Protein AF-0000000065941372 (afdb_homodimer)

Nearest PDB structures (foldseek):
  8bj2-assembly1_B  TM=9.273E-01  e=2.291E-32  Medicago truncatula
  3cq4-assembly1_A  TM=8.856E-01  e=1.308E-29  unclassified
  3cq4-assembly1_B  TM=8.922E-01  e=2.066E-29  unclassified
  3ffh-assembly1_B  TM=9.110E-01  e=3.166E-27  Listeria innocua
  3ffh-assembly1_A  TM=8.822E-01  e=2.781E-26  Listeria innocua

Foldseek 3Di:
DDDDPCVVDQVLVVVADDDDDPDDPDFPAEFAPQFFQDDDDPVLVVVLCVVCVPDDPPDFDAQFPLLLLVLVCVLVVHDSLQKGKFQALLLLLLLQCVLQDAAPAEEEEEFPADVSNVNSNSSRNHHYHYDYADLLLHRDLVSSLVSLVVVVHAEYEAEAVGPPSQHGDALVSVVCSLVRHNYQYEYECAFVLLAPHHDNLVCQQVRQSYKYKYGCRHLVRVVVQRMIMIGHDSVVSVSSCVSRDTSRHDPSSSSSSNSSSVPVVVSNVSSVVLNVQLVVLQVLVVPQPQKAKRDHSGQKTKIAGPALVVLQVQCVVVRHHWDDPCPTPSQNRMIMTGRHPPVSSVVSSVSVNVD/DDDDPCVVDQVLVVVADPDDDPDDPDFPAEFAPQFFQDDPDPVLVVVLCVVCVPDDPPDFDAQFPLLLLVLVCVLVVHDSLQKGKFQALLLLLLLQCVLQDAAPAEEEEEFPADVSNVNSNSSRNHHYDYDYADLLLHRDLVSSLVSLVVVVHAEYEAEAVGPPSQHGDALVSVVCSLVRHNYQYEYECQFVLLAPHHDNLVCQQVRQSYKYKYGCRHLVRVVVQRMIMIGHDSVVSVSSCVSRDTSRHDPSSSSSSNSSSVPVVVSNVSSVVLNVQLVVLQVLVVPQPQKAWRDHSGQKTKIAGPALVVLQVQCVVVRHHWDDPCPTPSQNRMIMTGRHPPVSSVVSSVSVNVD

pLDDT: mean 96.2, std 6.08, range [52.28, 98.94]

Structure (mmCIF, N/CA/C/O backbone):
data_AF-0000000065941372-model_v1
#
loop_
_entity.id
_entity.type
_entity.pdbx_description
1 polymer 'Histidinol-phosphate aminotransferase'
#
loop_
_atom_site.group_PDB
_atom_site.id
_atom_site.type_symbol
_atom_site.label_atom_id
_atom_site.label_alt_id
_atom_site.label_comp_id
_atom_site.label_asym_id
_atom_site.label_entity_id
_atom_site.label_seq_id
_atom_site.pdbx_PDB_ins_code
_atom_site.Cartn_x
_atom_site.Cartn_y
_atom_site.Cartn_z
_atom_site.occupancy
_atom_site.B_iso_or_equiv
_atom_site.auth_seq_id
_atom_site.auth_comp_id
_atom_site.auth_asym_id
_atom_site.auth_atom_id
_atom_site.pdbx_PDB_model_num
ATOM 1 N N . MET A 1 1 ? 32.5 -17.938 8.445 1 52.53 1 MET A N 1
ATOM 2 C CA . MET A 1 1 ? 31.562 -17.406 9.445 1 52.53 1 MET A CA 1
ATOM 3 C C . MET A 1 1 ? 30.344 -16.781 8.789 1 52.53 1 MET A C 1
ATOM 5 O O . MET A 1 1 ? 30.469 -16.062 7.797 1 52.53 1 MET A O 1
ATOM 9 N N . LYS A 1 2 ? 29.109 -17.203 9.242 1 77.5 2 LYS A N 1
ATOM 10 C CA . LYS A 1 2 ? 27.891 -16.656 8.641 1 77.5 2 LYS A CA 1
ATOM 11 C C . LYS A 1 2 ? 27.766 -15.164 8.891 1 77.5 2 LYS A C 1
ATOM 13 O O . LYS A 1 2 ? 28.094 -14.68 9.984 1 77.5 2 LYS A O 1
ATOM 18 N N . ARG A 1 3 ? 27.562 -14.453 7.953 1 84.5 3 ARG A N 1
ATOM 19 C CA . ARG A 1 3 ? 27.344 -13.016 8.031 1 84.5 3 ARG A CA 1
ATOM 20 C C . ARG A 1 3 ? 26.234 -12.695 9.023 1 84.5 3 ARG A C 1
ATOM 22 O O . ARG A 1 3 ? 25.297 -13.484 9.203 1 84.5 3 ARG A O 1
ATOM 29 N N . ASP A 1 4 ? 26.406 -11.57 9.781 1 89.69 4 ASP A N 1
ATOM 30 C CA . ASP A 1 4 ? 25.328 -11.047 10.617 1 89.69 4 ASP A CA 1
ATOM 31 C C . ASP A 1 4 ? 24.125 -10.641 9.773 1 89.69 4 ASP A C 1
ATOM 33 O O . ASP A 1 4 ? 24.281 -10.055 8.703 1 89.69 4 ASP A O 1
ATOM 37 N N . ILE A 1 5 ? 23.016 -10.961 10.203 1 90.88 5 ILE A N 1
ATOM 38 C CA . ILE A 1 5 ? 21.781 -10.68 9.484 1 90.88 5 ILE A CA 1
ATOM 39 C C . ILE A 1 5 ? 21.688 -9.188 9.172 1 90.88 5 ILE A C 1
ATOM 41 O O . ILE A 1 5 ? 21.219 -8.805 8.102 1 90.88 5 ILE A O 1
ATOM 45 N N . LYS A 1 6 ? 22.094 -8.352 10.055 1 91 6 LYS A N 1
ATOM 46 C CA . LYS A 1 6 ? 22.016 -6.906 9.875 1 91 6 LYS A CA 1
ATOM 47 C C . LYS A 1 6 ? 22.859 -6.449 8.695 1 91 6 LYS A C 1
ATOM 49 O O . LYS A 1 6 ? 22.547 -5.457 8.039 1 91 6 LYS A O 1
ATOM 54 N N . ASP A 1 7 ? 23.906 -7.227 8.406 1 93.25 7 ASP A N 1
ATOM 55 C CA . ASP A 1 7 ? 24.812 -6.887 7.309 1 93.25 7 ASP A CA 1
ATOM 56 C C . ASP A 1 7 ? 24.203 -7.254 5.961 1 93.25 7 ASP A C 1
ATOM 58 O O . ASP A 1 7 ? 24.641 -6.777 4.918 1 93.25 7 ASP A O 1
ATOM 62 N N . LEU A 1 8 ? 23.188 -8.117 6.02 1 95.62 8 LEU A N 1
ATOM 63 C CA . LEU A 1 8 ? 22.531 -8.57 4.797 1 95.62 8 LEU A CA 1
ATOM 64 C C . LEU A 1 8 ? 21.438 -7.605 4.379 1 95.62 8 LEU A C 1
ATOM 66 O O . LEU A 1 8 ? 20.969 -7.656 3.24 1 95.62 8 LEU A O 1
ATOM 70 N N . LEU A 1 9 ? 21.062 -6.66 5.297 1 97.44 9 LEU A N 1
ATOM 71 C CA . LEU A 1 9 ? 19.922 -5.781 5.07 1 97.44 9 LEU A CA 1
ATOM 72 C C . LEU A 1 9 ? 20.375 -4.453 4.461 1 97.44 9 LEU A C 1
ATOM 74 O O . LEU A 1 9 ? 21.562 -4.164 4.406 1 97.44 9 LEU A O 1
ATOM 78 N N . ASN A 1 10 ? 19.406 -3.713 3.902 1 96.69 10 ASN A N 1
ATOM 79 C CA . ASN A 1 10 ? 19.641 -2.334 3.486 1 96.69 10 ASN A CA 1
ATOM 80 C C . ASN A 1 10 ? 20.266 -1.506 4.605 1 96.69 10 ASN A C 1
ATOM 82 O O . ASN A 1 10 ? 19.672 -1.351 5.676 1 96.69 10 ASN A O 1
ATOM 86 N N . PRO A 1 11 ? 21.469 -1 4.387 1 95.62 11 PRO A N 1
ATOM 87 C CA . PRO A 1 11 ? 22.172 -0.281 5.453 1 95.62 11 PRO A CA 1
ATOM 88 C C . PRO A 1 11 ? 21.391 0.927 5.965 1 95.62 11 PRO A C 1
ATOM 90 O O . PRO A 1 11 ? 21.594 1.371 7.094 1 95.62 11 PRO A O 1
ATOM 93 N N . ALA A 1 12 ? 20.469 1.438 5.141 1 95.44 12 ALA A N 1
ATOM 94 C CA . ALA A 1 12 ? 19.672 2.59 5.535 1 95.44 12 ALA A CA 1
ATOM 95 C C . ALA A 1 12 ? 18.828 2.275 6.773 1 95.44 12 ALA A C 1
ATOM 97 O O . ALA A 1 12 ? 18.438 3.184 7.512 1 95.44 12 ALA A O 1
ATOM 98 N N . LEU A 1 13 ? 18.531 1.01 7.035 1 95.38 13 LEU A N 1
ATOM 99 C CA . LEU A 1 13 ? 17.656 0.608 8.133 1 95.38 13 LEU A CA 1
ATOM 100 C C . LEU A 1 13 ? 18.266 1.008 9.477 1 95.38 13 LEU A C 1
ATOM 102 O O . LEU A 1 13 ? 17.531 1.188 10.461 1 95.38 13 LEU A O 1
ATOM 106 N N . ARG A 1 14 ? 19.562 1.129 9.539 1 92.75 14 ARG A N 1
ATOM 107 C CA . ARG A 1 14 ? 20.25 1.487 10.773 1 92.75 14 ARG A CA 1
ATOM 108 C C . ARG A 1 14 ? 19.859 2.896 11.219 1 92.75 14 ARG A C 1
ATOM 110 O O . ARG A 1 14 ? 19.984 3.23 12.398 1 92.75 14 ARG A O 1
ATOM 117 N N . ASN A 1 15 ? 19.359 3.682 10.273 1 89.25 15 ASN A N 1
ATOM 118 C CA . ASN A 1 15 ? 19.062 5.082 10.547 1 89.25 15 ASN A CA 1
ATOM 119 C C . ASN A 1 15 ? 17.562 5.336 10.602 1 89.25 15 ASN A C 1
ATOM 121 O O . ASN A 1 15 ? 17.125 6.488 10.586 1 89.25 15 ASN A O 1
ATOM 125 N N . ILE A 1 16 ? 16.844 4.242 10.578 1 90.38 16 ILE A N 1
ATOM 126 C CA . ILE A 1 16 ? 15.391 4.391 10.516 1 90.38 16 ILE A CA 1
ATOM 127 C C . ILE A 1 16 ? 14.742 3.605 11.648 1 90.38 16 ILE A C 1
ATOM 129 O O . ILE A 1 16 ? 15.195 2.51 11.992 1 90.38 16 ILE A O 1
ATOM 133 N N . ALA A 1 17 ? 13.797 4.176 12.281 1 81.31 17 ALA A N 1
ATOM 134 C CA . ALA A 1 17 ? 12.961 3.488 13.266 1 81.31 17 ALA A CA 1
ATOM 135 C C . ALA A 1 17 ? 11.57 3.207 12.695 1 81.31 17 ALA A C 1
ATOM 137 O O . ALA A 1 17 ? 11.188 3.768 11.672 1 81.31 17 ALA A O 1
ATOM 138 N N . VAL A 1 18 ? 10.945 2.262 13.359 1 79.12 18 VAL A N 1
ATOM 139 C CA . VAL A 1 18 ? 9.555 2.016 12.977 1 79.12 18 VAL A CA 1
ATOM 140 C C . VAL A 1 18 ? 8.719 3.266 13.242 1 79.12 18 VAL A C 1
ATOM 142 O O . VAL A 1 18 ? 8.945 3.98 14.219 1 79.12 18 VAL A O 1
ATOM 145 N N . TYR A 1 19 ? 7.891 3.5 12.32 1 75.12 19 TYR A N 1
ATOM 146 C CA . TYR A 1 19 ? 6.992 4.633 12.508 1 75.12 19 TYR A CA 1
ATOM 147 C C . TYR A 1 19 ? 6.109 4.434 13.734 1 75.12 19 TYR A C 1
ATOM 149 O O . TYR A 1 19 ? 5.539 3.355 13.93 1 75.12 19 TYR A O 1
ATOM 157 N N . LYS A 1 20 ? 6.105 5.34 14.688 1 67.94 20 LYS A N 1
ATOM 158 C CA . LYS A 1 20 ? 5.348 5.258 15.93 1 67.94 20 LYS A CA 1
ATOM 159 C C . LYS A 1 20 ? 4.438 6.473 16.109 1 67.94 20 LYS A C 1
ATOM 161 O O . LYS A 1 20 ? 4.75 7.562 15.617 1 67.94 20 LYS A O 1
ATOM 166 N N . VAL A 1 21 ? 3.24 6.141 16.484 1 59.97 21 VAL A N 1
ATOM 167 C CA . VAL A 1 21 ? 2.365 7.215 16.953 1 59.97 21 VAL A CA 1
ATOM 168 C C . VAL A 1 21 ? 2.332 7.227 18.484 1 59.97 21 VAL A C 1
ATOM 170 O O . VAL A 1 21 ? 1.979 6.227 19.109 1 59.97 21 VAL A O 1
ATOM 173 N N . ASP A 1 22 ? 2.98 8.273 19.031 1 55.75 22 ASP A N 1
ATOM 174 C CA . ASP A 1 22 ? 3.014 8.383 20.484 1 55.75 22 ASP A CA 1
ATOM 175 C C . ASP A 1 22 ? 1.605 8.539 21.062 1 55.75 22 ASP A C 1
ATOM 177 O O . ASP A 1 22 ? 0.748 9.18 20.438 1 55.75 22 ASP A O 1
ATOM 181 N N . GLY A 1 23 ? 1.385 7.938 22.031 1 55.62 23 GLY A N 1
ATOM 182 C CA . GLY A 1 23 ? 0.155 8.055 22.797 1 55.62 23 GLY A CA 1
ATOM 183 C C . GLY A 1 23 ? -0.856 6.973 22.484 1 55.62 23 GLY A C 1
ATOM 184 O O . GLY A 1 23 ? -0.627 6.145 21.594 1 55.62 23 GLY A O 1
ATOM 185 N N . GLY A 1 24 ? -1.713 6.703 23.125 1 58.88 24 GLY A N 1
ATOM 186 C CA . GLY A 1 24 ? -2.801 5.75 22.984 1 58.88 24 GLY A CA 1
ATOM 187 C C . GLY A 1 24 ? -3.781 6.117 21.891 1 58.88 24 GLY A C 1
ATOM 188 O O . GLY A 1 24 ? -3.717 7.219 21.328 1 58.88 24 GLY A O 1
ATOM 189 N N . GLN A 1 25 ? -4.43 5.184 21.234 1 65.88 25 GLN A N 1
ATOM 190 C CA . GLN A 1 25 ? -5.402 5.402 20.172 1 65.88 25 GLN A CA 1
ATOM 191 C C . GLN A 1 25 ? -6.812 5.562 20.734 1 65.88 25 GLN A C 1
ATOM 193 O O . GLN A 1 25 ? -7.715 6.035 20.047 1 65.88 25 GLN A O 1
ATOM 198 N N . GLU A 1 26 ? -6.816 5.461 22.062 1 77.19 26 GLU A N 1
ATOM 199 C CA . GLU A 1 26 ? -8.164 5.566 22.609 1 77.19 26 GLU A CA 1
ATOM 200 C C . GLU A 1 26 ? -8.242 6.641 23.688 1 77.19 26 GLU A C 1
ATOM 202 O O . GLU A 1 26 ? -7.332 6.754 24.531 1 77.19 26 GLU A O 1
ATOM 207 N N . ALA A 1 27 ? -9.109 7.602 23.547 1 89.44 27 ALA A N 1
ATOM 208 C CA . ALA A 1 27 ? -9.438 8.664 24.5 1 89.44 27 ALA A CA 1
ATOM 209 C C . ALA A 1 27 ? -10.883 9.133 24.312 1 89.44 27 ALA A C 1
ATOM 211 O O . ALA A 1 27 ? -11.469 8.938 23.25 1 89.44 27 ALA A O 1
ATOM 212 N N . ALA A 1 28 ? -11.422 9.617 25.359 1 92.69 28 ALA A N 1
ATOM 213 C CA . ALA A 1 28 ? -12.781 10.148 25.266 1 92.69 28 ALA A CA 1
ATOM 214 C C . ALA A 1 28 ? -12.852 11.289 24.25 1 92.69 28 ALA A C 1
ATOM 216 O O . ALA A 1 28 ? -13.812 11.383 23.484 1 92.69 28 ALA A O 1
ATOM 217 N N . VAL A 1 29 ? -11.812 12.156 24.297 1 96.94 29 VAL A N 1
ATOM 218 C CA . VAL A 1 29 ? -11.648 13.242 23.328 1 96.94 29 VAL A CA 1
ATOM 219 C C . VAL A 1 29 ? -10.344 13.07 22.578 1 96.94 29 VAL A C 1
ATOM 221 O O . VAL A 1 29 ? -9.258 13.305 23.125 1 96.94 29 VAL A O 1
ATOM 224 N N . LYS A 1 30 ? -10.477 12.656 21.328 1 96.19 30 LYS A N 1
ATOM 225 C CA . LYS A 1 30 ? -9.305 12.391 20.5 1 96.19 30 LYS A CA 1
ATOM 226 C C . LYS A 1 30 ? -9.062 13.531 19.516 1 96.19 30 LYS A C 1
ATOM 228 O O . LYS A 1 30 ? -9.805 13.695 18.547 1 96.19 30 LYS A O 1
ATOM 233 N N . LEU A 1 31 ? -7.992 14.258 19.688 1 98 31 LEU A N 1
ATOM 234 C CA . LEU A 1 31 ? -7.684 15.422 18.875 1 98 31 LEU A CA 1
ATOM 235 C C . LEU A 1 31 ? -6.23 15.383 18.406 1 98 31 LEU A C 1
ATOM 237 O O . LEU A 1 31 ? -5.613 16.438 18.203 1 98 31 LEU A O 1
ATOM 241 N N . ASN A 1 32 ? -5.676 14.164 18.266 1 96.25 32 ASN A N 1
ATOM 242 C CA . ASN A 1 32 ? -4.227 14.07 18.125 1 96.25 32 ASN A CA 1
ATOM 243 C C . ASN A 1 32 ? -3.82 13.703 16.703 1 96.25 32 ASN A C 1
ATOM 245 O O . ASN A 1 32 ? -2.639 13.766 16.359 1 96.25 32 ASN A O 1
ATOM 249 N N . GLN A 1 33 ? -4.711 13.352 15.742 1 95.62 33 GLN A N 1
ATOM 250 C CA . GLN A 1 33 ? -4.301 12.789 14.461 1 95.62 33 GLN A CA 1
ATOM 251 C C . GLN A 1 33 ? -4.926 13.562 13.305 1 95.62 33 GLN A C 1
ATOM 253 O O . GLN A 1 33 ? -5.023 13.039 12.188 1 95.62 33 GLN A O 1
ATOM 258 N N . ASN A 1 34 ? -5.391 14.773 13.555 1 97.88 34 ASN A N 1
ATOM 259 C CA . ASN A 1 34 ? -5.871 15.695 12.539 1 97.88 34 ASN A CA 1
ATOM 260 C C . ASN A 1 34 ? -7.035 15.109 11.742 1 97.88 34 ASN A C 1
ATOM 262 O O . ASN A 1 34 ? -7.129 15.305 10.531 1 97.88 34 ASN A O 1
ATOM 266 N N . GLU A 1 35 ? -7.883 14.32 12.398 1 97.69 35 GLU A N 1
ATOM 267 C CA . GLU A 1 35 ? -9.031 13.664 11.781 1 97.69 35 GLU A CA 1
ATOM 268 C C . GLU A 1 35 ? -10.258 14.57 11.805 1 97.69 35 GLU A C 1
ATOM 270 O O . GLU A 1 35 ? -10.336 15.5 12.609 1 97.69 35 GLU A O 1
ATOM 275 N N . SER A 1 36 ? -11.156 14.367 10.859 1 98.31 36 SER A N 1
ATOM 276 C CA . SER A 1 36 ? -12.445 15.055 10.906 1 98.31 36 SER A CA 1
ATOM 277 C C . SER A 1 36 ? -13.266 14.602 12.102 1 98.31 36 SER A C 1
ATOM 279 O O . SER A 1 36 ? -13.289 13.414 12.438 1 98.31 36 SER A O 1
ATOM 281 N N . PRO A 1 37 ? -13.891 15.539 12.773 1 98 37 PRO A N 1
ATOM 282 C CA . PRO A 1 37 ? -14.758 15.125 13.875 1 98 37 PRO A CA 1
ATOM 283 C C . PRO A 1 37 ? -16.047 14.469 13.391 1 98 37 PRO A C 1
ATOM 285 O O . PRO A 1 37 ? -16.797 13.898 14.195 1 98 37 PRO A O 1
ATOM 288 N N . PHE A 1 38 ? -16.328 14.555 12.109 1 98.12 38 PHE A N 1
ATOM 289 C CA . PHE A 1 38 ? -17.562 14.008 11.555 1 98.12 38 PHE A CA 1
ATOM 290 C C . PHE A 1 38 ? -17.281 12.688 10.836 1 98.12 38 PHE A C 1
ATOM 292 O O . PHE A 1 38 ? -16.328 12.5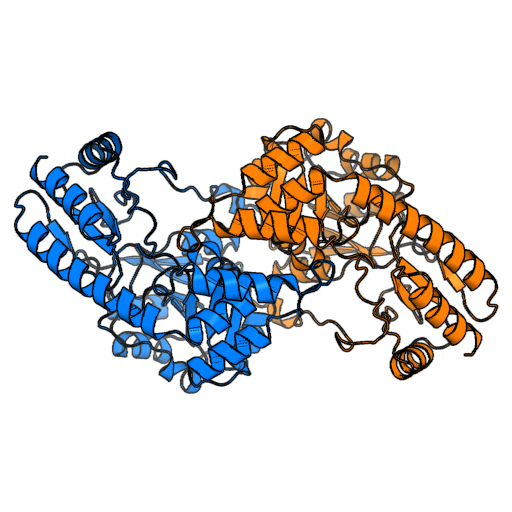86 10.055 1 98.12 38 PHE A O 1
ATOM 299 N N . ASP A 1 39 ? -18.125 11.742 11.125 1 97.94 39 ASP A N 1
ATOM 300 C CA . ASP A 1 39 ? -18.141 10.516 10.336 1 97.94 39 ASP A CA 1
ATOM 301 C C . ASP A 1 39 ? -19.125 10.617 9.18 1 97.94 39 ASP A C 1
ATOM 303 O O . ASP A 1 39 ? -19.922 11.562 9.117 1 97.94 39 ASP A O 1
ATOM 307 N N . LEU A 1 40 ? -18.969 9.688 8.203 1 98 40 LEU A N 1
ATOM 308 C CA . LEU A 1 40 ? -20 9.617 7.18 1 98 40 LEU A CA 1
ATOM 309 C C . LEU A 1 40 ? -21.359 9.297 7.801 1 98 40 LEU A C 1
ATOM 311 O O . LEU A 1 40 ? -21.453 8.5 8.734 1 98 40 LEU A O 1
ATOM 315 N N . PRO A 1 41 ? -22.422 9.945 7.309 1 98.19 41 PRO A N 1
ATOM 316 C CA . PRO A 1 41 ? -23.734 9.562 7.809 1 98.19 41 PRO A CA 1
ATOM 317 C C . PRO A 1 41 ? -24.078 8.102 7.535 1 98.19 41 PRO A C 1
ATOM 319 O O . PRO A 1 41 ? -23.656 7.551 6.512 1 98.19 41 PRO A O 1
ATOM 322 N N . PHE A 1 42 ? -24.859 7.527 8.375 1 97.94 42 PHE A N 1
ATOM 323 C CA . PHE A 1 42 ? -25.172 6.102 8.305 1 97.94 42 PHE A CA 1
ATOM 324 C C . PHE A 1 42 ? -25.859 5.762 6.988 1 97.94 42 PHE A C 1
ATOM 326 O O . PHE A 1 42 ? -25.609 4.695 6.414 1 97.94 42 PHE A O 1
ATOM 333 N N . TRP A 1 43 ? -26.734 6.676 6.504 1 98.31 43 TRP A N 1
ATOM 334 C CA . TRP A 1 43 ? -27.438 6.391 5.254 1 98.31 43 TRP A CA 1
ATOM 335 C C . TRP A 1 43 ? -26.438 6.242 4.102 1 98.31 43 TRP A C 1
ATOM 337 O O . TRP A 1 43 ? -26.641 5.418 3.209 1 98.31 43 TRP A O 1
ATOM 347 N N . MET A 1 44 ? -25.391 7.012 4.023 1 98.56 44 MET A N 1
ATOM 348 C CA . MET A 1 44 ? -24.375 6.906 2.977 1 98.56 44 MET A CA 1
ATOM 349 C C . MET A 1 44 ? -23.562 5.633 3.141 1 98.56 44 MET A C 1
ATOM 351 O O . MET A 1 44 ? -23.266 4.945 2.16 1 98.56 44 MET A O 1
ATOM 355 N N . LYS A 1 45 ? -23.156 5.281 4.414 1 98.69 45 LYS A N 1
ATOM 356 C CA . LYS A 1 45 ? -22.453 4.023 4.66 1 98.69 45 LYS A CA 1
ATOM 357 C C . LYS A 1 45 ? -23.25 2.836 4.137 1 98.69 45 LYS A C 1
ATOM 359 O O . LYS A 1 45 ? -22.703 1.942 3.494 1 98.69 45 LYS A O 1
ATOM 364 N N . GLU A 1 46 ? -24.516 2.881 4.414 1 98.44 46 GLU A N 1
ATOM 365 C CA . GLU A 1 46 ? -25.391 1.789 4.008 1 98.44 46 GLU A CA 1
ATOM 366 C C . GLU A 1 46 ? -25.438 1.653 2.488 1 98.44 46 GLU A C 1
ATOM 368 O O . GLU A 1 46 ? -25.375 0.543 1.957 1 98.44 46 GLU A O 1
ATOM 373 N N . GLN A 1 47 ? -25.562 2.773 1.799 1 98.69 47 GLN A N 1
ATOM 374 C CA . GLN A 1 47 ? -25.578 2.748 0.34 1 98.69 47 GLN A CA 1
ATOM 375 C C . GLN A 1 47 ? -24.281 2.176 -0.212 1 98.69 47 GLN A C 1
ATOM 377 O O . GLN A 1 47 ? -24.297 1.359 -1.137 1 98.69 47 GLN A O 1
ATOM 382 N N . ILE A 1 48 ? -23.203 2.607 0.325 1 98.81 48 ILE A N 1
ATOM 383 C CA . ILE A 1 48 ? -21.875 2.172 -0.106 1 98.81 48 ILE A CA 1
ATOM 384 C C . ILE A 1 48 ? -21.734 0.671 0.128 1 98.81 48 ILE A C 1
ATOM 386 O O . ILE A 1 48 ? -21.297 -0.062 -0.762 1 98.81 48 ILE A O 1
ATOM 390 N N . LEU A 1 49 ? -22.094 0.209 1.339 1 98.69 49 LEU A N 1
ATOM 391 C CA . LEU A 1 49 ? -21.938 -1.19 1.72 1 98.69 49 LEU A CA 1
ATOM 392 C C . LEU A 1 49 ? -22.844 -2.086 0.881 1 98.69 49 LEU A C 1
ATOM 394 O O . LEU A 1 49 ? -22.453 -3.193 0.505 1 98.69 49 LEU A O 1
ATOM 398 N N . GLU A 1 50 ? -24 -1.629 0.558 1 98.25 50 GLU A N 1
ATOM 399 C CA . GLU A 1 50 ? -24.922 -2.383 -0.289 1 98.25 50 GLU A CA 1
ATOM 400 C C . GLU A 1 50 ? -24.359 -2.549 -1.699 1 98.25 50 GLU A C 1
ATOM 402 O O . GLU A 1 50 ? -24.469 -3.627 -2.289 1 98.25 50 GLU A O 1
ATOM 407 N N . GLU A 1 51 ? -23.875 -1.474 -2.191 1 98.38 51 GLU A N 1
ATOM 408 C CA . GLU A 1 51 ? -23.25 -1.536 -3.514 1 98.38 51 GLU A CA 1
ATOM 409 C C . GLU A 1 51 ? -22.047 -2.471 -3.518 1 98.38 51 GLU A C 1
ATOM 411 O O . GLU A 1 51 ? -21.891 -3.281 -4.434 1 98.38 51 GLU A O 1
ATOM 416 N N . PHE A 1 52 ? -21.234 -2.412 -2.518 1 98.31 52 PHE A N 1
ATOM 417 C CA . PHE A 1 52 ? -20 -3.207 -2.469 1 98.31 52 PHE A CA 1
ATOM 418 C C . PHE A 1 52 ? -20.328 -4.684 -2.271 1 98.31 52 PHE A C 1
ATOM 420 O O . PHE A 1 52 ? -19.609 -5.551 -2.764 1 98.31 52 PHE A O 1
ATOM 427 N N . ARG A 1 53 ? -21.359 -4.922 -1.512 1 98 53 ARG A N 1
ATOM 428 C CA . ARG A 1 53 ? -21.781 -6.293 -1.243 1 98 53 ARG A CA 1
ATOM 429 C C . ARG A 1 53 ? -21.922 -7.086 -2.539 1 98 53 ARG A C 1
ATOM 431 O O . ARG A 1 53 ? -21.672 -8.289 -2.566 1 98 53 ARG A O 1
ATOM 438 N N . LEU A 1 54 ? -22.219 -6.391 -3.611 1 97.5 54 LEU A N 1
ATOM 439 C CA . LEU A 1 54 ? -22.516 -7.043 -4.883 1 97.5 54 LEU A CA 1
ATOM 440 C C . LEU A 1 54 ? -21.25 -7.293 -5.676 1 97.5 54 LEU A C 1
ATOM 442 O O . LEU A 1 54 ? -21.25 -8.055 -6.648 1 97.5 54 LEU A O 1
ATOM 446 N N . GLU A 1 55 ? -20.156 -6.691 -5.301 1 97.12 55 GLU A N 1
ATOM 447 C CA . GLU A 1 55 ? -18.875 -6.91 -5.984 1 97.12 55 GLU A CA 1
ATOM 448 C C . GLU A 1 55 ? -18.328 -8.305 -5.691 1 97.12 55 GLU A C 1
ATOM 450 O O . GLU A 1 55 ? -18.594 -8.867 -4.629 1 97.12 55 GLU A O 1
ATOM 455 N N . PRO A 1 56 ? -17.609 -8.938 -6.664 1 96.56 56 PRO A N 1
ATOM 456 C CA . PRO A 1 56 ? -16.922 -10.188 -6.363 1 96.56 56 PRO A CA 1
ATOM 457 C C . PRO A 1 56 ? -15.672 -9.984 -5.508 1 96.56 56 PRO A C 1
ATOM 459 O O . PRO A 1 56 ? -14.672 -9.43 -5.984 1 96.56 56 PRO A O 1
ATOM 462 N N . TRP A 1 57 ? -15.703 -10.508 -4.277 1 98.06 57 TRP A N 1
ATOM 463 C CA . TRP A 1 57 ? -14.586 -10.297 -3.357 1 98.06 57 TRP A CA 1
ATOM 464 C C . TRP A 1 57 ? -13.422 -11.219 -3.689 1 98.06 57 TRP A C 1
ATOM 466 O O . TRP A 1 57 ? -12.289 -10.969 -3.273 1 98.06 57 TRP A O 1
ATOM 476 N N . ASN A 1 58 ? -13.68 -12.289 -4.496 1 97.5 58 ASN A N 1
ATOM 477 C CA . ASN A 1 58 ? -12.664 -13.266 -4.867 1 97.5 58 ASN A CA 1
ATOM 478 C C . ASN A 1 58 ? -11.867 -12.82 -6.09 1 97.5 58 ASN A C 1
ATOM 480 O O . ASN A 1 58 ? -10.914 -13.484 -6.496 1 97.5 58 ASN A O 1
ATOM 484 N N . ARG A 1 59 ? -12.234 -11.711 -6.695 1 95.75 59 ARG A N 1
ATOM 485 C CA . ARG A 1 59 ? -11.586 -11.227 -7.91 1 95.75 59 ARG A CA 1
ATOM 486 C C . ARG A 1 59 ? -10.75 -9.984 -7.621 1 95.75 59 ARG A C 1
ATOM 488 O O . ARG A 1 59 ? -11.133 -9.141 -6.812 1 95.75 59 ARG A O 1
ATOM 495 N N . TYR A 1 60 ? -9.656 -9.93 -8.305 1 93.31 60 TYR A N 1
ATOM 496 C CA . TYR A 1 60 ? -8.828 -8.734 -8.203 1 93.31 60 TYR A CA 1
ATOM 497 C C . TYR A 1 60 ? -9.578 -7.512 -8.727 1 93.31 60 TYR A C 1
ATOM 499 O O . TYR A 1 60 ? -10.32 -7.598 -9.703 1 93.31 60 TYR A O 1
ATOM 507 N N . PRO A 1 61 ? -9.328 -6.383 -8.016 1 89.31 61 PRO A N 1
ATOM 508 C CA . PRO A 1 61 ? -9.75 -5.137 -8.656 1 89.31 61 PRO A CA 1
ATOM 509 C C . PRO A 1 61 ? -8.961 -4.844 -9.938 1 89.31 61 PRO A C 1
ATOM 511 O O . PRO A 1 61 ? -8.109 -5.641 -10.336 1 89.31 61 PRO A O 1
ATOM 514 N N . ASP A 1 62 ? -9.375 -3.807 -10.602 1 88.12 62 ASP A N 1
ATOM 515 C CA . ASP A 1 62 ? -8.523 -3.357 -11.703 1 88.12 62 ASP A CA 1
ATOM 516 C C . ASP A 1 62 ? -7.109 -3.047 -11.219 1 88.12 62 ASP A C 1
ATOM 518 O O . ASP A 1 62 ? -6.914 -2.697 -10.047 1 88.12 62 ASP A O 1
ATOM 522 N N . ILE A 1 63 ? -6.16 -3.248 -12.016 1 88.5 63 ILE A N 1
ATOM 523 C CA . ILE A 1 63 ? -4.762 -3.023 -11.664 1 88.5 63 ILE A CA 1
ATOM 524 C C . ILE A 1 63 ? -4.586 -1.615 -11.102 1 88.5 63 ILE A C 1
ATOM 526 O O . ILE A 1 63 ? -3.82 -1.408 -10.156 1 88.5 63 ILE A O 1
ATOM 530 N N . LEU A 1 64 ? -5.262 -0.699 -11.711 1 89.69 64 LEU A N 1
ATOM 531 C CA . LEU A 1 64 ? -5.465 0.642 -11.172 1 89.69 64 LEU A CA 1
ATOM 532 C C . LEU A 1 64 ? -6.949 0.926 -10.961 1 89.69 64 LEU A C 1
ATOM 534 O O . LEU A 1 64 ? -7.793 0.382 -11.68 1 89.69 64 LEU A O 1
ATOM 538 N N . PRO A 1 65 ? -7.184 1.706 -9.992 1 93.25 65 PRO A N 1
ATOM 539 C CA . PRO A 1 65 ? -8.586 2.027 -9.734 1 93.25 65 PRO A CA 1
ATOM 540 C C . PRO A 1 65 ? -9.148 3.049 -10.727 1 93.25 65 PRO A C 1
ATOM 542 O O . PRO A 1 65 ? -9.445 4.184 -10.344 1 93.25 65 PRO A O 1
ATOM 545 N N . PHE A 1 66 ? -9.445 2.625 -11.883 1 94.62 66 PHE A N 1
ATOM 546 C CA . PHE A 1 66 ? -9.766 3.492 -13.016 1 94.62 66 PHE A CA 1
ATOM 547 C C . PHE A 1 66 ? -11.062 4.254 -12.766 1 94.62 66 PHE A C 1
ATOM 549 O O . PHE A 1 66 ? -11.164 5.434 -13.109 1 94.62 66 PHE A O 1
ATOM 556 N N . ARG A 1 67 ? -12.047 3.613 -12.172 1 96 67 ARG A N 1
ATOM 557 C CA . ARG A 1 67 ? -13.32 4.273 -11.914 1 96 67 ARG A CA 1
ATOM 558 C C . ARG A 1 67 ? -13.156 5.41 -10.914 1 96 67 ARG A C 1
ATOM 560 O O . ARG A 1 67 ? -13.773 6.469 -11.062 1 96 67 ARG A O 1
ATOM 567 N N . GLY A 1 68 ? -12.367 5.168 -9.883 1 97.5 68 GLY A N 1
ATOM 568 C CA . GLY A 1 68 ? -12.062 6.227 -8.93 1 97.5 68 GLY A CA 1
ATOM 569 C C . GLY A 1 68 ? -11.25 7.355 -9.539 1 97.5 68 GLY A C 1
ATOM 570 O O . GLY A 1 68 ? -11.516 8.531 -9.266 1 97.5 68 GLY A O 1
ATOM 571 N N . MET A 1 69 ? -10.289 6.992 -10.359 1 98.06 69 MET A N 1
ATOM 572 C CA . MET A 1 69 ? -9.461 7.984 -11.031 1 98.06 69 MET A CA 1
ATOM 573 C C . MET A 1 69 ? -10.305 8.867 -11.953 1 98.06 69 MET A C 1
ATOM 575 O O . MET A 1 69 ? -10.148 10.086 -11.961 1 98.06 69 MET A O 1
ATOM 579 N N . ASP A 1 70 ? -11.219 8.234 -12.68 1 98.19 70 ASP A N 1
ATOM 580 C CA . ASP A 1 70 ? -12.109 8.969 -13.57 1 98.19 70 ASP A CA 1
ATOM 581 C C . ASP A 1 70 ? -13 9.93 -12.781 1 98.19 70 ASP A C 1
ATOM 583 O O . ASP A 1 70 ? -13.141 11.094 -13.148 1 98.19 70 ASP A O 1
ATOM 587 N N . ALA A 1 71 ? -13.57 9.43 -11.742 1 98.31 71 ALA A N 1
ATOM 588 C CA . ALA A 1 71 ? -14.477 10.234 -10.914 1 98.31 71 ALA A CA 1
ATOM 589 C C . ALA A 1 71 ? -13.75 11.453 -10.344 1 98.31 71 ALA A C 1
ATOM 591 O O . ALA A 1 71 ? -14.297 12.562 -10.352 1 98.31 71 ALA A O 1
ATOM 592 N N . TYR A 1 72 ? -12.562 11.266 -9.859 1 98.56 72 TYR A N 1
ATOM 593 C CA . TYR A 1 72 ? -11.836 12.359 -9.234 1 98.56 72 TYR A CA 1
ATOM 594 C C . TYR A 1 72 ? -11.328 13.344 -10.281 1 98.56 72 TYR A C 1
ATOM 596 O O . TYR A 1 72 ? -11.312 14.555 -10.047 1 98.56 72 TYR A O 1
ATOM 604 N N . ALA A 1 73 ? -10.828 12.828 -11.414 1 98.44 73 ALA A N 1
ATOM 605 C CA . ALA A 1 73 ? -10.422 13.703 -12.516 1 98.44 73 ALA A CA 1
ATOM 606 C C . ALA A 1 73 ? -11.562 14.617 -12.938 1 98.44 73 ALA A C 1
ATOM 608 O O . ALA A 1 73 ? -11.375 15.828 -13.109 1 98.44 73 ALA A O 1
ATOM 609 N N . ASP A 1 74 ? -12.742 14.047 -13.094 1 98.44 74 ASP A N 1
ATOM 610 C CA . ASP A 1 74 ? -13.93 14.812 -13.453 1 98.44 74 ASP A CA 1
ATOM 611 C C . ASP A 1 74 ? -14.25 15.859 -12.383 1 98.44 74 ASP A C 1
ATOM 613 O O . ASP A 1 74 ? -14.586 17 -12.703 1 98.44 74 ASP A O 1
ATOM 617 N N . PHE A 1 75 ? -14.172 15.453 -11.219 1 98.12 75 PHE A N 1
ATOM 618 C CA . PHE A 1 75 ? -14.453 16.328 -10.094 1 98.12 75 PHE A CA 1
ATOM 619 C C . PHE A 1 75 ? -13.531 17.547 -10.109 1 98.12 75 PHE A C 1
ATOM 621 O O . PHE A 1 75 ? -13.961 18.656 -9.82 1 98.12 75 PHE A O 1
ATOM 628 N N . LEU A 1 76 ? -12.211 17.297 -10.414 1 97.5 76 LEU A N 1
ATOM 629 C CA . LEU A 1 76 ? -11.203 18.359 -10.391 1 97.5 76 LEU A CA 1
ATOM 630 C C . LEU A 1 76 ? -11.219 19.141 -11.695 1 97.5 76 LEU A C 1
ATOM 632 O O . LEU A 1 76 ? -10.648 20.234 -11.773 1 97.5 76 LEU A O 1
ATOM 636 N N . GLY A 1 77 ? -11.812 18.625 -12.688 1 97 77 GLY A N 1
ATOM 637 C CA . GLY A 1 77 ? -11.789 19.25 -14 1 97 77 GLY A CA 1
ATOM 638 C C . GLY A 1 77 ? -10.445 19.125 -14.695 1 97 77 GLY A C 1
ATOM 639 O O . GLY A 1 77 ? -9.984 20.078 -15.328 1 97 77 GLY A O 1
ATOM 640 N N . VAL A 1 78 ? -9.727 18 -14.492 1 96.88 78 VAL A N 1
ATOM 641 C CA . VAL A 1 78 ? -8.438 17.766 -15.133 1 96.88 78 VAL A CA 1
ATOM 642 C C . VAL A 1 78 ? -8.508 16.5 -15.984 1 96.88 78 VAL A C 1
ATOM 644 O O . VAL A 1 78 ? -9.5 15.758 -15.93 1 96.88 78 VAL A O 1
ATOM 647 N N . SER A 1 79 ? -7.48 16.297 -16.781 1 95.75 79 SER A N 1
ATOM 648 C CA . SER A 1 79 ? -7.418 15.109 -17.625 1 95.75 79 SER A CA 1
ATOM 649 C C . SER A 1 79 ? -7.25 13.844 -16.781 1 95.75 79 SER A C 1
ATOM 651 O O . SER A 1 79 ? -6.527 13.852 -15.781 1 95.75 79 SER A O 1
ATOM 653 N N . ARG A 1 80 ? -7.898 12.797 -17.234 1 96.81 80 ARG A N 1
ATOM 654 C CA . ARG A 1 80 ? -7.781 11.5 -16.562 1 96.81 80 ARG A CA 1
ATOM 655 C C . ARG A 1 80 ? -6.328 11.047 -16.5 1 96.81 80 ARG A C 1
ATOM 657 O O . ARG A 1 80 ? -5.914 10.398 -15.539 1 96.81 80 ARG A O 1
ATOM 664 N N . ASP A 1 81 ? -5.531 11.312 -17.484 1 96.5 81 ASP A N 1
ATOM 665 C CA . ASP A 1 81 ? -4.141 10.875 -17.578 1 96.5 81 ASP A CA 1
ATOM 666 C C . ASP A 1 81 ? -3.258 11.633 -16.594 1 96.5 81 ASP A C 1
ATOM 668 O O . ASP A 1 81 ? -2.104 11.258 -16.375 1 96.5 81 ASP A O 1
ATOM 672 N N . SER A 1 82 ? -3.875 12.602 -15.867 1 97.88 82 SER A N 1
ATOM 673 C CA . SER A 1 82 ? -3.125 13.406 -14.906 1 97.88 82 SER A CA 1
ATOM 674 C C . SER A 1 82 ? -3.322 12.898 -13.484 1 97.88 82 SER A C 1
ATOM 676 O O . SER A 1 82 ? -2.703 13.398 -12.547 1 97.88 82 SER A O 1
ATOM 678 N N . VAL A 1 83 ? -4.191 11.875 -13.391 1 98.38 83 VAL A N 1
ATOM 679 C CA . VAL A 1 83 ? -4.633 11.5 -12.047 1 98.38 83 VAL A CA 1
ATOM 680 C C . VAL A 1 83 ? -4.277 10.039 -11.773 1 98.38 83 VAL A C 1
ATOM 682 O O . VAL A 1 83 ? -4.465 9.18 -12.641 1 98.38 83 VAL A O 1
ATOM 685 N N . ILE A 1 84 ? -3.699 9.773 -10.633 1 98.12 84 ILE A N 1
ATOM 686 C CA . ILE A 1 84 ? -3.525 8.406 -10.156 1 98.12 84 ILE A CA 1
ATOM 687 C C . ILE A 1 84 ? -4.016 8.289 -8.719 1 98.12 84 ILE A C 1
ATOM 689 O O . ILE A 1 84 ? -3.83 9.211 -7.918 1 98.12 84 ILE A O 1
ATOM 693 N N . MET A 1 85 ? -4.766 7.258 -8.453 1 98.06 85 MET A N 1
ATOM 694 C CA . MET A 1 85 ? -5.316 6.996 -7.125 1 98.06 85 MET A CA 1
ATOM 695 C C . MET A 1 85 ? -4.465 5.98 -6.371 1 98.06 85 MET A C 1
ATOM 697 O O . MET A 1 85 ? -3.85 5.105 -6.98 1 98.06 85 MET A O 1
ATOM 701 N N . SER A 1 86 ? -4.383 6.133 -5.066 1 97.62 86 SER A N 1
ATOM 702 C CA . SER A 1 86 ? -3.559 5.266 -4.234 1 97.62 86 SER A CA 1
ATOM 703 C C . SER A 1 86 ? -4.281 4.895 -2.941 1 97.62 86 SER A C 1
ATOM 705 O O . SER A 1 86 ? -5.328 5.461 -2.623 1 97.62 86 SER A O 1
ATOM 707 N N . ASN A 1 87 ? -3.736 3.875 -2.232 1 97.25 87 ASN A N 1
ATOM 708 C CA . ASN A 1 87 ? -4.199 3.482 -0.905 1 97.25 87 ASN A CA 1
ATOM 709 C C . ASN A 1 87 ? -3.725 4.461 0.165 1 97.25 87 ASN A C 1
ATOM 711 O O . ASN A 1 87 ? -2.848 4.137 0.967 1 97.25 87 ASN A O 1
ATOM 715 N N . GLY A 1 88 ? -4.383 5.629 0.202 1 96.94 88 GLY A N 1
ATOM 716 C CA . GLY A 1 88 ? -3.926 6.727 1.037 1 96.94 88 GLY A CA 1
ATOM 717 C C . GLY A 1 88 ? -2.762 7.492 0.433 1 96.94 88 GLY A C 1
ATOM 718 O O . GLY A 1 88 ? -2.098 7 -0.483 1 96.94 88 GLY A O 1
ATOM 719 N N . SER A 1 89 ? -2.525 8.664 0.962 1 97.62 89 SER A N 1
ATOM 720 C CA . SER A 1 89 ? -1.438 9.469 0.414 1 97.62 89 SER A CA 1
ATOM 721 C C . SER A 1 89 ? -0.08 8.945 0.866 1 97.62 89 SER A C 1
ATOM 723 O O . SER A 1 89 ? 0.941 9.227 0.237 1 97.62 89 SER A O 1
ATOM 725 N N . ASN A 1 90 ? -0.03 8.125 1.966 1 97.31 90 ASN A N 1
ATOM 726 C CA . ASN A 1 90 ? 1.238 7.535 2.383 1 97.31 90 ASN A CA 1
ATOM 727 C C . ASN A 1 90 ? 1.8 6.602 1.313 1 97.31 90 ASN A C 1
ATOM 729 O O . ASN A 1 90 ? 2.982 6.676 0.977 1 97.31 90 ASN A O 1
ATOM 733 N N . GLU A 1 91 ? 0.922 5.734 0.787 1 97.81 91 GLU A N 1
ATOM 734 C CA . GLU A 1 91 ? 1.379 4.867 -0.293 1 97.81 91 GLU A CA 1
ATOM 735 C C . GLU A 1 91 ? 1.854 5.68 -1.494 1 97.81 91 GLU A C 1
ATOM 737 O O . GLU A 1 91 ? 2.838 5.32 -2.145 1 97.81 91 GLU A O 1
ATOM 742 N N . MET A 1 92 ? 1.179 6.723 -1.786 1 98.38 92 MET A N 1
ATOM 743 C CA . MET A 1 92 ? 1.542 7.562 -2.924 1 98.38 92 MET A CA 1
ATOM 744 C C . MET A 1 92 ? 2.889 8.242 -2.693 1 98.38 92 MET A C 1
ATOM 746 O O . MET A 1 92 ? 3.672 8.406 -3.629 1 98.38 92 MET A O 1
ATOM 750 N N . LEU A 1 93 ? 3.127 8.656 -1.455 1 98.69 93 LEU A N 1
ATOM 751 C CA . LEU A 1 93 ? 4.43 9.227 -1.123 1 98.69 93 LEU A CA 1
ATOM 752 C C . LEU A 1 93 ? 5.547 8.227 -1.412 1 98.69 93 LEU A C 1
ATOM 754 O O . LEU A 1 93 ? 6.559 8.578 -2.023 1 98.69 93 LEU A O 1
ATOM 758 N N . TYR A 1 94 ? 5.344 6.988 -0.994 1 98.56 94 TYR A N 1
ATOM 759 C CA . TYR A 1 94 ? 6.328 5.957 -1.312 1 98.56 94 TYR A CA 1
ATOM 760 C C . TYR A 1 94 ? 6.535 5.848 -2.818 1 98.56 94 TYR A C 1
ATOM 762 O O . TYR A 1 94 ? 7.668 5.789 -3.293 1 98.56 94 TYR A O 1
ATOM 770 N N . THR A 1 95 ? 5.449 5.84 -3.57 1 98.5 95 THR A N 1
ATOM 771 C CA . THR A 1 95 ? 5.484 5.707 -5.023 1 98.5 95 THR A CA 1
ATOM 772 C C . THR A 1 95 ? 6.27 6.859 -5.648 1 98.5 95 THR A C 1
ATOM 774 O O . THR A 1 95 ? 7.172 6.633 -6.457 1 98.5 95 THR A O 1
ATOM 777 N N . ILE A 1 96 ? 5.926 8.07 -5.234 1 98.81 96 ILE A N 1
ATOM 778 C CA . ILE A 1 96 ? 6.543 9.266 -5.797 1 98.81 96 ILE A CA 1
ATOM 779 C C . ILE A 1 96 ? 8.023 9.305 -5.426 1 98.81 96 ILE A C 1
ATOM 781 O O . ILE A 1 96 ? 8.875 9.586 -6.27 1 98.81 96 ILE A O 1
ATOM 785 N N . PHE A 1 97 ? 8.383 9.055 -4.168 1 98.88 97 PHE A N 1
ATOM 786 C CA . PHE A 1 97 ? 9.766 9.109 -3.723 1 98.88 97 PHE A CA 1
ATOM 787 C C . PHE A 1 97 ? 10.602 8.039 -4.422 1 98.88 97 PHE A C 1
ATOM 789 O O . PHE A 1 97 ? 11.742 8.289 -4.809 1 98.88 97 PHE A O 1
ATOM 796 N N . LEU A 1 98 ? 10.047 6.824 -4.641 1 98.56 98 LEU A N 1
ATOM 797 C CA . LEU A 1 98 ? 10.742 5.77 -5.371 1 98.56 98 LEU A CA 1
ATOM 798 C C . LEU A 1 98 ? 11.016 6.195 -6.809 1 98.56 98 LEU A C 1
ATOM 800 O O . LEU A 1 98 ? 12.023 5.793 -7.395 1 98.56 98 LEU A O 1
ATOM 804 N N . ALA A 1 99 ? 10.164 6.965 -7.355 1 98.44 99 ALA A N 1
ATOM 805 C CA . ALA A 1 99 ? 10.328 7.449 -8.727 1 98.44 99 ALA A CA 1
ATOM 806 C C . ALA A 1 99 ? 11.359 8.562 -8.789 1 98.44 99 ALA A C 1
ATOM 808 O O . ALA A 1 99 ? 12.023 8.75 -9.82 1 98.44 99 ALA A O 1
ATOM 809 N N . CYS A 1 100 ? 11.555 9.305 -7.68 1 98.62 100 CYS A N 1
ATOM 810 C CA . CYS A 1 100 ? 12.312 10.547 -7.746 1 98.62 100 CYS A CA 1
ATOM 811 C C . CYS A 1 100 ? 13.672 10.391 -7.082 1 98.62 100 CYS A C 1
ATOM 813 O O . CYS A 1 100 ? 14.586 11.18 -7.336 1 98.62 100 CYS A O 1
ATOM 815 N N . LEU A 1 101 ? 13.773 9.383 -6.203 1 98.25 101 LEU A N 1
ATOM 816 C CA . LEU A 1 101 ? 14.969 9.359 -5.367 1 98.25 101 LEU A CA 1
ATOM 817 C C . LEU A 1 101 ? 15.742 8.062 -5.555 1 98.25 101 LEU A C 1
ATOM 819 O O . LEU A 1 101 ? 15.156 7.027 -5.879 1 98.25 101 LEU A O 1
ATOM 823 N N . SER A 1 102 ? 16.969 8.055 -5.355 1 96.44 102 SER A N 1
ATOM 824 C CA . SER A 1 102 ? 17.984 7 -5.301 1 96.44 102 SER A CA 1
ATOM 825 C C . SER A 1 102 ? 19.297 7.523 -4.723 1 96.44 102 SER A C 1
ATOM 827 O O . SER A 1 102 ? 19.438 8.727 -4.48 1 96.44 102 SER A O 1
ATOM 829 N N . PRO A 1 103 ? 20.25 6.594 -4.379 1 95.81 103 PRO A N 1
ATOM 830 C CA . PRO A 1 103 ? 21.562 7.121 -3.965 1 95.81 103 PRO A CA 1
ATOM 831 C C . PRO A 1 103 ? 22.141 8.102 -4.977 1 95.81 103 PRO A C 1
ATOM 833 O O . PRO A 1 103 ? 22.141 7.832 -6.18 1 95.81 103 PRO A O 1
ATOM 836 N N . GLY A 1 104 ? 22.516 9.25 -4.492 1 95.38 104 GLY A N 1
ATOM 837 C CA . GLY A 1 104 ? 23.062 10.281 -5.359 1 95.38 104 GLY A CA 1
ATOM 838 C C . GLY A 1 104 ? 22.078 11.398 -5.645 1 95.38 104 GLY A C 1
ATOM 839 O O . GLY A 1 104 ? 22.484 12.492 -6.047 1 95.38 104 GLY A O 1
ATOM 840 N N . LYS A 1 105 ? 20.812 11.156 -5.492 1 97.94 105 LYS A N 1
ATOM 841 C CA . LYS A 1 105 ? 19.797 12.195 -5.66 1 97.94 105 LYS A CA 1
ATOM 842 C C . LYS A 1 105 ? 19.672 13.047 -4.398 1 97.94 105 LYS A C 1
ATOM 844 O O . LYS A 1 105 ? 19.938 12.57 -3.291 1 97.94 105 LYS A O 1
ATOM 849 N N . LYS A 1 106 ? 19.312 14.32 -4.586 1 98.75 106 LYS A N 1
ATOM 850 C CA . LYS A 1 106 ? 19.172 15.266 -3.48 1 98.75 106 LYS A CA 1
ATOM 851 C C . LYS A 1 106 ? 17.719 15.742 -3.348 1 98.75 106 LYS A C 1
ATOM 853 O O . LYS A 1 106 ? 17.094 16.125 -4.336 1 98.75 106 LYS A O 1
ATOM 858 N N . ILE A 1 107 ? 17.203 15.672 -2.15 1 98.88 107 ILE A N 1
ATOM 859 C CA . ILE A 1 107 ? 15.859 16.156 -1.857 1 98.88 107 ILE A CA 1
ATOM 860 C C . ILE A 1 107 ? 15.93 17.328 -0.889 1 98.88 107 ILE A C 1
ATOM 862 O O . ILE A 1 107 ? 16.688 17.297 0.081 1 98.88 107 ILE A O 1
ATOM 866 N N . LEU A 1 108 ? 15.203 18.375 -1.206 1 98.94 108 LEU A N 1
ATOM 867 C CA . LEU A 1 108 ? 15.055 19.516 -0.292 1 98.94 108 LEU A CA 1
ATOM 868 C C . LEU A 1 108 ? 13.758 19.391 0.51 1 98.94 108 LEU A C 1
ATOM 870 O O . LEU A 1 108 ? 12.688 19.203 -0.062 1 98.94 108 LEU A O 1
ATOM 874 N N . ILE A 1 109 ? 13.844 19.453 1.83 1 98.81 109 ILE A N 1
ATOM 875 C CA . ILE A 1 109 ? 12.719 19.375 2.754 1 98.81 109 ILE A CA 1
ATOM 876 C C . ILE A 1 109 ? 12.758 20.562 3.721 1 98.81 109 ILE A C 1
ATOM 878 O O . ILE A 1 109 ? 13.75 20.766 4.426 1 98.81 109 ILE A O 1
ATOM 882 N N . PRO A 1 110 ? 11.688 21.391 3.707 1 98.62 110 PRO A N 1
ATOM 883 C CA . PRO A 1 110 ? 11.594 22.359 4.805 1 98.62 110 PRO A CA 1
ATOM 884 C C . PRO A 1 110 ? 11.562 21.688 6.18 1 98.62 110 PRO A C 1
ATOM 886 O O . PRO A 1 110 ? 11.016 20.594 6.324 1 98.62 110 PRO A O 1
ATOM 889 N N . GLU A 1 111 ? 12.117 22.344 7.16 1 98.06 111 GLU A N 1
ATOM 890 C CA . GLU A 1 111 ? 12.148 21.797 8.508 1 98.06 111 GLU A CA 1
ATOM 891 C C . GLU A 1 111 ? 11.539 22.766 9.516 1 98.06 111 GLU A C 1
ATOM 893 O O . GLU A 1 111 ? 11.984 23.906 9.633 1 98.06 111 GLU A O 1
ATOM 898 N N . PRO A 1 112 ? 10.523 22.375 10.32 1 98 112 PRO A N 1
ATOM 899 C CA . PRO A 1 112 ? 9.992 21.016 10.383 1 98 112 PRO A CA 1
ATOM 900 C C . PRO A 1 112 ? 8.953 20.734 9.289 1 98 112 PRO A C 1
ATOM 902 O O . PRO A 1 112 ? 8.359 21.672 8.75 1 98 112 PRO A O 1
ATOM 905 N N . SER A 1 113 ? 8.836 19.5 8.852 1 97.62 113 SER A N 1
ATOM 906 C CA . SER A 1 113 ? 7.816 18.984 7.945 1 97.62 113 SER A CA 1
ATOM 907 C C . SER A 1 113 ? 7.371 17.578 8.352 1 97.62 113 SER A C 1
ATOM 909 O O . SER A 1 113 ? 7.805 17.062 9.383 1 97.62 113 SER A O 1
ATOM 911 N N . PHE A 1 114 ? 6.496 17.094 7.637 1 97.12 114 PHE A N 1
ATOM 912 C CA . PHE A 1 114 ? 5.977 15.75 7.883 1 97.12 114 PHE A CA 1
ATOM 913 C C . PHE A 1 114 ? 7.113 14.734 7.941 1 97.12 114 PHE A C 1
ATOM 915 O O . PHE A 1 114 ? 7.91 14.633 7.008 1 97.12 114 PHE A O 1
ATOM 922 N N . SER A 1 115 ? 7.188 13.898 8.977 1 95.44 115 SER A N 1
ATOM 923 C CA . SER A 1 115 ? 8.336 13.055 9.305 1 95.44 115 SER A CA 1
ATOM 924 C C . SER A 1 115 ? 8.531 11.953 8.266 1 95.44 115 SER A C 1
ATOM 926 O O . SER A 1 115 ? 9.641 11.461 8.078 1 95.44 115 SER A O 1
ATOM 928 N N . LEU A 1 116 ? 7.445 11.586 7.586 1 96.56 116 LEU A N 1
ATOM 929 C CA . LEU A 1 116 ? 7.516 10.492 6.621 1 96.56 116 LEU A CA 1
ATOM 930 C C . LEU A 1 116 ? 8.414 10.867 5.445 1 96.56 116 LEU A C 1
ATOM 932 O O . LEU A 1 116 ? 9.047 10 4.844 1 96.56 116 LEU A O 1
ATOM 936 N N . TYR A 1 117 ? 8.508 12.188 5.109 1 98.25 117 TYR A N 1
ATOM 937 C CA . TYR A 1 117 ? 9.375 12.617 4.02 1 98.25 117 TYR A CA 1
ATOM 938 C C . TYR A 1 117 ? 10.82 12.219 4.273 1 98.25 117 TYR A C 1
ATOM 940 O O . TYR A 1 117 ? 11.453 11.57 3.432 1 98.25 117 TYR A O 1
ATOM 948 N N . GLU A 1 118 ? 11.289 12.594 5.461 1 97.5 118 GLU A N 1
ATOM 949 C CA . GLU A 1 118 ? 12.672 12.281 5.828 1 97.5 118 GLU A CA 1
ATOM 950 C C . GLU A 1 118 ? 12.883 10.773 5.918 1 97.5 118 GLU A C 1
ATOM 952 O O . GLU A 1 118 ? 13.906 10.258 5.461 1 97.5 118 GLU A O 1
ATOM 957 N N . LYS A 1 119 ? 11.969 10.094 6.461 1 96.69 119 LYS A N 1
ATOM 958 C CA . LYS A 1 119 ? 12.086 8.648 6.629 1 96.69 119 LYS A CA 1
ATOM 959 C C . LYS A 1 119 ? 12.273 7.953 5.285 1 96.69 119 LYS A C 1
ATOM 961 O O . LYS A 1 119 ? 13.172 7.121 5.133 1 96.69 119 LYS A O 1
ATOM 966 N N . ILE A 1 120 ? 11.438 8.266 4.277 1 98 120 ILE A N 1
ATOM 967 C CA . ILE A 1 120 ? 11.516 7.617 2.975 1 98 120 ILE A CA 1
ATOM 968 C C . ILE A 1 120 ? 12.812 8.023 2.271 1 98 120 ILE A C 1
ATOM 970 O O . ILE A 1 120 ? 13.461 7.195 1.625 1 98 120 ILE A O 1
ATOM 974 N N . ALA A 1 121 ? 13.188 9.305 2.426 1 98.38 121 ALA A N 1
ATOM 975 C CA . ALA A 1 121 ? 14.438 9.766 1.824 1 98.38 121 ALA A CA 1
ATOM 976 C C . ALA A 1 121 ? 15.625 8.977 2.359 1 98.38 121 ALA A C 1
ATOM 978 O O . ALA A 1 121 ? 16.5 8.57 1.595 1 98.38 121 ALA A O 1
ATOM 979 N N . LEU A 1 122 ? 15.641 8.742 3.699 1 97.69 122 LEU A N 1
ATOM 980 C CA . LEU A 1 122 ? 16.703 7.965 4.324 1 97.69 122 LEU A CA 1
ATOM 981 C C . LEU A 1 122 ? 16.672 6.52 3.842 1 97.69 122 LEU A C 1
ATOM 983 O O . LEU A 1 122 ? 17.719 5.945 3.539 1 97.69 122 LEU A O 1
ATOM 987 N N . LEU A 1 123 ? 15.508 5.969 3.746 1 97.25 123 LEU A N 1
ATOM 988 C CA . LEU A 1 123 ? 15.32 4.594 3.299 1 97.25 123 LEU A CA 1
ATOM 989 C C . LEU A 1 123 ? 15.906 4.391 1.906 1 97.25 123 LEU A C 1
ATOM 991 O O . LEU A 1 123 ? 16.469 3.332 1.613 1 97.25 123 LEU A O 1
ATOM 995 N N . LEU A 1 124 ? 15.773 5.422 1.067 1 98.06 124 LEU A N 1
ATOM 996 C CA . LEU A 1 124 ? 16.203 5.34 -0.325 1 98.06 124 LEU A CA 1
ATOM 997 C C . LEU A 1 124 ? 17.609 5.891 -0.493 1 98.06 124 LEU A C 1
ATOM 999 O O . LEU A 1 124 ? 18.094 6.035 -1.617 1 98.06 124 LEU A O 1
ATOM 1003 N N . GLN A 1 125 ? 18.25 6.293 0.656 1 97.44 125 GLN A N 1
ATOM 1004 C CA . GLN A 1 125 ? 19.641 6.715 0.726 1 97.44 125 GLN A CA 1
ATOM 1005 C C . GLN A 1 125 ? 19.891 7.957 -0.128 1 97.44 125 GLN A C 1
ATOM 1007 O O . GLN A 1 125 ? 20.906 8.062 -0.799 1 97.44 125 GLN A O 1
ATOM 1012 N N . ALA A 1 126 ? 18.859 8.836 -0.229 1 97.88 126 ALA A N 1
ATOM 1013 C CA . ALA A 1 126 ? 19 10.141 -0.875 1 97.88 126 ALA A CA 1
ATOM 1014 C C . ALA A 1 126 ? 19.656 11.141 0.068 1 97.88 126 ALA A C 1
ATOM 1016 O O . ALA A 1 126 ? 19.672 10.938 1.284 1 97.88 126 ALA A O 1
ATOM 1017 N N . ASP A 1 127 ? 20.266 12.188 -0.519 1 98.31 127 ASP A N 1
ATOM 1018 C CA . ASP A 1 127 ? 20.828 13.273 0.278 1 98.31 127 ASP A CA 1
ATOM 1019 C C . ASP A 1 127 ? 19.766 14.297 0.646 1 98.31 127 ASP A C 1
ATOM 1021 O O . ASP A 1 127 ? 19.078 14.836 -0.232 1 98.31 127 ASP A O 1
ATOM 1025 N N . ILE A 1 128 ? 19.672 14.602 1.92 1 98.5 128 ILE A N 1
ATOM 1026 C CA . ILE A 1 128 ? 18.641 15.523 2.398 1 98.5 128 ILE A CA 1
ATOM 1027 C C . ILE A 1 128 ? 19.234 16.906 2.584 1 98.5 128 ILE A C 1
ATOM 1029 O O . ILE A 1 128 ? 20.234 17.078 3.275 1 98.5 128 ILE A O 1
ATOM 1033 N N . VAL A 1 129 ? 18.688 17.828 1.898 1 98.75 129 VAL A N 1
ATOM 1034 C CA . VAL A 1 129 ? 18.969 19.25 2.07 1 98.75 129 VAL A CA 1
ATOM 1035 C C . VAL A 1 129 ? 17.859 19.906 2.865 1 98.75 129 VAL A C 1
ATOM 1037 O O . VAL A 1 129 ? 16.734 20.031 2.379 1 98.75 129 VAL A O 1
ATOM 1040 N N . SER A 1 130 ? 18.141 20.406 4.035 1 98.25 130 SER A N 1
ATOM 1041 C CA . SER A 1 130 ? 17.125 20.984 4.914 1 98.25 130 SER A CA 1
ATOM 1042 C C . SER A 1 130 ? 17.156 22.5 4.852 1 98.25 130 SER A C 1
ATOM 1044 O O . SER A 1 130 ? 18.219 23.125 4.762 1 98.25 130 SER A O 1
ATOM 1046 N N . VAL A 1 131 ? 16.016 23.109 4.855 1 98.44 131 VAL A N 1
ATOM 1047 C CA . VAL A 1 131 ? 15.844 24.547 4.977 1 98.44 131 VAL A CA 1
ATOM 1048 C C . VAL A 1 131 ? 14.93 24.859 6.164 1 98.44 131 VAL A C 1
ATOM 1050 O O . VAL A 1 131 ? 13.734 24.578 6.125 1 98.44 131 VAL A O 1
ATOM 1053 N N . PRO A 1 132 ? 15.414 25.484 7.184 1 97.69 132 PRO A N 1
ATOM 1054 C CA . PRO A 1 132 ? 14.586 25.766 8.352 1 97.69 132 PRO A CA 1
ATOM 1055 C C . PRO A 1 132 ? 13.461 26.75 8.047 1 97.69 132 PRO A C 1
ATOM 1057 O O . PRO A 1 132 ? 13.664 27.703 7.289 1 97.69 132 PRO A O 1
ATOM 1060 N N . MET A 1 133 ? 12.352 26.453 8.586 1 97.25 133 MET A N 1
ATOM 1061 C CA . MET A 1 133 ? 11.273 27.438 8.586 1 97.25 133 MET A CA 1
ATOM 1062 C C . MET A 1 133 ? 11.641 28.641 9.453 1 97.25 133 MET A C 1
ATOM 1064 O O . MET A 1 133 ? 12.641 28.609 10.172 1 97.25 133 MET A O 1
ATOM 1068 N N . GLN A 1 134 ? 10.859 29.719 9.344 1 97.12 134 GLN A N 1
ATOM 1069 C CA . GLN A 1 134 ? 11.047 30.891 10.188 1 97.12 134 GLN A CA 1
ATOM 1070 C C . GLN A 1 134 ? 10.562 30.625 11.609 1 97.12 134 GLN A C 1
ATOM 1072 O O . GLN A 1 134 ? 9.773 29.703 11.844 1 97.12 134 GLN A O 1
ATOM 1077 N N . PRO A 1 135 ? 10.992 31.391 12.57 1 95.69 135 PRO A N 1
ATOM 1078 C CA . PRO A 1 135 ? 10.547 31.203 13.953 1 95.69 135 PRO A CA 1
ATOM 1079 C C . PRO A 1 135 ? 9.031 31.297 14.102 1 95.69 135 PRO A C 1
ATOM 1081 O O . PRO A 1 135 ? 8.453 30.688 15.008 1 95.69 135 PRO A O 1
ATOM 1084 N N . SER A 1 136 ? 8.422 32.031 13.219 1 96.5 136 SER A N 1
ATOM 1085 C CA . SER A 1 136 ? 6.965 32.156 13.219 1 96.5 136 SER A CA 1
ATOM 1086 C C . SER A 1 136 ? 6.301 30.906 12.641 1 96.5 136 SER A C 1
ATOM 1088 O O . SER A 1 136 ? 5.074 30.859 12.523 1 96.5 136 SER A O 1
ATOM 1090 N N . LEU A 1 137 ? 7.102 29.938 12.227 1 97.12 137 LEU A N 1
ATOM 1091 C CA . LEU A 1 137 ? 6.68 28.672 11.656 1 97.12 137 LEU A CA 1
ATOM 1092 C C . LEU A 1 137 ? 6.23 28.844 10.211 1 97.12 137 LEU A C 1
ATOM 1094 O O . LEU A 1 137 ? 5.605 27.953 9.633 1 97.12 137 LEU A O 1
ATOM 1098 N N . ASP A 1 138 ? 6.59 30.031 9.633 1 97.69 138 ASP A N 1
ATOM 1099 C CA . ASP A 1 138 ? 6.301 30.297 8.227 1 97.69 138 ASP A CA 1
ATOM 1100 C C . ASP A 1 138 ? 7.422 29.781 7.332 1 97.69 138 ASP A C 1
ATOM 1102 O O . ASP A 1 138 ? 8.562 29.625 7.777 1 97.69 138 ASP A O 1
ATOM 1106 N N . PHE A 1 139 ? 7.062 29.531 6.07 1 97.75 139 PHE A N 1
ATOM 1107 C CA . PHE A 1 139 ? 8.062 29.188 5.062 1 97.75 139 PHE A CA 1
ATOM 1108 C C . PHE A 1 139 ? 8.93 30.406 4.738 1 97.75 139 PHE A C 1
ATOM 1110 O O . PHE A 1 139 ? 8.516 31.547 4.953 1 97.75 139 PHE A O 1
ATOM 1117 N N . ASP A 1 140 ? 10.094 30.141 4.332 1 97.25 140 ASP A N 1
ATOM 1118 C CA . ASP A 1 140 ? 10.977 31.125 3.725 1 97.25 140 ASP A CA 1
ATOM 1119 C C . ASP A 1 140 ? 11.258 30.797 2.262 1 97.25 140 ASP A C 1
ATOM 1121 O O . ASP A 1 140 ? 12.242 30.125 1.948 1 97.25 140 ASP A O 1
ATOM 1125 N N . ALA A 1 141 ? 10.422 31.344 1.372 1 98 141 ALA A N 1
ATOM 1126 C CA . ALA A 1 141 ? 10.461 30.969 -0.042 1 98 141 ALA A CA 1
ATOM 1127 C C . ALA A 1 141 ? 11.812 31.312 -0.659 1 98 141 ALA A C 1
ATOM 1129 O O . ALA A 1 141 ? 12.352 30.547 -1.464 1 98 141 ALA A O 1
ATOM 1130 N N . ASP A 1 142 ? 12.344 32.469 -0.327 1 98.19 142 ASP A N 1
ATOM 1131 C CA . ASP A 1 142 ? 13.633 32.906 -0.878 1 98.19 142 ASP A CA 1
ATOM 1132 C C . ASP A 1 142 ? 14.742 31.922 -0.477 1 98.19 142 ASP A C 1
ATOM 1134 O O . ASP A 1 142 ? 15.562 31.547 -1.311 1 98.19 142 ASP A O 1
ATOM 1138 N N . SER A 1 143 ? 14.75 31.547 0.761 1 98.44 143 SER A N 1
ATOM 1139 C CA . SER A 1 143 ? 15.758 30.594 1.241 1 98.44 143 SER A CA 1
ATOM 1140 C C . SER A 1 143 ? 15.602 29.234 0.565 1 98.44 143 SER A C 1
ATOM 1142 O O . SER A 1 143 ? 16.594 28.562 0.28 1 98.44 143 SER A O 1
ATOM 1144 N N . LEU A 1 144 ? 14.398 28.844 0.354 1 98.69 144 LEU A N 1
ATOM 1145 C CA . LEU A 1 144 ? 14.133 27.578 -0.335 1 98.69 144 LEU A CA 1
ATOM 1146 C C . LEU A 1 144 ? 14.727 27.594 -1.741 1 98.69 144 LEU A C 1
ATOM 1148 O O . LEU A 1 144 ? 15.422 26.656 -2.139 1 98.69 144 LEU A O 1
ATOM 1152 N N . ILE A 1 145 ? 14.445 28.672 -2.461 1 98.69 145 ILE A N 1
ATOM 1153 C CA . ILE A 1 145 ? 14.906 28.797 -3.838 1 98.69 145 ILE A CA 1
ATOM 1154 C C . ILE A 1 145 ? 16.438 28.875 -3.867 1 98.69 145 ILE A C 1
ATOM 1156 O O . ILE A 1 145 ? 17.078 28.172 -4.648 1 98.69 145 ILE A O 1
ATOM 1160 N N . GLU A 1 146 ? 16.984 29.688 -2.996 1 98.62 146 GLU A N 1
ATOM 1161 C CA . GLU A 1 146 ? 18.438 29.859 -2.943 1 98.62 146 GLU A CA 1
ATOM 1162 C C . GLU A 1 146 ? 19.141 28.547 -2.635 1 98.62 146 GLU A C 1
ATOM 1164 O O . GLU A 1 146 ? 20.109 28.172 -3.314 1 98.62 146 GLU A O 1
ATOM 1169 N N . ARG A 1 147 ? 18.688 27.859 -1.644 1 98.69 147 ARG A N 1
ATOM 1170 C CA . ARG A 1 147 ? 19.312 26.594 -1.235 1 98.69 147 ARG A CA 1
ATOM 1171 C C . ARG A 1 147 ? 19.156 25.531 -2.318 1 98.69 147 ARG A C 1
ATOM 1173 O O . ARG A 1 147 ? 20.062 24.734 -2.541 1 98.69 147 ARG A O 1
ATOM 1180 N N . ALA A 1 148 ? 17.969 25.484 -2.953 1 98.56 148 ALA A N 1
ATOM 1181 C CA . ALA A 1 148 ? 17.734 24.531 -4.035 1 98.56 148 ALA A CA 1
ATOM 1182 C C . ALA A 1 148 ? 18.734 24.734 -5.168 1 98.56 148 ALA A C 1
ATOM 1184 O O . ALA A 1 148 ? 19.281 23.75 -5.691 1 98.56 148 ALA A O 1
ATOM 1185 N N . LYS A 1 149 ? 18.922 25.984 -5.512 1 98.06 149 LYS A N 1
ATOM 1186 C CA . LYS A 1 149 ? 19.859 26.297 -6.59 1 98.06 149 LYS A CA 1
ATOM 1187 C C . LYS A 1 149 ? 21.297 26.016 -6.184 1 98.06 149 LYS A C 1
ATOM 1189 O O . LYS A 1 149 ? 22.062 25.422 -6.949 1 98.06 149 LYS A O 1
ATOM 1194 N N . GLN A 1 150 ? 21.641 26.391 -4.961 1 98.44 150 GLN A N 1
ATOM 1195 C CA . GLN A 1 150 ? 23 26.203 -4.461 1 98.44 150 GLN A CA 1
ATOM 1196 C C . GLN A 1 150 ? 23.375 24.734 -4.406 1 98.44 150 GLN A C 1
ATOM 1198 O O . GLN A 1 150 ? 24.5 24.359 -4.777 1 98.44 150 GLN A O 1
ATOM 1203 N N . GLU A 1 151 ? 22.484 23.922 -3.951 1 98.44 151 GLU A N 1
ATOM 1204 C CA . GLU A 1 151 ? 22.75 22.5 -3.738 1 98.44 151 GLU A CA 1
ATOM 1205 C C . GLU A 1 151 ? 22.406 21.688 -4.977 1 98.44 151 GLU A C 1
ATOM 1207 O O . GLU A 1 151 ? 22.703 20.484 -5.035 1 98.44 151 GLU A O 1
ATOM 1212 N N . LYS A 1 152 ? 21.766 22.328 -5.988 1 97.69 152 LYS A N 1
ATOM 1213 C CA . LYS A 1 152 ? 21.328 21.641 -7.199 1 97.69 152 LYS A CA 1
ATOM 1214 C C . LYS A 1 152 ? 20.484 20.422 -6.867 1 97.69 152 LYS A C 1
ATOM 1216 O O . LYS A 1 152 ? 20.766 19.312 -7.312 1 97.69 152 LYS A O 1
ATOM 1221 N N . VAL A 1 153 ? 19.422 20.625 -6.066 1 98.5 153 VAL A N 1
ATOM 1222 C CA . VAL A 1 153 ? 18.594 19.5 -5.621 1 98.5 153 VAL A CA 1
ATOM 1223 C C . VAL A 1 153 ? 17.781 18.953 -6.797 1 98.5 153 VAL A C 1
ATOM 1225 O O . VAL A 1 153 ? 17.516 19.688 -7.758 1 98.5 153 VAL A O 1
ATOM 1228 N N . ASP A 1 154 ? 17.406 17.672 -6.746 1 98.62 154 ASP A N 1
ATOM 1229 C CA . ASP A 1 154 ? 16.641 17 -7.789 1 98.62 154 ASP A CA 1
ATOM 1230 C C . ASP A 1 154 ? 15.141 17.016 -7.477 1 98.62 154 ASP A C 1
ATOM 1232 O O . ASP A 1 154 ? 14.312 16.922 -8.383 1 98.62 154 ASP A O 1
ATOM 1236 N N . PHE A 1 155 ? 14.797 17.094 -6.254 1 98.81 155 PHE A N 1
ATOM 1237 C CA . PHE A 1 155 ? 13.438 16.891 -5.762 1 98.81 155 PHE A CA 1
ATOM 1238 C C . PHE A 1 155 ? 13.156 17.812 -4.582 1 98.81 155 PHE A C 1
ATOM 1240 O O . PHE A 1 155 ? 13.992 17.953 -3.684 1 98.81 155 PHE A O 1
ATOM 1247 N N . ILE A 1 156 ? 12.07 18.578 -4.609 1 98.94 156 ILE A N 1
ATOM 1248 C CA . ILE A 1 156 ? 11.617 19.453 -3.533 1 98.94 156 ILE A CA 1
ATOM 1249 C C . ILE A 1 156 ? 10.242 19.016 -3.043 1 98.94 156 ILE A C 1
ATOM 1251 O O . ILE A 1 156 ? 9.336 18.766 -3.846 1 98.94 156 ILE A O 1
ATOM 1255 N N . VAL A 1 157 ? 10.07 18.844 -1.735 1 98.88 157 VAL A N 1
ATOM 1256 C CA . VAL A 1 157 ? 8.766 18.5 -1.181 1 98.88 157 VAL A CA 1
ATOM 1257 C C . VAL A 1 157 ? 8.258 19.641 -0.3 1 98.88 157 VAL A C 1
ATOM 1259 O O . VAL A 1 157 ? 8.977 20.109 0.589 1 98.88 157 VAL A O 1
ATOM 1262 N N . LEU A 1 158 ? 7.086 20.094 -0.598 1 98.75 158 LEU A N 1
ATOM 1263 C CA . LEU A 1 158 ? 6.426 21.156 0.135 1 98.75 158 LEU A CA 1
ATOM 1264 C C . LEU A 1 158 ? 5.059 20.703 0.647 1 98.75 158 LEU A C 1
ATOM 1266 O O . LEU A 1 158 ? 4.145 20.469 -0.142 1 98.75 158 LEU A O 1
ATOM 1270 N N . SER A 1 159 ? 4.957 20.531 1.914 1 98.56 159 SER A N 1
ATOM 1271 C CA . SER A 1 159 ? 3.641 20.359 2.521 1 98.56 159 SER A CA 1
ATOM 1272 C C . SER A 1 159 ? 2.984 21.719 2.791 1 98.56 159 SER A C 1
ATOM 1274 O O . SER A 1 159 ? 3.492 22.516 3.584 1 98.56 159 SER A O 1
ATOM 1276 N N . THR A 1 160 ? 1.875 22.047 2.15 1 98.44 160 THR A N 1
ATOM 1277 C CA . THR A 1 160 ? 1.24 23.359 2.275 1 98.44 160 THR A CA 1
ATOM 1278 C C . THR A 1 160 ? -0.275 23.234 2.146 1 98.44 160 THR A C 1
ATOM 1280 O O . THR A 1 160 ? -0.799 23.094 1.04 1 98.44 160 THR A O 1
ATOM 1283 N N . PRO A 1 161 ? -1.013 23.406 3.232 1 98.5 161 PRO A N 1
ATOM 1284 C CA . PRO A 1 161 ? -0.509 23.797 4.555 1 98.5 161 PRO A CA 1
ATOM 1285 C C . PRO A 1 161 ? 0.385 22.719 5.176 1 98.5 161 PRO A C 1
ATOM 1287 O O . PRO A 1 161 ? 0.188 21.531 4.93 1 98.5 161 PRO A O 1
ATOM 1290 N N . ASN A 1 162 ? 1.309 23.188 5.965 1 98.62 162 ASN A N 1
ATOM 1291 C CA . ASN A 1 162 ? 2.387 22.312 6.434 1 98.62 162 ASN A CA 1
ATOM 1292 C C . ASN A 1 162 ? 1.991 21.562 7.703 1 98.62 162 ASN A C 1
ATOM 1294 O O . ASN A 1 162 ? 1.426 22.156 8.625 1 98.62 162 ASN A O 1
ATOM 1298 N N . ASN A 1 163 ? 2.102 20.297 7.762 1 97.56 163 ASN A N 1
ATOM 1299 C CA . ASN A 1 163 ? 2.186 19.516 8.992 1 97.56 163 ASN A CA 1
ATOM 1300 C C . ASN A 1 163 ? 3.633 19.344 9.445 1 97.56 163 ASN A C 1
ATOM 1302 O O . ASN A 1 163 ? 4.449 18.766 8.734 1 97.56 163 ASN A O 1
ATOM 1306 N N . PRO A 1 164 ? 4.047 19.922 10.461 1 97.25 164 PRO A N 1
ATOM 1307 C CA . PRO A 1 164 ? 3.203 20.141 11.641 1 97.25 164 PRO A CA 1
ATOM 1308 C C . PRO A 1 164 ? 2.959 21.625 11.922 1 97.25 164 PRO A C 1
ATOM 1310 O O . PRO A 1 164 ? 2.346 21.969 12.938 1 97.25 164 PRO A O 1
ATOM 1313 N N . THR A 1 165 ? 3.324 22.516 11.031 1 97.88 165 THR A N 1
ATOM 1314 C CA . THR A 1 165 ? 3.404 23.906 11.469 1 97.88 165 THR A CA 1
ATOM 1315 C C . THR A 1 165 ? 2.1 24.641 11.172 1 97.88 165 THR A C 1
ATOM 1317 O O . THR A 1 165 ? 1.881 25.75 11.664 1 97.88 165 THR A O 1
ATOM 1320 N N . GLY A 1 166 ? 1.301 24.031 10.289 1 98.44 166 GLY A N 1
ATOM 1321 C CA . GLY A 1 166 ? -0.049 24.531 10.07 1 98.44 166 GLY A CA 1
ATOM 1322 C C . GLY A 1 166 ? -0.106 25.703 9.094 1 98.44 166 GLY A C 1
ATOM 1323 O O . GLY A 1 166 ? -1.184 26.234 8.82 1 98.44 166 GLY A O 1
ATOM 1324 N N . LYS A 1 167 ? 1.06 26.109 8.523 1 97.94 167 LYS A N 1
ATOM 1325 C CA . LYS A 1 167 ? 1.14 27.312 7.695 1 97.94 167 LYS A CA 1
ATOM 1326 C C . LYS A 1 167 ? 1.171 26.953 6.215 1 97.94 167 LYS A C 1
ATOM 1328 O O . LYS A 1 167 ? 1.749 25.922 5.828 1 97.94 167 LYS A O 1
ATOM 1333 N N . SER A 1 168 ? 0.58 27.828 5.406 1 98.25 168 SER A N 1
ATOM 1334 C CA . SER A 1 168 ? 0.629 27.672 3.957 1 98.25 168 SER A CA 1
ATOM 1335 C C . SER A 1 168 ? 1.771 28.484 3.355 1 98.25 168 SER A C 1
ATOM 1337 O O . SER A 1 168 ? 2.174 29.516 3.914 1 98.25 168 SER A O 1
ATOM 1339 N N . LEU A 1 169 ? 2.311 27.953 2.357 1 97.62 169 LEU A N 1
ATOM 1340 C CA . LEU A 1 169 ? 3.107 28.734 1.423 1 97.62 169 LEU A CA 1
ATOM 1341 C C . LEU A 1 169 ? 2.219 29.406 0.375 1 97.62 169 LEU A C 1
ATOM 1343 O O . LEU A 1 169 ? 1.33 28.75 -0.189 1 97.62 169 LEU A O 1
ATOM 1347 N N . ALA A 1 170 ? 2.455 30.703 0.133 1 96.12 170 ALA A N 1
ATOM 1348 C CA . ALA A 1 170 ? 1.615 31.406 -0.828 1 96.12 170 ALA A CA 1
ATOM 1349 C C . ALA A 1 170 ? 1.747 30.812 -2.225 1 96.12 170 ALA A C 1
ATOM 1351 O O . ALA A 1 170 ? 2.84 30.406 -2.633 1 96.12 170 ALA A O 1
ATOM 1352 N N . SER A 1 171 ? 0.622 30.766 -2.98 1 95.31 171 SER A N 1
ATOM 1353 C CA . SER A 1 171 ? 0.574 30.141 -4.301 1 95.31 171 SER A CA 1
ATOM 1354 C C . SER A 1 171 ? 1.603 30.75 -5.242 1 95.31 171 SER A C 1
ATOM 1356 O O . SER A 1 171 ? 2.281 30.047 -5.98 1 95.31 171 SER A O 1
ATOM 1358 N N . PRO A 1 172 ? 1.777 32.094 -5.219 1 96.25 172 PRO A N 1
ATOM 1359 C CA . PRO A 1 172 ? 2.797 32.688 -6.094 1 96.25 172 PRO A CA 1
ATOM 1360 C C . PRO A 1 172 ? 4.211 32.219 -5.742 1 96.25 172 PRO A C 1
ATOM 1362 O O . PRO A 1 172 ? 5.059 32.094 -6.629 1 96.25 172 PRO A O 1
ATOM 1365 N N . ASP A 1 173 ? 4.438 32.031 -4.453 1 98 173 ASP A N 1
ATOM 1366 C CA . ASP A 1 173 ? 5.75 31.562 -4.027 1 98 173 ASP A CA 1
ATOM 1367 C C . ASP A 1 173 ? 5.996 30.125 -4.5 1 98 173 ASP A C 1
ATOM 1369 O O . ASP A 1 173 ? 7.109 29.781 -4.895 1 98 173 ASP A O 1
ATOM 1373 N N . ILE A 1 174 ? 4.988 29.312 -4.492 1 98.06 174 ILE A N 1
ATOM 1374 C CA . ILE A 1 174 ? 5.105 27.953 -5.008 1 98.06 174 ILE A CA 1
ATOM 1375 C C . ILE A 1 174 ? 5.418 27.984 -6.5 1 98.06 174 ILE A C 1
ATOM 1377 O O . ILE A 1 174 ? 6.285 27.25 -6.977 1 98.06 174 ILE A O 1
ATOM 1381 N N . ALA A 1 175 ? 4.684 28.844 -7.207 1 97.56 175 ALA A N 1
ATOM 1382 C CA . ALA A 1 175 ? 4.93 28.984 -8.633 1 97.56 175 ALA A CA 1
ATOM 1383 C C . ALA A 1 175 ? 6.375 29.391 -8.906 1 97.56 175 ALA A C 1
ATOM 1385 O O . ALA A 1 175 ? 7.012 28.891 -9.828 1 97.56 175 ALA A O 1
ATOM 1386 N N . ARG A 1 176 ? 6.871 30.312 -8.078 1 98.12 176 ARG A N 1
ATOM 1387 C CA . ARG A 1 176 ? 8.266 30.734 -8.211 1 98.12 176 ARG A CA 1
ATOM 1388 C C . ARG A 1 176 ? 9.219 29.562 -8 1 98.12 176 ARG A C 1
ATOM 1390 O O . ARG A 1 176 ? 10.164 29.391 -8.773 1 98.12 176 ARG A O 1
ATOM 1397 N N . ILE A 1 177 ? 8.992 28.781 -7.02 1 98.56 177 ILE A N 1
ATOM 1398 C CA . ILE A 1 177 ? 9.844 27.641 -6.707 1 98.56 177 ILE A CA 1
ATOM 1399 C C . ILE A 1 177 ? 9.836 26.656 -7.871 1 98.56 177 ILE A C 1
ATOM 1401 O O . ILE A 1 177 ? 10.891 26.203 -8.32 1 98.56 177 ILE A O 1
ATOM 1405 N N . VAL A 1 178 ? 8.648 26.359 -8.406 1 98 178 VAL A N 1
ATOM 1406 C CA . VAL A 1 178 ? 8.477 25.391 -9.492 1 98 178 VAL A CA 1
ATOM 1407 C C . VAL A 1 178 ? 9.195 25.891 -10.742 1 98 178 VAL A C 1
ATOM 1409 O O . VAL A 1 178 ? 9.828 25.094 -11.453 1 98 178 VAL A O 1
ATOM 1412 N N . ARG A 1 179 ? 9.141 27.188 -11.016 1 96.81 179 ARG A N 1
ATOM 1413 C CA . ARG A 1 179 ? 9.656 27.75 -12.258 1 96.81 179 ARG A CA 1
ATOM 1414 C C . ARG A 1 179 ? 11.148 28.016 -12.164 1 96.81 179 ARG A C 1
ATOM 1416 O O . ARG A 1 179 ? 11.883 27.859 -13.141 1 96.81 179 ARG A O 1
ATOM 1423 N N . GLU A 1 180 ? 11.562 28.391 -10.961 1 96.94 180 GLU A N 1
ATOM 1424 C CA . GLU A 1 180 ? 12.938 28.859 -10.836 1 96.94 180 GLU A CA 1
ATOM 1425 C C . GLU A 1 180 ? 13.883 27.719 -10.484 1 96.94 180 GLU A C 1
ATOM 1427 O O . GLU A 1 180 ? 15.078 27.781 -10.758 1 96.94 180 GLU A O 1
ATOM 1432 N N . CYS A 1 181 ? 13.383 26.703 -9.828 1 97.31 181 CYS A N 1
ATOM 1433 C CA . CYS A 1 181 ? 14.242 25.609 -9.406 1 97.31 181 CYS A CA 1
ATOM 1434 C C . CYS A 1 181 ? 14.242 24.484 -10.445 1 97.31 181 CYS A C 1
ATOM 1436 O O . CYS A 1 181 ? 13.203 24.156 -11 1 97.31 181 CYS A O 1
ATOM 1438 N N . ASP A 1 182 ? 15.367 24.016 -10.805 1 96.81 182 ASP A N 1
ATOM 1439 C CA . ASP A 1 182 ? 15.516 22.875 -11.711 1 96.81 182 ASP A CA 1
ATOM 1440 C C . ASP A 1 182 ? 15.367 21.547 -10.969 1 96.81 182 ASP A C 1
ATOM 1442 O O . ASP A 1 182 ? 16.328 20.781 -10.867 1 96.81 182 ASP A O 1
ATOM 1446 N N . ALA A 1 183 ? 14.195 21.281 -10.469 1 98.5 183 ALA A N 1
ATOM 1447 C CA . ALA A 1 183 ? 13.852 20.125 -9.656 1 98.5 183 ALA A CA 1
ATOM 1448 C C . ALA A 1 183 ? 12.398 19.719 -9.867 1 98.5 183 ALA A C 1
ATOM 1450 O O . ALA A 1 183 ? 11.586 20.516 -10.336 1 98.5 183 ALA A O 1
ATOM 1451 N N . ILE A 1 184 ? 12.078 18.484 -9.68 1 98.69 184 ILE A N 1
ATOM 1452 C CA . ILE A 1 184 ? 10.68 18.094 -9.516 1 98.69 184 ILE A CA 1
ATOM 1453 C C . ILE A 1 184 ? 10.156 18.641 -8.188 1 98.69 184 ILE A C 1
ATOM 1455 O O . ILE A 1 184 ? 10.844 18.578 -7.164 1 98.69 184 ILE A O 1
ATOM 1459 N N . VAL A 1 185 ? 8.992 19.219 -8.188 1 98.81 185 VAL A N 1
ATOM 1460 C CA . VAL A 1 185 ? 8.414 19.812 -6.984 1 98.81 185 VAL A CA 1
ATOM 1461 C C . VAL A 1 185 ? 7.117 19.078 -6.625 1 98.81 185 VAL A C 1
ATOM 1463 O O . VAL A 1 185 ? 6.176 19.047 -7.422 1 98.81 185 VAL A O 1
ATOM 1466 N N . LEU A 1 186 ? 7.086 18.453 -5.469 1 98.94 186 LEU A N 1
ATOM 1467 C CA . LEU A 1 186 ? 5.871 17.875 -4.906 1 98.94 186 LEU A CA 1
ATOM 1468 C C . LEU A 1 186 ? 5.207 18.844 -3.934 1 98.94 186 LEU A C 1
ATOM 1470 O O . LEU A 1 186 ? 5.836 19.281 -2.971 1 98.94 186 LEU A O 1
ATOM 1474 N N . VAL A 1 187 ? 4.023 19.156 -4.211 1 98.88 187 VAL A N 1
ATOM 1475 C CA . VAL A 1 187 ? 3.213 19.953 -3.301 1 98.88 187 VAL A CA 1
ATOM 1476 C C . VAL A 1 187 ? 2.146 19.078 -2.648 1 98.88 187 VAL A C 1
ATOM 1478 O O . VAL A 1 187 ? 1.193 18.656 -3.309 1 98.88 187 VAL A O 1
ATOM 1481 N N . ASP A 1 188 ? 2.316 18.797 -1.383 1 98.88 188 ASP A N 1
ATOM 1482 C CA . ASP A 1 188 ? 1.379 18.016 -0.581 1 98.88 188 ASP A CA 1
ATOM 1483 C C . ASP A 1 188 ? 0.264 18.891 -0.024 1 98.88 188 ASP A C 1
ATOM 1485 O O . ASP A 1 188 ? 0.491 19.688 0.893 1 98.88 188 ASP A O 1
ATOM 1489 N N . GLU A 1 189 ? -0.919 18.672 -0.527 1 98.75 189 GLU A N 1
ATOM 1490 C CA . GLU A 1 189 ? -2.07 19.5 -0.199 1 98.75 189 GLU A CA 1
ATOM 1491 C C . GLU A 1 189 ? -3.064 18.75 0.683 1 98.75 189 GLU A C 1
ATOM 1493 O O . GLU A 1 189 ? -4.277 18.859 0.486 1 98.75 189 GLU A O 1
ATOM 1498 N N . ALA A 1 190 ? -2.557 18.031 1.666 1 98.62 190 ALA A N 1
ATOM 1499 C CA . ALA A 1 190 ? -3.391 17.234 2.553 1 98.62 190 ALA A CA 1
ATOM 1500 C C . ALA A 1 190 ? -4.445 18.078 3.244 1 98.62 190 ALA A C 1
ATOM 1502 O O . ALA A 1 190 ? -5.527 17.594 3.58 1 98.62 190 ALA A O 1
ATOM 1503 N N . TYR A 1 191 ? -4.188 19.406 3.416 1 98.75 191 TYR A N 1
ATOM 1504 C CA . TYR A 1 191 ? -5.066 20.25 4.219 1 98.75 191 TYR A CA 1
ATOM 1505 C C . TYR A 1 191 ? -5.617 21.406 3.391 1 98.75 191 TYR A C 1
ATOM 1507 O O . TYR A 1 191 ? -6.074 22.422 3.941 1 98.75 191 TYR A O 1
ATOM 1515 N N . ILE A 1 192 ? -5.668 21.25 2.107 1 98.44 192 ILE A N 1
ATOM 1516 C CA . ILE A 1 192 ? -5.895 22.375 1.201 1 98.44 192 ILE A CA 1
ATOM 1517 C C . ILE A 1 192 ? -7.309 22.922 1.39 1 98.44 192 ILE A C 1
ATOM 1519 O O . ILE A 1 192 ? -7.547 24.109 1.227 1 98.44 192 ILE A O 1
ATOM 1523 N N . GLU A 1 193 ? -8.258 22.109 1.752 1 98.44 193 GLU A N 1
ATOM 1524 C CA . GLU A 1 193 ? -9.648 22.516 1.909 1 98.44 193 GLU A CA 1
ATOM 1525 C C . GLU A 1 193 ? -9.797 23.516 3.053 1 98.44 193 GLU A C 1
ATOM 1527 O O . GLU A 1 193 ? -10.789 24.25 3.113 1 98.44 193 GLU A O 1
ATOM 1532 N N . PHE A 1 194 ? -8.82 23.516 3.92 1 98.75 194 PHE A N 1
ATOM 1533 C CA . PHE A 1 194 ? -8.898 24.375 5.098 1 98.75 194 PHE A CA 1
ATOM 1534 C C . PHE A 1 194 ? -8.102 25.656 4.895 1 98.75 194 PHE A C 1
ATOM 1536 O O . PHE A 1 194 ? -8.172 26.578 5.711 1 98.75 194 PHE A O 1
ATOM 1543 N N . SER A 1 195 ? -7.34 25.719 3.879 1 98.56 195 SER A N 1
ATOM 1544 C CA . SER A 1 195 ? -6.328 26.75 3.68 1 98.56 195 SER A CA 1
ATOM 1545 C C . SER A 1 195 ? -6.953 28.047 3.184 1 98.56 195 SER A C 1
ATOM 1547 O O . SER A 1 195 ? -7.938 28.031 2.443 1 98.56 195 SER A O 1
ATOM 1549 N N . ARG A 1 196 ? -6.363 29.172 3.592 1 96.5 196 ARG A N 1
ATOM 1550 C CA . ARG A 1 196 ? -6.723 30.469 3.02 1 96.5 196 ARG A CA 1
ATOM 1551 C C . ARG A 1 196 ? -6.074 30.656 1.651 1 96.5 196 ARG A C 1
ATOM 1553 O O . ARG A 1 196 ? -6.473 31.547 0.891 1 96.5 196 ARG A O 1
ATOM 1560 N N . GLU A 1 197 ? -5.082 29.812 1.352 1 96.5 197 GLU A N 1
ATOM 1561 C CA . GLU A 1 197 ? -4.422 29.844 0.049 1 96.5 197 GLU A CA 1
ATOM 1562 C C . GLU A 1 197 ? -5.105 28.891 -0.935 1 96.5 197 GLU A C 1
ATOM 1564 O O . GLU A 1 197 ? -5.703 27.891 -0.531 1 96.5 197 GLU A O 1
ATOM 1569 N N . HIS A 1 198 ? -4.961 29.219 -2.186 1 95.56 198 HIS A N 1
ATOM 1570 C CA . HIS A 1 198 ? -5.551 28.391 -3.225 1 95.56 198 HIS A CA 1
ATOM 1571 C C . HIS A 1 198 ? -4.613 27.25 -3.613 1 95.56 198 HIS A C 1
ATOM 1573 O O . HIS A 1 198 ? -3.395 27.359 -3.479 1 95.56 198 HIS A O 1
ATOM 1579 N N . SER A 1 199 ? -5.223 26.172 -4.133 1 97.31 199 SER A N 1
ATOM 1580 C CA . SER A 1 199 ? -4.473 25.031 -4.656 1 97.31 199 SER A CA 1
ATOM 1581 C C . SER A 1 199 ? -3.633 25.438 -5.863 1 97.31 199 SER A C 1
ATOM 1583 O O . SER A 1 199 ? -4.02 26.328 -6.625 1 97.31 199 SER A O 1
ATOM 1585 N N . VAL A 1 200 ? -2.543 24.734 -6.047 1 97.69 200 VAL A N 1
ATOM 1586 C CA . VAL A 1 200 ? -1.674 25.016 -7.184 1 97.69 200 VAL A CA 1
ATOM 1587 C C . VAL A 1 200 ? -2.004 24.078 -8.336 1 97.69 200 VAL A C 1
ATOM 1589 O O . VAL A 1 200 ? -1.243 23.969 -9.297 1 97.69 200 VAL A O 1
ATOM 1592 N N . LEU A 1 201 ? -3.088 23.375 -8.25 1 96.69 201 LEU A N 1
ATOM 1593 C CA . LEU A 1 201 ? -3.508 22.406 -9.25 1 96.69 201 LEU A CA 1
ATOM 1594 C C . LEU A 1 201 ? -3.533 23.031 -10.641 1 96.69 201 LEU A C 1
ATOM 1596 O O . LEU A 1 201 ? -3.248 22.344 -11.633 1 96.69 201 LEU A O 1
ATOM 1600 N N . ALA A 1 202 ? -3.834 24.281 -10.734 1 93.88 202 ALA A N 1
ATOM 1601 C CA . ALA A 1 202 ? -3.957 24.969 -12.016 1 93.88 202 ALA A CA 1
ATOM 1602 C C . ALA A 1 202 ? -2.607 25.062 -12.727 1 93.88 202 ALA A C 1
ATOM 1604 O O . ALA A 1 202 ? -2.549 25.281 -13.938 1 93.88 202 ALA A O 1
ATOM 1605 N N . LEU A 1 203 ? -1.511 24.828 -11.992 1 95.88 203 LEU A N 1
ATOM 1606 C CA . LEU A 1 203 ? -0.166 25 -12.531 1 95.88 203 LEU A CA 1
ATOM 1607 C C . LEU A 1 203 ? 0.317 23.719 -13.203 1 95.88 203 LEU A C 1
ATOM 1609 O O . LEU A 1 203 ? 1.326 23.734 -13.914 1 95.88 203 LEU A O 1
ATOM 1613 N N . ILE A 1 204 ? -0.374 22.578 -13.109 1 95.31 204 ILE A N 1
ATOM 1614 C CA . ILE A 1 204 ? 0.172 21.281 -13.516 1 95.31 204 ILE A CA 1
ATOM 1615 C C . ILE A 1 204 ? 0.334 21.25 -15.031 1 95.31 204 ILE A C 1
ATOM 1617 O O . ILE A 1 204 ? 1.227 20.578 -15.555 1 95.31 204 ILE A O 1
ATOM 1621 N N . GLU A 1 205 ? -0.492 21.906 -15.766 1 91.75 205 GLU A N 1
ATOM 1622 C CA . GLU A 1 205 ? -0.403 21.906 -17.219 1 91.75 205 GLU A CA 1
ATOM 1623 C C . GLU A 1 205 ? 0.786 22.734 -17.703 1 91.75 205 GLU A C 1
ATOM 1625 O O . GLU A 1 205 ? 1.458 22.359 -18.672 1 91.75 205 GLU A O 1
ATOM 1630 N N . GLU A 1 206 ? 1 23.812 -16.984 1 93.62 206 GLU A N 1
ATOM 1631 C CA . GLU A 1 206 ? 2.053 24.734 -17.391 1 93.62 206 GLU A CA 1
ATOM 1632 C C . GLU A 1 206 ? 3.408 24.312 -16.828 1 93.62 206 GLU A C 1
ATOM 1634 O O . GLU A 1 206 ? 4.453 24.688 -17.375 1 93.62 206 GLU A O 1
ATOM 1639 N N . CYS A 1 207 ? 3.385 23.625 -15.758 1 95.38 207 CYS A N 1
ATOM 1640 C CA . CYS A 1 207 ? 4.613 23.25 -15.078 1 95.38 207 CYS A CA 1
ATOM 1641 C C . CYS A 1 207 ? 4.789 21.734 -15.086 1 95.38 207 CYS A C 1
ATOM 1643 O O . CYS A 1 207 ? 4.391 21.047 -14.133 1 95.38 207 CYS A O 1
ATOM 1645 N N . PRO A 1 208 ? 5.527 21.203 -16.016 1 95.56 208 PRO A N 1
ATOM 1646 C CA . PRO A 1 208 ? 5.641 19.75 -16.172 1 95.56 208 PRO A CA 1
ATOM 1647 C C . PRO A 1 208 ? 6.418 19.078 -15.047 1 95.56 208 PRO A C 1
ATOM 1649 O O . PRO A 1 208 ? 6.465 17.844 -14.961 1 95.56 208 PRO A O 1
ATOM 1652 N N . ASN A 1 209 ? 7.043 19.875 -14.156 1 97.94 209 ASN A N 1
ATOM 1653 C CA . ASN A 1 209 ? 7.832 19.344 -13.055 1 97.94 209 ASN A CA 1
ATOM 1654 C C . ASN A 1 209 ? 7.062 19.391 -11.734 1 97.94 209 ASN A C 1
ATOM 1656 O O . ASN A 1 209 ? 7.645 19.203 -10.664 1 97.94 209 ASN A O 1
ATOM 1660 N N . LEU A 1 210 ? 5.723 19.609 -11.805 1 98.56 210 LEU A N 1
ATOM 1661 C CA . LEU A 1 210 ? 4.918 19.781 -10.602 1 98.56 210 LEU A CA 1
ATOM 1662 C C . LEU A 1 210 ? 4.062 18.531 -10.344 1 98.56 210 LEU A C 1
ATOM 1664 O O . LEU A 1 210 ? 3.434 18.016 -11.266 1 98.56 210 LEU A O 1
ATOM 1668 N N . ILE A 1 211 ? 4.078 18.016 -9.133 1 98.81 211 ILE A N 1
ATOM 1669 C CA . ILE A 1 211 ? 3.168 16.984 -8.641 1 98.81 211 ILE A CA 1
ATOM 1670 C C . ILE A 1 211 ? 2.338 17.531 -7.488 1 98.81 211 ILE A C 1
ATOM 1672 O O . ILE A 1 211 ? 2.877 18.156 -6.562 1 98.81 211 ILE A O 1
ATOM 1676 N N . VAL A 1 212 ? 1.053 17.344 -7.523 1 98.88 212 VAL A N 1
ATOM 1677 C CA . VAL A 1 212 ? 0.163 17.719 -6.426 1 98.88 212 VAL A CA 1
ATOM 1678 C C . VAL A 1 212 ? -0.354 16.453 -5.742 1 98.88 212 VAL A C 1
ATOM 1680 O O . VAL A 1 212 ? -0.863 15.539 -6.402 1 98.88 212 VAL A O 1
ATOM 1683 N N . LEU A 1 213 ? -0.167 16.359 -4.461 1 98.88 213 LEU A N 1
ATOM 1684 C CA . LEU A 1 213 ? -0.617 15.219 -3.66 1 98.88 213 LEU A CA 1
ATOM 1685 C C . LEU A 1 213 ? -1.83 15.602 -2.816 1 98.88 213 LEU A C 1
ATOM 1687 O O . LEU A 1 213 ? -1.851 16.656 -2.193 1 98.88 213 LEU A O 1
ATOM 1691 N N . ARG A 1 214 ? -2.818 14.727 -2.801 1 98.56 214 ARG A N 1
ATOM 1692 C CA . ARG A 1 214 ? -4.031 14.938 -2.021 1 98.56 214 ARG A CA 1
ATOM 1693 C C . ARG A 1 214 ? -4.418 13.68 -1.251 1 98.56 214 ARG A C 1
ATOM 1695 O O . ARG A 1 214 ? -4.055 12.57 -1.646 1 98.56 214 ARG A O 1
ATOM 1702 N N . THR A 1 215 ? -5.09 13.844 -0.151 1 98.25 215 THR A N 1
ATOM 1703 C CA . THR A 1 215 ? -5.629 12.758 0.658 1 98.25 215 THR A CA 1
ATOM 1704 C C . THR A 1 215 ? -7.117 12.953 0.916 1 98.25 215 THR A C 1
ATOM 1706 O O . THR A 1 215 ? -7.617 14.078 0.846 1 98.25 215 THR A O 1
ATOM 1709 N N . MET A 1 216 ? -7.797 11.914 1.2 1 98.25 216 MET A N 1
ATOM 1710 C CA . MET A 1 216 ? -9.203 12.016 1.582 1 98.25 216 MET A CA 1
ATOM 1711 C C . MET A 1 216 ? -9.375 11.773 3.078 1 98.25 216 MET A C 1
ATOM 1713 O O . MET A 1 216 ? -10.5 11.578 3.553 1 98.25 216 MET A O 1
ATOM 1717 N N . SER A 1 217 ? -8.297 11.82 3.795 1 98 217 SER A N 1
ATOM 1718 C CA . SER A 1 217 ? -8.289 11.438 5.207 1 98 217 SER A CA 1
ATOM 1719 C C . SER A 1 217 ? -8.734 12.602 6.09 1 98 217 SER A C 1
ATOM 1721 O O . SER A 1 217 ? -9.086 12.398 7.254 1 98 217 SER A O 1
ATOM 1723 N N . LYS A 1 218 ? -8.633 13.852 5.566 1 98.5 218 LYS A N 1
ATOM 1724 C CA . LYS A 1 218 ? -8.836 15.023 6.41 1 98.5 218 LYS A CA 1
ATOM 1725 C C . LYS A 1 218 ? -10.203 15.656 6.152 1 98.5 218 LYS A C 1
ATOM 1727 O O . LYS A 1 218 ? -11.219 15.195 6.68 1 98.5 218 LYS A O 1
ATOM 1732 N N . ALA A 1 219 ? -10.281 16.516 5.148 1 98.56 219 ALA A N 1
ATOM 1733 C CA . ALA A 1 219 ? -11.523 17.219 4.879 1 98.56 219 ALA A CA 1
ATOM 1734 C C . ALA A 1 219 ? -12.641 16.25 4.508 1 98.56 219 ALA A C 1
ATOM 1736 O O . ALA A 1 219 ? -13.797 16.453 4.887 1 98.56 219 ALA A O 1
ATOM 1737 N N . LEU A 1 220 ? -12.328 15.195 3.777 1 98.25 220 LEU A N 1
ATOM 1738 C CA . LEU A 1 220 ? -13.359 14.281 3.281 1 98.25 220 LEU A CA 1
ATOM 1739 C C . LEU A 1 220 ? -13.711 13.242 4.336 1 98.25 220 LEU A C 1
ATOM 1741 O O . LEU A 1 220 ? -14.578 12.391 4.109 1 98.25 220 LEU A O 1
ATOM 1745 N N . ALA A 1 221 ? -13.039 13.18 5.426 1 98.38 221 ALA A N 1
ATOM 1746 C CA . ALA A 1 221 ? -13.383 12.359 6.578 1 98.38 221 ALA A CA 1
ATOM 1747 C C . ALA A 1 221 ? -13.32 10.875 6.23 1 98.38 221 ALA A C 1
ATOM 1749 O O . ALA A 1 221 ? -14.219 10.109 6.59 1 98.38 221 ALA A O 1
ATOM 1750 N N . LEU A 1 222 ? -12.297 10.5 5.504 1 98.38 222 LEU A N 1
ATOM 1751 C CA . LEU A 1 222 ? -12.141 9.109 5.082 1 98.38 222 LEU A CA 1
ATOM 1752 C C . LEU A 1 222 ? -10.781 8.562 5.504 1 98.38 222 LEU A C 1
ATOM 1754 O O . LEU A 1 222 ? -10.148 7.816 4.754 1 98.38 222 LEU A O 1
ATOM 1758 N N . ALA A 1 223 ? -10.336 9.008 6.707 1 97.38 223 ALA A N 1
ATOM 1759 C CA . ALA A 1 223 ? -9.039 8.547 7.188 1 97.38 223 ALA A CA 1
ATOM 1760 C C . ALA A 1 223 ? -8.984 7.023 7.23 1 97.38 223 ALA A C 1
ATOM 1762 O O . ALA A 1 223 ? -7.953 6.426 6.918 1 97.38 223 ALA A O 1
ATOM 1763 N N . GLY A 1 224 ? -10.086 6.402 7.547 1 96.56 224 GLY A N 1
ATOM 1764 C CA . GLY A 1 224 ? -10.133 4.957 7.684 1 96.56 224 GLY A CA 1
ATOM 1765 C C . GLY A 1 224 ? -10.258 4.234 6.359 1 96.56 224 GLY A C 1
ATOM 1766 O O . GLY A 1 224 ? -10.117 3.01 6.297 1 96.56 224 GLY A O 1
ATOM 1767 N N . MET A 1 225 ? -10.5 4.918 5.234 1 96.69 225 MET A N 1
ATOM 1768 C CA . MET A 1 225 ? -10.797 4.289 3.951 1 96.69 225 MET A CA 1
ATOM 1769 C C . MET A 1 225 ? -9.555 4.258 3.066 1 96.69 225 MET A C 1
ATOM 1771 O O . MET A 1 225 ? -9.508 3.527 2.074 1 96.69 225 MET A O 1
ATOM 1775 N N . ARG A 1 226 ? -8.57 5.035 3.453 1 95.94 226 ARG A N 1
ATOM 1776 C CA . ARG A 1 226 ? -7.262 5.059 2.814 1 95.94 226 ARG A CA 1
ATOM 1777 C C . ARG A 1 226 ? -7.379 5.383 1.329 1 95.94 226 ARG A C 1
ATOM 1779 O O . ARG A 1 226 ? -7.133 4.527 0.478 1 95.94 226 ARG A O 1
ATOM 1786 N N . ILE A 1 227 ? -7.676 6.562 0.974 1 98.19 227 ILE A N 1
ATOM 1787 C CA . ILE A 1 227 ? -7.785 7.051 -0.396 1 98.19 227 ILE A CA 1
ATOM 1788 C C . ILE A 1 227 ? -6.906 8.281 -0.577 1 98.19 227 ILE A C 1
ATOM 1790 O O . ILE A 1 227 ? -6.961 9.219 0.226 1 98.19 227 ILE A O 1
ATOM 1794 N N . GLY A 1 228 ? -6.051 8.305 -1.524 1 98.19 228 GLY A N 1
ATOM 1795 C CA . GLY A 1 228 ? -5.203 9.43 -1.889 1 98.19 228 GLY A CA 1
ATOM 1796 C C . GLY A 1 228 ? -5.016 9.57 -3.387 1 98.19 228 GLY A C 1
ATOM 1797 O O . GLY A 1 228 ? -5.395 8.68 -4.152 1 98.19 228 GLY A O 1
ATOM 1798 N N . PHE A 1 229 ? -4.484 10.711 -3.822 1 98.62 229 PHE A N 1
ATOM 1799 C CA . PHE A 1 229 ? -4.289 10.984 -5.242 1 98.62 229 PHE A CA 1
ATOM 1800 C C . PHE A 1 229 ? -3.004 11.773 -5.469 1 98.62 229 PHE A C 1
ATOM 1802 O O . PHE A 1 229 ? -2.594 12.555 -4.613 1 98.62 229 PHE A O 1
ATOM 1809 N N . ALA A 1 230 ? -2.43 11.523 -6.531 1 98.75 230 ALA A N 1
ATOM 1810 C CA . ALA A 1 230 ? -1.46 12.445 -7.117 1 98.75 230 ALA A CA 1
ATOM 1811 C C . ALA A 1 230 ? -1.954 12.984 -8.453 1 98.75 230 ALA A C 1
ATOM 1813 O O . ALA A 1 230 ? -2.586 12.258 -9.227 1 98.75 230 ALA A O 1
ATOM 1814 N N . ILE A 1 231 ? -1.765 14.219 -8.703 1 98.81 231 ILE A N 1
ATOM 1815 C CA . ILE A 1 231 ? -2.092 14.891 -9.953 1 98.81 231 ILE A CA 1
ATOM 1816 C C . ILE A 1 231 ? -0.835 15.531 -10.539 1 98.81 231 ILE A C 1
ATOM 1818 O O . ILE A 1 231 ? -0.101 16.219 -9.836 1 98.81 231 ILE A O 1
ATOM 1822 N N . ALA A 1 232 ? -0.532 15.352 -11.742 1 98.44 232 ALA A N 1
ATOM 1823 C CA . ALA A 1 232 ? 0.629 15.906 -12.438 1 98.44 232 ALA A CA 1
ATOM 1824 C C . ALA A 1 232 ? 0.394 15.953 -13.945 1 98.44 232 ALA A C 1
ATOM 1826 O O . ALA A 1 232 ? -0.612 15.438 -14.438 1 98.44 232 ALA A O 1
ATOM 1827 N N . ASN A 1 233 ? 1.292 16.656 -14.625 1 96.81 233 ASN A N 1
ATOM 1828 C CA . ASN A 1 233 ? 1.299 16.547 -16.078 1 96.81 233 ASN A CA 1
ATOM 1829 C C . ASN A 1 233 ? 1.385 15.094 -16.547 1 96.81 233 ASN A C 1
ATOM 1831 O O . ASN A 1 233 ? 2.129 14.297 -15.961 1 96.81 233 ASN A O 1
ATOM 1835 N N . PRO A 1 234 ? 0.64 14.727 -17.641 1 95.88 234 PRO A N 1
ATOM 1836 C CA . PRO A 1 234 ? 0.566 13.328 -18.078 1 95.88 234 PRO A CA 1
ATOM 1837 C C . PRO A 1 234 ? 1.941 12.719 -18.328 1 95.88 234 PRO A C 1
ATOM 1839 O O . PRO A 1 234 ? 2.162 11.539 -18.047 1 95.88 234 PRO A O 1
ATOM 1842 N N . LEU A 1 235 ? 2.838 13.484 -18.828 1 94.62 235 LEU A N 1
ATOM 1843 C CA . LEU A 1 235 ? 4.168 12.961 -19.125 1 94.62 235 LEU A CA 1
ATOM 1844 C C . LEU A 1 235 ? 4.902 12.578 -17.844 1 94.62 235 LEU A C 1
ATOM 1846 O O . LEU A 1 235 ? 5.52 11.508 -17.781 1 94.62 235 LEU A O 1
ATOM 1850 N N . LEU A 1 236 ? 4.871 13.469 -16.844 1 96.94 236 LEU A N 1
ATOM 1851 C CA . LEU A 1 236 ? 5.488 13.164 -15.562 1 96.94 236 LEU A CA 1
ATOM 1852 C C . LEU A 1 236 ? 4.75 12.023 -14.859 1 96.94 236 LEU A C 1
ATOM 1854 O O . LEU A 1 236 ? 5.379 11.156 -14.258 1 96.94 236 LEU A O 1
ATOM 1858 N N . MET A 1 237 ? 3.41 12.008 -15 1 96.88 237 MET A N 1
ATOM 1859 C CA . MET A 1 237 ? 2.586 10.984 -14.352 1 96.88 237 MET A CA 1
ATOM 1860 C C . MET A 1 237 ? 2.943 9.594 -14.867 1 96.88 237 MET A C 1
ATOM 1862 O O . MET A 1 237 ? 2.994 8.641 -14.094 1 96.88 237 MET A O 1
ATOM 1866 N N . ALA A 1 238 ? 3.209 9.477 -16.125 1 95 238 ALA A N 1
ATOM 1867 C CA . ALA A 1 238 ? 3.559 8.195 -16.719 1 95 238 ALA A CA 1
ATOM 1868 C C . ALA A 1 238 ? 4.812 7.613 -16.078 1 95 238 ALA A C 1
ATOM 1870 O O . ALA A 1 238 ? 4.938 6.395 -15.93 1 95 238 ALA A O 1
ATOM 1871 N N . GLU A 1 239 ? 5.727 8.484 -15.656 1 96.19 239 GLU A N 1
ATOM 1872 C CA . GLU A 1 239 ? 6.961 8.039 -15.016 1 96.19 239 GLU A CA 1
ATOM 1873 C C . GLU A 1 239 ? 6.73 7.711 -13.539 1 96.19 239 GLU A C 1
ATOM 1875 O O . GLU A 1 239 ? 7.195 6.68 -13.055 1 96.19 239 GLU A O 1
ATOM 1880 N N . ILE A 1 240 ? 5.992 8.531 -12.891 1 96.25 240 ILE A N 1
ATOM 1881 C CA . ILE A 1 240 ? 5.781 8.383 -11.453 1 96.25 240 ILE A CA 1
ATOM 1882 C C . ILE A 1 240 ? 4.934 7.141 -11.188 1 96.25 240 ILE A C 1
ATOM 1884 O O . ILE A 1 240 ? 4.992 6.562 -10.102 1 96.25 240 ILE A O 1
ATOM 1888 N N . ALA A 1 241 ? 4.176 6.707 -12.172 1 95.62 241 ALA A N 1
ATOM 1889 C CA . ALA A 1 241 ? 3.275 5.566 -12.023 1 95.62 241 ALA A CA 1
ATOM 1890 C C . ALA A 1 241 ? 4.043 4.25 -12.07 1 95.62 241 ALA A C 1
ATOM 1892 O O . ALA A 1 241 ? 3.531 3.211 -11.641 1 95.62 241 ALA A O 1
ATOM 1893 N N . LYS A 1 242 ? 5.219 4.238 -12.594 1 96.5 242 LYS A N 1
ATOM 1894 C CA . LYS A 1 242 ? 5.977 3.016 -12.836 1 96.5 242 LYS A CA 1
ATOM 1895 C C . LYS A 1 242 ? 6.223 2.256 -11.539 1 96.5 242 LYS A C 1
ATOM 1897 O O . LYS A 1 242 ? 6.062 1.034 -11.484 1 96.5 242 LYS A O 1
ATOM 1902 N N . PRO A 1 243 ? 6.512 2.93 -10.422 1 97.19 243 PRO A N 1
ATOM 1903 C CA . PRO A 1 243 ? 6.77 2.199 -9.172 1 97.19 243 PRO A CA 1
ATOM 1904 C C . PRO A 1 243 ? 5.488 1.813 -8.438 1 97.19 243 PRO A C 1
ATOM 1906 O O . PRO A 1 243 ? 5.547 1.222 -7.359 1 97.19 243 PRO A O 1
ATOM 1909 N N . LYS A 1 244 ? 4.355 2.145 -8.945 1 96.38 244 LYS A N 1
ATOM 1910 C CA . LYS A 1 244 ? 3.092 1.934 -8.25 1 96.38 244 LYS A CA 1
ATOM 1911 C C . LYS A 1 244 ? 2.885 0.458 -7.922 1 96.38 244 LYS A C 1
ATOM 1913 O O . LYS A 1 244 ? 3.141 -0.411 -8.758 1 96.38 244 LYS A O 1
ATOM 1918 N N . ILE A 1 245 ? 2.506 0.167 -6.668 1 95.19 245 ILE A N 1
ATOM 1919 C CA . ILE A 1 245 ? 2.125 -1.184 -6.27 1 95.19 245 ILE A CA 1
ATOM 1920 C C . ILE A 1 245 ? 0.866 -1.609 -7.02 1 95.19 245 ILE A C 1
ATOM 1922 O O . ILE A 1 245 ? -0.161 -0.93 -6.957 1 95.19 245 ILE A O 1
ATOM 1926 N N . PRO A 1 246 ? 0.896 -2.686 -7.73 1 92.88 246 PRO A N 1
ATOM 1927 C CA . PRO A 1 246 ? -0.299 -3.131 -8.453 1 92.88 246 PRO A CA 1
ATOM 1928 C C . PRO A 1 246 ? -1.416 -3.59 -7.52 1 92.88 246 PRO A C 1
ATOM 1930 O O . PRO A 1 246 ? -1.146 -4.211 -6.488 1 92.88 246 PRO A O 1
ATOM 1933 N N . PHE A 1 247 ? -2.695 -3.232 -7.816 1 93.5 247 PHE A N 1
ATOM 1934 C CA . PHE A 1 247 ? -3.916 -3.713 -7.176 1 93.5 247 PHE A CA 1
ATOM 1935 C C . PHE A 1 247 ? -4.02 -3.195 -5.75 1 93.5 247 PHE A C 1
ATOM 1937 O O . PHE A 1 247 ? -4.637 -3.834 -4.895 1 93.5 247 PHE A O 1
ATOM 1944 N N . ALA A 1 248 ? -3.41 -2.045 -5.512 1 92.31 248 ALA A N 1
ATOM 1945 C CA . ALA A 1 248 ? -3.293 -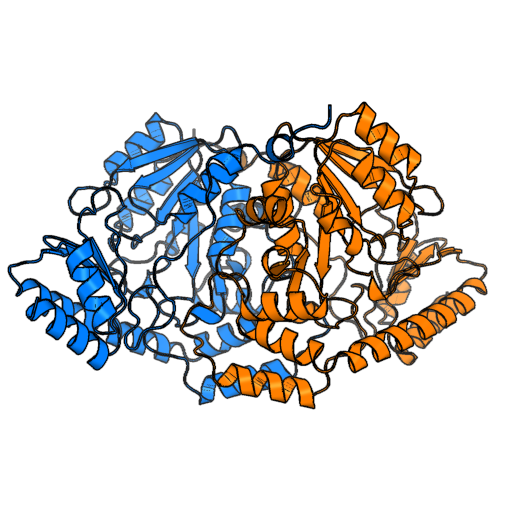1.604 -4.125 1 92.31 248 ALA A CA 1
ATOM 1946 C C . ALA A 1 248 ? -4.598 -0.987 -3.635 1 92.31 248 ALA A C 1
ATOM 1948 O O . ALA A 1 248 ? -4.883 -0.998 -2.434 1 92.31 248 ALA A O 1
ATOM 1949 N N . SER A 1 249 ? -5.371 -0.424 -4.508 1 94 249 SER A N 1
ATOM 1950 C CA . SER A 1 249 ? -6.621 0.214 -4.113 1 94 249 SER A CA 1
ATOM 1951 C C . SER A 1 249 ? -7.816 -0.692 -4.391 1 94 249 SER A C 1
ATOM 1953 O O . SER A 1 249 ? -7.91 -1.287 -5.469 1 94 249 SER A O 1
ATOM 1955 N N . SER A 1 250 ? -8.711 -0.692 -3.453 1 93.06 250 SER A N 1
ATOM 1956 C CA . SER A 1 250 ? -9.82 -1.633 -3.533 1 93.06 250 SER A CA 1
ATOM 1957 C C . SER A 1 250 ? -11.008 -1.023 -4.273 1 93.06 250 SER A C 1
ATOM 1959 O O . SER A 1 250 ? -11.102 0.199 -4.406 1 93.06 250 SER A O 1
ATOM 1961 N N . ARG A 1 251 ? -11.828 -1.922 -4.758 1 96.25 251 ARG A N 1
ATOM 1962 C CA . ARG A 1 251 ? -13.117 -1.502 -5.305 1 96.25 251 ARG A CA 1
ATOM 1963 C C . ARG A 1 251 ? -13.945 -0.768 -4.258 1 96.25 251 ARG A C 1
ATOM 1965 O O . ARG A 1 251 ? -14.672 0.17 -4.582 1 96.25 251 ARG A O 1
ATOM 1972 N N . PHE A 1 252 ? -13.844 -1.177 -3.006 1 97.69 252 PHE A N 1
ATOM 1973 C CA . PHE A 1 252 ? -14.555 -0.539 -1.903 1 97.69 252 PHE A CA 1
ATOM 1974 C C . PHE A 1 252 ? -14.18 0.936 -1.801 1 97.69 252 PHE A C 1
ATOM 1976 O O . PHE A 1 252 ? -15.055 1.793 -1.641 1 97.69 252 PHE A O 1
ATOM 1983 N N . ALA A 1 253 ? -12.922 1.241 -1.894 1 97.5 253 ALA A N 1
ATOM 1984 C CA . ALA A 1 253 ? -12.43 2.617 -1.841 1 97.5 253 ALA A CA 1
ATOM 1985 C C . ALA A 1 253 ? -12.992 3.443 -2.994 1 97.5 253 ALA A C 1
ATOM 1987 O O . ALA A 1 253 ? -13.398 4.594 -2.805 1 97.5 253 ALA A O 1
ATOM 1988 N N . GLU A 1 254 ? -13.055 2.855 -4.207 1 97.69 254 GLU A N 1
ATOM 1989 C CA . GLU A 1 254 ? -13.586 3.549 -5.379 1 97.69 254 GLU A CA 1
ATOM 1990 C C . GLU A 1 254 ? -15.055 3.906 -5.188 1 97.69 254 GLU A C 1
ATOM 1992 O O . GLU A 1 254 ? -15.469 5.035 -5.465 1 97.69 254 GLU A O 1
ATOM 1997 N N . ILE A 1 255 ? -15.797 2.934 -4.746 1 98.38 255 ILE A N 1
ATOM 1998 C CA . ILE A 1 255 ? -17.234 3.135 -4.527 1 98.38 255 ILE A CA 1
ATOM 1999 C C . ILE A 1 255 ? -17.438 4.211 -3.465 1 98.38 255 ILE A C 1
ATOM 2001 O O . ILE A 1 255 ? -18.266 5.109 -3.641 1 98.38 255 ILE A O 1
ATOM 2005 N N . THR A 1 256 ? -16.656 4.133 -2.395 1 98.69 256 THR A N 1
ATOM 2006 C CA . THR A 1 256 ? -16.75 5.105 -1.314 1 98.69 256 THR A CA 1
ATOM 2007 C C . THR A 1 256 ? -16.484 6.516 -1.832 1 98.69 256 THR A C 1
ATOM 2009 O O . THR A 1 256 ? -17.25 7.441 -1.577 1 98.69 256 THR A O 1
ATOM 2012 N N . LEU A 1 257 ? -15.43 6.641 -2.588 1 98.56 257 LEU A N 1
ATOM 2013 C CA . LEU A 1 257 ? -15.055 7.938 -3.143 1 98.56 257 LEU A CA 1
ATOM 2014 C C . LEU A 1 257 ? -16.188 8.516 -3.984 1 98.56 257 LEU A C 1
ATOM 2016 O O . LEU A 1 257 ? -16.516 9.703 -3.861 1 98.56 257 LEU A O 1
ATOM 2020 N N . GLN A 1 258 ? -16.766 7.715 -4.82 1 98.5 258 GLN A N 1
ATOM 2021 C CA . GLN A 1 258 ? -17.797 8.172 -5.738 1 98.5 258 GLN A CA 1
ATOM 2022 C C . GLN A 1 258 ? -19.016 8.695 -4.98 1 98.5 258 GLN A C 1
ATOM 2024 O O . GLN A 1 258 ? -19.594 9.727 -5.348 1 98.5 258 GLN A O 1
ATOM 2029 N N . HIS A 1 259 ? -19.391 8.008 -3.914 1 98.69 259 HIS A N 1
ATOM 2030 C CA . HIS A 1 259 ? -20.516 8.453 -3.105 1 98.69 259 HIS A CA 1
ATOM 2031 C C . HIS A 1 259 ? -20.203 9.773 -2.4 1 98.69 259 HIS A C 1
ATOM 2033 O O . HIS A 1 259 ? -21.031 10.68 -2.373 1 98.69 259 HIS A O 1
ATOM 2039 N N . VAL A 1 260 ? -19.031 9.906 -1.846 1 98.75 260 VAL A N 1
ATOM 2040 C CA . VAL A 1 260 ? -18.656 11.117 -1.108 1 98.75 260 VAL A CA 1
ATOM 2041 C C . VAL A 1 260 ? -18.594 12.305 -2.061 1 98.75 260 VAL A C 1
ATOM 2043 O O . VAL A 1 260 ? -19.062 13.398 -1.731 1 98.75 260 VAL A O 1
ATOM 2046 N N . LEU A 1 261 ? -18.062 12.062 -3.277 1 98.62 261 LEU A N 1
ATOM 2047 C CA . LEU A 1 261 ? -17.984 13.141 -4.258 1 98.62 261 LEU A CA 1
ATOM 2048 C C . LEU A 1 261 ? -19.375 13.57 -4.711 1 98.62 261 LEU A C 1
ATOM 2050 O O . LEU A 1 261 ? -19.609 14.75 -4.984 1 98.62 261 LEU A O 1
ATOM 2054 N N . ARG A 1 262 ? -20.297 12.641 -4.805 1 98.12 262 ARG A N 1
ATOM 2055 C CA . ARG A 1 262 ? -21.672 12.93 -5.203 1 98.12 262 ARG A CA 1
ATOM 2056 C C . ARG A 1 262 ? -22.359 13.828 -4.18 1 98.12 262 ARG A C 1
ATOM 2058 O O . ARG A 1 262 ? -23.172 14.68 -4.539 1 98.12 262 ARG A O 1
ATOM 2065 N N . TYR A 1 263 ? -22.078 13.648 -2.932 1 98.31 263 TYR A N 1
ATOM 2066 C CA . TYR A 1 263 ? -22.672 14.43 -1.851 1 98.31 263 TYR A CA 1
ATOM 2067 C C . TYR A 1 263 ? -21.641 15.352 -1.213 1 98.31 263 TYR A C 1
ATOM 2069 O O . TYR A 1 263 ? -21.531 15.43 0.014 1 98.31 263 TYR A O 1
ATOM 2077 N N . TYR A 1 264 ? -20.875 16.016 -2.059 1 98.38 264 TYR A N 1
ATOM 2078 C CA . TYR A 1 264 ? -19.719 16.797 -1.605 1 98.38 264 TYR A CA 1
ATOM 2079 C C . TYR A 1 264 ? -20.156 17.953 -0.716 1 98.38 264 TYR A C 1
ATOM 2081 O O . TYR A 1 264 ? -19.344 18.516 0.017 1 98.38 264 TYR A O 1
ATOM 2089 N N . TYR A 1 265 ? -21.453 18.328 -0.722 1 98.31 265 TYR A N 1
ATOM 2090 C CA . TYR A 1 265 ? -21.938 19.391 0.147 1 98.31 265 TYR A CA 1
ATOM 2091 C C . TYR A 1 265 ? -21.734 19.031 1.614 1 98.31 265 TYR A C 1
ATOM 2093 O O . TYR A 1 265 ? -21.5 19.922 2.443 1 98.31 265 TYR A O 1
ATOM 2101 N N . LEU A 1 266 ? -21.766 17.781 1.971 1 98.25 266 LEU A N 1
ATOM 2102 C CA . LEU A 1 266 ? -21.5 17.359 3.342 1 98.25 266 LEU A CA 1
ATOM 2103 C C . LEU A 1 266 ? -20.062 17.703 3.746 1 98.25 266 LEU A C 1
ATOM 2105 O O . LEU A 1 266 ? -19.812 18.047 4.898 1 98.25 266 LEU A O 1
ATOM 2109 N N . VAL A 1 267 ? -19.125 17.578 2.783 1 98.56 267 VAL A N 1
ATOM 2110 C CA . VAL A 1 267 ? -17.719 17.906 3.021 1 98.56 267 VAL A CA 1
ATOM 2111 C C . VAL A 1 267 ? -17.578 19.422 3.227 1 98.56 267 VAL A C 1
ATOM 2113 O O . VAL A 1 267 ? -16.938 19.859 4.18 1 98.56 267 VAL A O 1
ATOM 2116 N N . THR A 1 268 ? -18.188 20.203 2.359 1 98.5 268 THR A N 1
ATOM 2117 C CA . THR A 1 268 ? -18.078 21.641 2.459 1 98.5 268 THR A CA 1
ATOM 2118 C C . THR A 1 268 ? -18.703 22.141 3.756 1 98.5 268 THR A C 1
ATOM 2120 O O . THR A 1 268 ? -18.203 23.094 4.375 1 98.5 268 THR A O 1
ATOM 2123 N N . ASP A 1 269 ? -19.812 21.5 4.145 1 98.62 269 ASP A N 1
ATOM 2124 C CA . ASP A 1 269 ? -20.453 21.859 5.402 1 98.62 269 ASP A CA 1
ATOM 2125 C C . ASP A 1 269 ? -19.547 21.562 6.59 1 98.62 269 ASP A C 1
ATOM 2127 O O . ASP A 1 269 ? -19.438 22.375 7.512 1 98.62 269 ASP A O 1
ATOM 2131 N N . ALA A 1 270 ? -18.953 20.422 6.555 1 98.69 270 ALA A N 1
ATOM 2132 C CA . ALA A 1 270 ? -18.047 20.031 7.633 1 98.69 270 ALA A CA 1
ATOM 2133 C C . ALA A 1 270 ? -16.859 20.984 7.711 1 98.69 270 ALA A C 1
ATOM 2135 O O . ALA A 1 270 ? -16.438 21.391 8.805 1 98.69 270 ALA A O 1
ATOM 2136 N N . VAL A 1 271 ? -16.297 21.312 6.562 1 98.81 271 VAL A N 1
ATOM 2137 C CA . VAL A 1 271 ? -15.164 22.234 6.508 1 98.81 271 VAL A CA 1
ATOM 2138 C C . VAL A 1 271 ? -15.562 23.594 7.062 1 98.81 271 VAL A C 1
ATOM 2140 O O . VAL A 1 271 ? -14.812 24.203 7.828 1 98.81 271 VAL A O 1
ATOM 2143 N N . SER A 1 272 ? -16.719 24.047 6.684 1 98.81 272 SER A N 1
ATOM 2144 C CA . SER A 1 272 ? -17.219 25.328 7.188 1 98.81 272 SER A CA 1
ATOM 2145 C C . SER A 1 272 ? -17.344 25.312 8.711 1 98.81 272 SER A C 1
ATOM 2147 O O . SER A 1 272 ? -16.953 26.281 9.375 1 98.81 272 SER A O 1
ATOM 2149 N N . TYR A 1 273 ? -17.906 24.234 9.234 1 98.81 273 TYR A N 1
ATOM 2150 C CA . TYR A 1 273 ? -18 24.062 10.68 1 98.81 273 TYR A CA 1
ATOM 2151 C C . TYR A 1 273 ? -16.625 24.125 11.336 1 98.81 273 TYR A C 1
ATOM 2153 O O . TYR A 1 273 ? -16.422 24.844 12.312 1 98.81 273 TYR A O 1
ATOM 2161 N N . ILE A 1 274 ? -15.68 23.406 10.781 1 98.88 274 ILE A N 1
ATOM 2162 C CA . ILE A 1 274 ? -14.336 23.281 11.336 1 98.88 274 ILE A CA 1
ATOM 2163 C C . ILE A 1 274 ? -13.648 24.656 11.312 1 98.88 274 ILE A C 1
ATOM 2165 O O . ILE A 1 274 ? -13.008 25.047 12.289 1 98.88 274 ILE A O 1
ATOM 2169 N N . LEU A 1 275 ? -13.797 25.359 10.203 1 98.81 275 LEU A N 1
ATOM 2170 C CA . LEU A 1 275 ? -13.195 26.688 10.086 1 98.81 275 LEU A CA 1
ATOM 2171 C C . LEU A 1 275 ? -13.805 27.656 11.102 1 98.81 275 LEU A C 1
ATOM 2173 O O . LEU A 1 275 ? -13.086 28.469 11.688 1 98.81 275 LEU A O 1
ATOM 2177 N N . GLY A 1 276 ? -15.078 27.578 11.273 1 98.81 276 GLY A N 1
ATOM 2178 C CA . GLY A 1 276 ? -15.727 28.406 12.289 1 98.81 276 GLY A CA 1
ATOM 2179 C C . GLY A 1 276 ? -15.227 28.109 13.695 1 98.81 276 GLY A C 1
ATOM 2180 O O . GLY A 1 276 ? -14.93 29.031 14.453 1 98.81 276 GLY A O 1
ATOM 2181 N N . GLU A 1 277 ? -15.172 26.812 14.023 1 98.81 277 GLU A N 1
ATOM 2182 C CA . GLU A 1 277 ? -14.68 26.406 15.336 1 98.81 277 GLU A CA 1
ATOM 2183 C C . GLU A 1 277 ? -13.203 26.75 15.508 1 98.81 277 GLU A C 1
ATOM 2185 O O . GLU A 1 277 ? -12.758 27.094 16.609 1 98.81 277 GLU A O 1
ATOM 2190 N N . ARG A 1 278 ? -12.406 26.594 14.469 1 98.81 278 ARG A N 1
ATOM 2191 C CA . ARG A 1 278 ? -10.992 26.953 14.523 1 98.81 278 ARG A CA 1
ATOM 2192 C C . ARG A 1 278 ? -10.82 28.422 14.922 1 98.81 278 ARG A C 1
ATOM 2194 O O . ARG A 1 278 ? -9.977 28.75 15.758 1 98.81 278 ARG A O 1
ATOM 2201 N N . GLU A 1 279 ? -11.609 29.281 14.305 1 98.5 279 GLU A N 1
ATOM 2202 C CA . GLU A 1 279 ? -11.555 30.703 14.617 1 98.5 279 GLU A CA 1
ATOM 2203 C C . GLU A 1 279 ? -11.977 30.984 16.062 1 98.5 279 GLU A C 1
ATOM 2205 O O . GLU A 1 279 ? -11.344 31.781 16.75 1 98.5 279 GLU A O 1
ATOM 2210 N N . ARG A 1 280 ? -13.023 30.297 16.453 1 98.69 280 ARG A N 1
ATOM 2211 C CA . ARG A 1 280 ? -13.516 30.484 17.812 1 98.69 280 ARG A CA 1
ATOM 2212 C C . ARG A 1 280 ? -12.469 30.062 18.828 1 98.69 280 ARG A C 1
ATOM 2214 O O . ARG A 1 280 ? -12.18 30.797 19.781 1 98.69 280 ARG A O 1
ATOM 2221 N N . ILE A 1 281 ? -11.938 28.875 18.656 1 98.62 281 ILE A N 1
ATOM 2222 C CA . ILE A 1 281 ? -10.953 28.328 19.594 1 98.62 281 ILE A CA 1
ATOM 2223 C C . ILE A 1 281 ? -9.703 29.203 19.594 1 98.62 281 ILE A C 1
ATOM 2225 O O . ILE A 1 281 ? -9.133 29.469 20.656 1 98.62 281 ILE A O 1
ATOM 2229 N N . TYR A 1 282 ? -9.234 29.594 18.406 1 98.56 282 TYR A N 1
ATOM 2230 C CA . TYR A 1 282 ? -8.078 30.469 18.297 1 98.56 282 TYR A CA 1
ATOM 2231 C C . TYR A 1 282 ? -8.273 31.734 19.141 1 98.56 282 TYR A C 1
ATOM 2233 O O . TYR A 1 282 ? -7.383 32.125 19.906 1 98.56 282 TYR A O 1
ATOM 2241 N N . ALA A 1 283 ? -9.406 32.344 19 1 98.19 283 ALA A N 1
ATOM 2242 C CA . ALA A 1 283 ? -9.711 33.594 19.734 1 98.19 283 ALA A CA 1
ATOM 2243 C C . ALA A 1 283 ? -9.703 33.344 21.25 1 98.19 283 ALA A C 1
ATOM 2245 O O . ALA A 1 283 ? -9.172 34.156 22 1 98.19 283 ALA A O 1
ATOM 2246 N N . GLU A 1 284 ? -10.289 32.25 21.656 1 98 284 GLU A N 1
ATOM 2247 C CA . GLU A 1 284 ? -10.32 31.906 23.078 1 98 284 GLU A CA 1
ATOM 2248 C C . GLU A 1 284 ? -8.914 31.672 23.609 1 98 284 GLU A C 1
ATOM 2250 O O . GLU A 1 284 ? -8.594 32.094 24.734 1 98 284 GLU A O 1
ATOM 2255 N N . LEU A 1 285 ? -8.141 31 22.859 1 98.19 285 LEU A N 1
ATOM 2256 C CA . LEU A 1 285 ? -6.785 30.672 23.281 1 98.19 285 LEU A CA 1
ATOM 2257 C C . LEU A 1 285 ? -5.922 31.922 23.375 1 98.19 285 LEU A C 1
ATOM 2259 O O . LEU A 1 285 ? -5.031 32 24.219 1 98.19 285 LEU A O 1
ATOM 2263 N N . GLU A 1 286 ? -6.082 32.875 22.469 1 96.75 286 GLU A N 1
ATOM 2264 C CA . GLU A 1 286 ? -5.348 34.125 22.5 1 96.75 286 GLU A CA 1
ATOM 2265 C C . GLU A 1 286 ? -5.559 34.875 23.812 1 96.75 286 GLU A C 1
ATOM 2267 O O . GLU A 1 286 ? -4.688 35.625 24.25 1 96.75 286 GLU A O 1
ATOM 2272 N N . GLY A 1 287 ? -6.621 34.531 24.438 1 94 287 GLY A N 1
ATOM 2273 C CA . GLY A 1 287 ? -6.957 35.188 25.688 1 94 287 GLY A CA 1
ATOM 2274 C C . GLY A 1 287 ? -6.277 34.562 26.891 1 94 287 GLY A C 1
ATOM 2275 O O . GLY A 1 287 ? -6.289 35.125 27.984 1 94 287 GLY A O 1
ATOM 2276 N N . ILE A 1 288 ? -5.695 33.5 26.625 1 94.19 288 ILE A N 1
ATOM 2277 C CA . ILE A 1 288 ? -4.992 32.812 27.719 1 94.19 288 ILE A CA 1
ATOM 2278 C C . ILE A 1 288 ? -3.541 33.281 27.75 1 94.19 288 ILE A C 1
ATOM 2280 O O . ILE A 1 288 ? -2.74 32.938 26.891 1 94.19 288 ILE A O 1
ATOM 2284 N N . ALA A 1 289 ? -3.107 33.938 28.766 1 90.44 289 ALA A N 1
ATOM 2285 C CA . ALA A 1 289 ? -1.827 34.625 28.859 1 90.44 289 ALA A CA 1
ATOM 2286 C C . ALA A 1 289 ? -0.67 33.625 28.953 1 90.44 289 ALA A C 1
ATOM 2288 O O . ALA A 1 289 ? 0.44 33.938 28.5 1 90.44 289 ALA A O 1
ATOM 2289 N N . SER A 1 290 ? -0.891 32.469 29.359 1 91.19 290 SER A N 1
ATOM 2290 C CA . SER A 1 290 ? 0.197 31.531 29.641 1 91.19 290 SER A CA 1
ATOM 2291 C C . SER A 1 290 ? 0.584 30.75 28.391 1 91.19 290 SER A C 1
ATOM 2293 O O . SER A 1 290 ? 1.471 29.891 28.453 1 91.19 290 SER A O 1
ATOM 2295 N N . LEU A 1 291 ? -0.072 30.984 27.359 1 94.81 291 LEU A N 1
ATOM 2296 C CA . LEU A 1 291 ? 0.295 30.219 26.172 1 94.81 291 LEU A CA 1
ATOM 2297 C C . LEU A 1 291 ? 0.317 31.109 24.938 1 94.81 291 LEU A C 1
ATOM 2299 O O . LEU A 1 291 ? -0.206 32.219 24.969 1 94.81 291 LEU A O 1
ATOM 2303 N N . ASP A 1 292 ? 1.097 30.766 23.938 1 96.56 292 ASP A N 1
ATOM 2304 C CA . ASP A 1 292 ? 1.113 31.344 22.594 1 96.56 292 ASP A CA 1
ATOM 2305 C C . ASP A 1 292 ? 0.407 30.438 21.594 1 96.56 292 ASP A C 1
ATOM 2307 O O . ASP A 1 292 ? 0.637 29.219 21.578 1 96.56 292 ASP A O 1
ATOM 2311 N N . VAL A 1 293 ? -0.464 30.984 20.859 1 97.75 293 VAL A N 1
ATOM 2312 C CA . VAL A 1 293 ? -1.179 30.203 19.859 1 97.75 293 VAL A CA 1
ATOM 2313 C C . VAL A 1 293 ? -0.745 30.656 18.453 1 97.75 293 VAL A C 1
ATOM 2315 O O . VAL A 1 293 ? -0.557 31.844 18.203 1 97.75 293 VAL A O 1
ATOM 2318 N N . PHE A 1 294 ? -0.515 29.719 17.578 1 97.69 294 PHE A N 1
ATOM 2319 C CA . PHE A 1 294 ? -0.116 30 16.203 1 97.69 294 PHE A CA 1
ATOM 2320 C C . PHE A 1 294 ? -1.315 29.922 15.273 1 97.69 294 PHE A C 1
ATOM 2322 O O . PHE A 1 294 ? -2.17 29.047 15.414 1 97.69 294 PHE A O 1
ATOM 2329 N N . GLN A 1 295 ? -1.389 30.906 14.344 1 96.56 295 GLN A N 1
ATOM 2330 C CA . GLN A 1 295 ? -2.402 30.812 13.305 1 96.56 295 GLN A CA 1
ATOM 2331 C C . GLN A 1 295 ? -2.219 29.547 12.461 1 96.56 295 GLN A C 1
ATOM 2333 O O . GLN A 1 295 ? -1.107 29.031 12.359 1 96.56 295 GLN A O 1
ATOM 2338 N N . SER A 1 296 ? -3.309 29.078 11.922 1 98.12 296 SER A N 1
ATOM 2339 C CA . SER A 1 296 ? -3.24 27.828 11.172 1 98.12 296 SER A CA 1
ATOM 2340 C C . SER A 1 296 ? -4.086 27.891 9.906 1 98.12 296 SER A C 1
ATOM 2342 O O . SER A 1 296 ? -5.148 28.516 9.891 1 98.12 296 SER A O 1
ATOM 2344 N N . ASP A 1 297 ? -3.592 27.281 8.883 1 98.62 297 ASP A N 1
ATOM 2345 C CA . ASP A 1 297 ? -4.32 27.078 7.637 1 98.62 297 ASP A CA 1
ATOM 2346 C C . ASP A 1 297 ? -4.793 25.641 7.5 1 98.62 297 ASP A C 1
ATOM 2348 O O . ASP A 1 297 ? -5.055 25.172 6.391 1 98.62 297 ASP A O 1
ATOM 2352 N N . THR A 1 298 ? -4.848 24.859 8.555 1 98.81 298 THR A N 1
ATOM 2353 C CA . THR A 1 298 ? -5.23 23.453 8.586 1 98.81 298 THR A CA 1
ATOM 2354 C C . THR A 1 298 ? -6.441 23.25 9.484 1 98.81 298 THR A C 1
ATOM 2356 O O . THR A 1 298 ? -7.109 24.203 9.875 1 98.81 298 THR A O 1
ATOM 2359 N N . ASN A 1 299 ? -6.773 22 9.75 1 98.88 299 ASN A N 1
ATOM 2360 C CA . ASN A 1 299 ? -7.844 21.688 10.695 1 98.88 299 ASN A CA 1
ATOM 2361 C C . ASN A 1 299 ? -7.301 21.5 12.109 1 98.88 299 ASN A C 1
ATOM 2363 O O . ASN A 1 299 ? -7.945 20.859 12.945 1 98.88 299 ASN A O 1
ATOM 2367 N N . PHE A 1 300 ? -6.094 21.953 12.359 1 98.88 300 PHE A N 1
ATOM 2368 C CA . PHE A 1 300 ? -5.523 21.859 13.695 1 98.88 300 PHE A CA 1
ATOM 2369 C C . PHE A 1 300 ? -4.879 23.172 14.109 1 98.88 300 PHE A C 1
ATOM 2371 O O . PHE A 1 300 ? -4.699 24.062 13.289 1 98.88 300 PHE A O 1
ATOM 2378 N N . LEU A 1 301 ? -4.602 23.312 15.391 1 98.81 301 LEU A N 1
ATOM 2379 C CA . LEU A 1 301 ? -3.904 24.469 15.969 1 98.81 301 LEU A CA 1
ATOM 2380 C C . LEU A 1 301 ? -2.676 24.016 16.75 1 98.81 301 LEU A C 1
ATOM 2382 O O . LEU A 1 301 ? -2.592 22.859 17.172 1 98.81 301 LEU A O 1
ATOM 2386 N N . ILE A 1 302 ? -1.735 24.891 16.859 1 98.62 302 ILE A N 1
ATOM 2387 C CA . ILE A 1 302 ? -0.531 24.703 17.656 1 98.62 302 ILE A CA 1
ATOM 2388 C C . ILE A 1 302 ? -0.489 25.734 18.781 1 98.62 302 ILE A C 1
ATOM 2390 O O . ILE A 1 302 ? -0.725 26.922 18.531 1 98.62 302 ILE A O 1
ATOM 2394 N N . ILE A 1 303 ? -0.161 25.266 19.984 1 98.56 303 ILE A N 1
ATOM 2395 C CA . ILE A 1 303 ? 0.066 26.188 21.078 1 98.56 303 ILE A CA 1
ATOM 2396 C C . ILE A 1 303 ? 1.435 25.922 21.703 1 98.56 303 ILE A C 1
ATOM 2398 O O . ILE A 1 303 ? 1.893 24.781 21.75 1 98.56 303 ILE A O 1
ATOM 2402 N N . ARG A 1 304 ? 2.076 26.938 22.078 1 98.38 304 ARG A N 1
ATOM 2403 C CA . ARG A 1 304 ? 3.27 26.828 22.906 1 98.38 304 ARG A CA 1
ATOM 2404 C C . ARG A 1 304 ? 2.943 27.109 24.375 1 98.38 304 ARG A C 1
ATOM 2406 O O . ARG A 1 304 ? 2.295 28.109 24.688 1 98.38 304 ARG A O 1
ATOM 2413 N N . VAL A 1 305 ? 3.316 26.234 25.203 1 98.12 305 VAL A N 1
ATOM 2414 C CA . VAL A 1 305 ? 3.035 26.312 26.625 1 98.12 305 VAL A CA 1
ATOM 2415 C C . VAL A 1 305 ? 4.344 26.281 27.406 1 98.12 305 VAL A C 1
ATOM 2417 O O . VAL A 1 305 ? 5.402 25.984 26.859 1 98.12 305 VAL A O 1
ATOM 2420 N N . PRO A 1 306 ? 4.316 26.703 28.656 1 96.5 306 PRO A N 1
ATOM 2421 C CA . PRO A 1 306 ? 5.555 26.734 29.438 1 96.5 306 PRO A CA 1
ATOM 2422 C C . PRO A 1 306 ? 6.219 25.375 29.578 1 96.5 306 PRO A C 1
ATOM 2424 O O . PRO A 1 306 ? 7.445 25.266 29.5 1 96.5 306 PRO A O 1
ATOM 2427 N N . ASP A 1 307 ? 5.465 24.312 29.719 1 97.69 307 ASP A N 1
ATOM 2428 C CA . ASP A 1 307 ? 5.922 22.938 29.859 1 97.69 307 ASP A CA 1
ATOM 2429 C C . ASP A 1 307 ? 4.984 21.969 29.141 1 97.69 307 ASP A C 1
ATOM 2431 O O . ASP A 1 307 ? 4.043 21.453 29.734 1 97.69 307 ASP A O 1
ATOM 2435 N N . ALA A 1 308 ? 5.336 21.656 27.922 1 98.06 308 ALA A N 1
ATOM 2436 C CA . ALA A 1 308 ? 4.445 20.875 27.078 1 98.06 308 ALA A CA 1
ATOM 2437 C C . ALA A 1 308 ? 4.207 19.484 27.672 1 98.06 308 ALA A C 1
ATOM 2439 O O . ALA A 1 308 ? 3.105 18.953 27.562 1 98.06 308 ALA A O 1
ATOM 2440 N N . GLN A 1 309 ? 5.227 18.891 28.234 1 97.69 309 GLN A N 1
ATOM 2441 C CA . GLN A 1 309 ? 5.09 17.562 28.812 1 97.69 309 GLN A CA 1
ATOM 2442 C C . GLN A 1 309 ? 4.082 17.547 29.953 1 97.69 309 GLN A C 1
ATOM 2444 O O . GLN A 1 309 ? 3.238 16.656 30.047 1 97.69 309 GLN A O 1
ATOM 2449 N N . LYS A 1 310 ? 4.18 18.516 30.828 1 97.38 310 LYS A N 1
ATOM 2450 C CA . LYS A 1 310 ? 3.26 18.641 31.969 1 97.38 310 LYS A CA 1
ATOM 2451 C C . LYS A 1 310 ? 1.826 18.844 31.484 1 97.38 310 LYS A C 1
ATOM 2453 O O . LYS A 1 310 ? 0.9 18.203 31.984 1 97.38 310 LYS A O 1
ATOM 2458 N N . VAL A 1 311 ? 1.664 19.766 30.578 1 97.88 311 VAL A N 1
ATOM 2459 C CA . VAL A 1 311 ? 0.331 20.078 30.062 1 97.88 311 VAL A CA 1
ATOM 2460 C C . VAL A 1 311 ? -0.227 18.859 29.312 1 97.88 311 VAL A C 1
ATOM 2462 O O . VAL A 1 311 ? -1.404 18.531 29.469 1 97.88 311 VAL A O 1
ATOM 2465 N N . PHE A 1 312 ? 0.599 18.219 28.547 1 97.5 312 PHE A N 1
ATOM 2466 C CA . PHE A 1 312 ? 0.203 17.016 27.828 1 97.5 312 PHE A CA 1
ATOM 2467 C C . PHE A 1 312 ? -0.313 15.945 28.781 1 97.5 312 PHE A C 1
ATOM 2469 O O . PHE A 1 312 ? -1.393 15.391 28.562 1 97.5 312 PHE A O 1
ATOM 2476 N N . HIS A 1 313 ? 0.392 15.648 29.781 1 96.94 313 HIS A N 1
ATOM 2477 C CA . HIS A 1 313 ? 0.01 14.625 30.75 1 96.94 313 HIS A CA 1
ATOM 2478 C C . HIS A 1 313 ? -1.283 15 31.469 1 96.94 313 HIS A C 1
ATOM 2480 O O . HIS A 1 313 ? -2.115 14.133 31.75 1 96.94 313 HIS A O 1
ATOM 2486 N N . ALA A 1 314 ? -1.416 16.25 31.797 1 97.25 314 ALA A N 1
ATOM 2487 C CA . ALA A 1 314 ? -2.643 16.719 32.438 1 97.25 314 ALA A CA 1
ATOM 2488 C C . ALA A 1 314 ? -3.852 16.5 31.531 1 97.25 314 ALA A C 1
ATOM 2490 O O . ALA A 1 314 ? -4.922 16.109 32 1 97.25 314 ALA A O 1
ATOM 2491 N N . LEU A 1 315 ? -3.695 16.812 30.25 1 97.69 315 LEU A N 1
ATOM 2492 C CA . LEU A 1 315 ? -4.773 16.625 29.281 1 97.69 315 LEU A CA 1
ATOM 2493 C C . LEU A 1 315 ? -5.117 15.141 29.141 1 97.69 315 LEU A C 1
ATOM 2495 O O . LEU A 1 315 ? -6.289 14.766 29.219 1 97.69 315 LEU A O 1
ATOM 2499 N N . VAL A 1 316 ? -4.098 14.305 29 1 96.19 316 VAL A N 1
ATOM 2500 C CA . VAL A 1 316 ? -4.301 12.867 28.844 1 96.19 316 VAL A CA 1
ATOM 2501 C C . VAL A 1 316 ? -5.023 12.312 30.078 1 96.19 316 VAL A C 1
ATOM 2503 O O . VAL A 1 316 ? -5.941 11.5 29.953 1 96.19 316 VAL A O 1
ATOM 2506 N N . SER A 1 317 ? -4.625 12.719 31.203 1 95.75 317 SER A N 1
ATOM 2507 C CA . SER A 1 317 ? -5.219 12.266 32.469 1 95.75 317 SER A CA 1
ATOM 2508 C C . SER A 1 317 ? -6.691 12.656 32.562 1 95.75 317 SER A C 1
ATOM 2510 O O . SER A 1 317 ? -7.465 12.031 33.281 1 95.75 317 SER A O 1
ATOM 2512 N N . SER A 1 318 ? -7.031 13.695 31.859 1 96.31 318 SER A N 1
ATOM 2513 C CA . SER A 1 318 ? -8.414 14.164 31.844 1 96.31 318 SER A CA 1
ATOM 2514 C C . SER A 1 318 ? -9.188 13.57 30.672 1 96.31 318 SER A C 1
ATOM 2516 O O . SER A 1 318 ? -10.312 14 30.375 1 96.31 318 SER A O 1
ATOM 2518 N N . GLY A 1 319 ? -8.562 12.695 29.875 1 96.62 319 GLY A N 1
ATOM 2519 C CA . GLY A 1 319 ? -9.234 12 28.797 1 96.62 319 GLY A CA 1
ATOM 2520 C C . GLY A 1 319 ?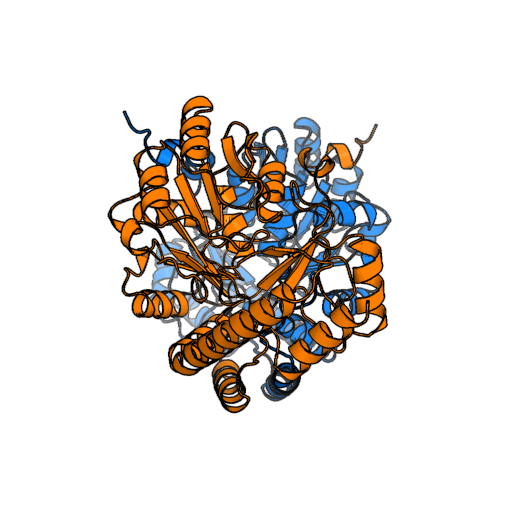 -9.172 12.75 27.469 1 96.62 319 GLY A C 1
ATOM 2521 O O . GLY A 1 319 ? -9.938 12.461 26.547 1 96.62 319 GLY A O 1
ATOM 2522 N N . ILE A 1 320 ? -8.336 13.766 27.391 1 97.88 320 ILE A N 1
ATOM 2523 C CA . ILE A 1 320 ? -8.164 14.539 26.156 1 97.88 320 ILE A CA 1
ATOM 2524 C C . ILE A 1 320 ? -6.805 14.219 25.531 1 97.88 320 ILE A C 1
ATOM 2526 O O . ILE A 1 320 ? -5.762 14.508 26.125 1 97.88 320 ILE A O 1
ATOM 2530 N N . LEU A 1 321 ? -6.848 13.648 24.328 1 97.19 321 LEU A N 1
ATOM 2531 C CA . LEU A 1 321 ? -5.613 13.25 23.656 1 97.19 321 LEU A CA 1
ATOM 2532 C C . LEU A 1 321 ? -5.23 14.25 22.578 1 97.19 321 LEU A C 1
ATOM 2534 O O . LEU A 1 321 ? -6 14.484 21.641 1 97.19 321 LEU A O 1
ATOM 2538 N N . VAL A 1 322 ? -4.125 14.922 22.719 1 97.69 322 VAL A N 1
ATOM 2539 C CA . VAL A 1 322 ? -3.531 15.82 21.734 1 97.69 322 VAL A CA 1
ATOM 2540 C C . VAL A 1 322 ? -2.162 15.297 21.312 1 97.69 322 VAL A C 1
ATOM 2542 O O . VAL A 1 322 ? -1.811 14.148 21.609 1 97.69 322 VAL A O 1
ATOM 2545 N N . ARG A 1 323 ? -1.428 16.062 20.625 1 97 323 ARG A N 1
ATOM 2546 C CA . ARG A 1 323 ? -0.107 15.625 20.188 1 97 323 ARG A CA 1
ATOM 2547 C C . ARG A 1 323 ? 0.981 16.547 20.719 1 97 323 ARG A C 1
ATOM 2549 O O . ARG A 1 323 ? 0.878 17.766 20.594 1 97 323 ARG A O 1
ATOM 2556 N N . ASN A 1 324 ? 1.989 15.922 21.391 1 97.5 324 ASN A N 1
ATOM 2557 C CA . ASN A 1 324 ? 3.182 16.672 21.766 1 97.5 324 ASN A CA 1
ATOM 2558 C C . ASN A 1 324 ? 4.18 16.75 20.609 1 97.5 324 ASN A C 1
ATOM 2560 O O . ASN A 1 324 ? 4.797 15.75 20.25 1 97.5 324 ASN A O 1
ATOM 2564 N N . VAL A 1 325 ? 4.355 17.922 20.078 1 97.44 325 VAL A N 1
ATOM 2565 C CA . VAL A 1 325 ? 5.191 18.094 18.891 1 97.44 325 VAL A CA 1
ATOM 2566 C C . VAL A 1 325 ? 6.477 18.828 19.266 1 97.44 325 VAL A C 1
ATOM 2568 O O . VAL A 1 325 ? 7.109 19.453 18.406 1 97.44 325 VAL A O 1
ATOM 2571 N N . SER A 1 326 ? 6.875 18.75 20.516 1 97.69 326 SER A N 1
ATOM 2572 C CA . SER A 1 326 ? 8.039 19.453 21.047 1 97.69 326 SER A CA 1
ATOM 2573 C C . SER A 1 326 ? 9.328 18.953 20.406 1 97.69 326 SER A C 1
ATOM 2575 O O . SER A 1 326 ? 10.352 19.641 20.438 1 97.69 326 SER A O 1
ATOM 2577 N N . GLY A 1 327 ? 9.227 17.781 19.844 1 95.5 327 GLY A N 1
ATOM 2578 C CA . GLY A 1 327 ? 10.43 17.172 19.297 1 95.5 327 GLY A CA 1
ATOM 2579 C C . GLY A 1 327 ? 10.852 17.766 17.969 1 95.5 327 GLY A C 1
ATOM 2580 O O . GLY A 1 327 ? 11.984 17.594 17.531 1 95.5 327 GLY A O 1
ATOM 2581 N N . TYR A 1 328 ? 9.992 18.5 17.344 1 96.94 328 TYR A N 1
ATOM 2582 C CA . TYR A 1 328 ? 10.312 19.125 16.062 1 96.94 328 TYR A CA 1
ATOM 2583 C C . TYR A 1 328 ? 11.148 20.375 16.266 1 96.94 328 TYR A C 1
ATOM 2585 O O . TYR A 1 328 ? 10.984 21.094 17.25 1 96.94 328 TYR A O 1
ATOM 2593 N N . LEU A 1 329 ? 11.961 20.672 15.258 1 96.38 329 LEU A N 1
ATOM 2594 C CA . LEU A 1 329 ? 12.727 21.922 15.258 1 96.38 329 LEU A CA 1
ATOM 2595 C C . LEU A 1 329 ? 11.805 23.125 15.344 1 96.38 329 LEU A C 1
ATOM 2597 O O . LEU A 1 329 ? 10.789 23.188 14.656 1 96.38 329 LEU A O 1
ATOM 2601 N N . LEU A 1 330 ? 12.141 24.078 16.188 1 97.31 330 LEU A N 1
ATOM 2602 C CA . LEU A 1 330 ? 11.461 25.359 16.344 1 97.31 330 LEU A CA 1
ATOM 2603 C C . LEU A 1 330 ? 10.18 25.203 17.156 1 97.31 330 LEU A C 1
ATOM 2605 O O . LEU A 1 330 ? 9.508 26.188 17.469 1 97.31 330 LEU A O 1
ATOM 2609 N N . MET A 1 331 ? 9.859 23.938 17.578 1 98 331 MET A N 1
ATOM 2610 C CA . MET A 1 331 ? 8.555 23.719 18.188 1 98 331 MET A CA 1
ATOM 2611 C C . MET A 1 331 ? 8.711 23.234 19.625 1 98 331 MET A C 1
ATOM 2613 O O . MET A 1 331 ? 7.93 22.406 20.094 1 98 331 MET A O 1
ATOM 2617 N N . GLU A 1 332 ? 9.719 23.719 20.281 1 97.69 332 GLU A N 1
ATOM 2618 C CA . GLU A 1 332 ? 9.891 23.422 21.703 1 97.69 332 GLU A CA 1
ATOM 2619 C C . GLU A 1 332 ? 8.656 23.844 22.5 1 97.69 332 GLU A C 1
ATOM 2621 O O . GLU A 1 332 ? 8.125 24.938 22.312 1 97.69 332 GLU A O 1
ATOM 2626 N N . ASN A 1 333 ? 8.188 22.875 23.312 1 98.25 333 ASN A N 1
ATOM 2627 C CA . ASN A 1 333 ? 7.066 23.078 24.219 1 98.25 333 ASN A CA 1
ATOM 2628 C C . ASN A 1 333 ? 5.773 23.359 23.469 1 98.25 333 ASN A C 1
ATOM 2630 O O . ASN A 1 333 ? 4.926 24.125 23.938 1 98.25 333 ASN A O 1
ATOM 2634 N N . CYS A 1 334 ? 5.641 22.781 22.297 1 98.5 334 CYS A N 1
ATOM 2635 C CA . CYS A 1 334 ? 4.418 22.969 21.531 1 98.5 334 CYS A CA 1
ATOM 2636 C C . CYS A 1 334 ? 3.533 21.734 21.594 1 98.5 334 CYS A C 1
ATOM 2638 O O . CYS A 1 334 ? 4.035 20.609 21.609 1 98.5 334 CYS A O 1
ATOM 2640 N N . LEU A 1 335 ? 2.244 21.938 21.656 1 98.5 335 LEU A N 1
ATOM 2641 C CA . LEU A 1 335 ? 1.201 20.922 21.5 1 98.5 335 LEU A CA 1
ATOM 2642 C C . LEU A 1 335 ? 0.336 21.219 20.281 1 98.5 335 LEU A C 1
ATOM 2644 O O . LEU A 1 335 ? 0.086 22.391 19.953 1 98.5 335 LEU A O 1
ATOM 2648 N N . ARG A 1 336 ? -0.061 20.188 19.594 1 98.62 336 ARG A N 1
ATOM 2649 C CA . ARG A 1 336 ? -0.95 20.281 18.453 1 98.62 336 ARG A CA 1
ATOM 2650 C C . ARG A 1 336 ? -2.256 19.531 18.703 1 98.62 336 ARG A C 1
ATOM 2652 O O . ARG A 1 336 ? -2.252 18.438 19.266 1 98.62 336 ARG A O 1
ATOM 2659 N N . PHE A 1 337 ? -3.332 20.094 18.312 1 98.56 337 PHE A N 1
ATOM 2660 C CA . PHE A 1 337 ? -4.617 19.422 18.422 1 98.56 337 PHE A CA 1
ATOM 2661 C C . PHE A 1 337 ? -5.531 19.812 17.266 1 98.56 337 PHE A C 1
ATOM 2663 O O . PHE A 1 337 ? -5.531 20.969 16.844 1 98.56 337 PHE A O 1
ATOM 2670 N N . ASN A 1 338 ? -6.246 18.828 16.703 1 98.56 338 ASN A N 1
ATOM 2671 C CA . ASN A 1 338 ? -7.191 19.141 15.641 1 98.56 338 ASN A CA 1
ATOM 2672 C C . ASN A 1 338 ? -8.516 19.641 16.203 1 98.56 338 ASN A C 1
ATOM 2674 O O . ASN A 1 338 ? -8.844 19.391 17.359 1 98.56 338 ASN A O 1
ATOM 2678 N N . ILE A 1 339 ? -9.25 20.375 15.375 1 98.81 339 ILE A N 1
ATOM 2679 C CA . ILE A 1 339 ? -10.562 20.891 15.719 1 98.81 339 ILE A CA 1
ATOM 2680 C C . ILE A 1 339 ? -11.57 19.734 15.805 1 98.81 339 ILE A C 1
ATOM 2682 O O . ILE A 1 339 ? -11.719 18.969 14.859 1 98.81 339 ILE A O 1
ATOM 2686 N N . GLY A 1 340 ? -12.195 19.578 16.984 1 98.5 340 GLY A N 1
ATOM 2687 C CA . GLY A 1 340 ? -13.227 18.578 17.188 1 98.5 340 GLY A CA 1
ATOM 2688 C C . GLY A 1 340 ? -14.633 19.156 17.188 1 98.5 340 GLY A C 1
ATOM 2689 O O . GLY A 1 340 ? -14.867 20.219 16.594 1 98.5 340 GLY A O 1
ATOM 2690 N N . LEU A 1 341 ? -15.539 18.422 17.688 1 98.44 341 LEU A N 1
ATOM 2691 C CA . LEU A 1 341 ? -16.875 18.938 17.938 1 98.44 341 LEU A CA 1
ATOM 2692 C C . LEU A 1 341 ? -16.859 20.031 19.016 1 98.44 341 LEU A C 1
ATOM 2694 O O . LEU A 1 341 ? -15.93 20.078 19.812 1 98.44 341 LEU A O 1
ATOM 2698 N N . ARG A 1 342 ? -17.859 20.859 18.969 1 98.44 342 ARG A N 1
ATOM 2699 C CA . ARG A 1 342 ? -17.906 21.984 19.891 1 98.44 342 ARG A CA 1
ATOM 2700 C C . ARG A 1 342 ? -17.703 21.531 21.328 1 98.44 342 ARG A C 1
ATOM 2702 O O . ARG A 1 342 ? -16.938 22.156 22.078 1 98.44 342 ARG A O 1
ATOM 2709 N N . GLU A 1 343 ? -18.359 20.422 21.719 1 98.31 343 GLU A N 1
ATOM 2710 C CA . GLU A 1 343 ? -18.25 19.922 23.078 1 98.31 343 GLU A CA 1
ATOM 2711 C C . GLU A 1 343 ? -16.812 19.469 23.375 1 98.31 343 GLU A C 1
ATOM 2713 O O . GLU A 1 343 ? -16.312 19.672 24.484 1 98.31 343 GLU A O 1
ATOM 2718 N N . GLU A 1 344 ? -16.188 18.797 22.453 1 98.5 344 GLU A N 1
ATOM 2719 C CA . GLU A 1 344 ? -14.805 18.359 22.609 1 98.5 344 GLU A CA 1
ATOM 2720 C C . GLU A 1 344 ? -13.867 19.562 22.734 1 98.5 344 GLU A C 1
ATOM 2722 O O . GLU A 1 344 ? -12.969 19.562 23.594 1 98.5 344 GLU A O 1
ATOM 2727 N N . ASN A 1 345 ? -14.109 20.562 21.891 1 98.62 345 ASN A N 1
ATOM 2728 C CA . ASN A 1 345 ? -13.32 21.781 21.938 1 98.62 345 ASN A CA 1
ATOM 2729 C C . ASN A 1 345 ? -13.469 22.516 23.266 1 98.62 345 ASN A C 1
ATOM 2731 O O . ASN A 1 345 ? -12.492 23.016 23.812 1 98.62 345 ASN A O 1
ATOM 2735 N N . ASP A 1 346 ? -14.688 22.547 23.719 1 98.62 346 ASP A N 1
ATOM 2736 C CA . ASP A 1 346 ? -14.953 23.219 25 1 98.62 346 ASP A CA 1
ATOM 2737 C C . ASP A 1 346 ? -14.242 22.516 26.156 1 98.62 346 ASP A C 1
ATOM 2739 O O . ASP A 1 346 ? -13.719 23.172 27.047 1 98.62 346 ASP A O 1
ATOM 2743 N N . GLN A 1 347 ? -14.266 21.203 26.141 1 98.38 347 GLN A N 1
ATOM 2744 C CA . GLN A 1 347 ? -13.562 20.453 27.172 1 98.38 347 GLN A CA 1
ATOM 2745 C C . GLN A 1 347 ? -12.07 20.75 27.156 1 98.38 347 GLN A C 1
ATOM 2747 O O . GLN A 1 347 ? -11.453 20.922 28.203 1 98.38 347 GLN A O 1
ATOM 2752 N N . LEU A 1 348 ? -11.5 20.828 25.984 1 98.44 348 LEU A N 1
ATOM 2753 C CA . LEU A 1 348 ? -10.086 21.156 25.844 1 98.44 348 LEU A CA 1
ATOM 2754 C C . LEU A 1 348 ? -9.805 22.562 26.391 1 98.44 348 LEU A C 1
ATOM 2756 O O . LEU A 1 348 ? -8.859 22.75 27.172 1 98.44 348 LEU A O 1
ATOM 2760 N N . LEU A 1 349 ? -10.617 23.547 26 1 98.12 349 LEU A N 1
ATOM 2761 C CA . LEU A 1 349 ? -10.43 24.938 26.422 1 98.12 349 LEU A CA 1
ATOM 2762 C C . LEU A 1 349 ? -10.539 25.078 27.938 1 98.12 349 LEU A C 1
ATOM 2764 O O . LEU A 1 349 ? -9.719 25.75 28.562 1 98.12 349 LEU A O 1
ATOM 2768 N N . GLU A 1 350 ? -11.531 24.422 28.469 1 97.75 350 GLU A N 1
ATOM 2769 C CA . GLU A 1 350 ? -11.742 24.469 29.922 1 97.75 350 GLU A CA 1
ATOM 2770 C C . GLU A 1 350 ? -10.531 23.922 30.672 1 97.75 350 GLU A C 1
ATOM 2772 O O . GLU A 1 350 ? -10.094 24.5 31.656 1 97.75 350 GLU A O 1
ATOM 2777 N N . LYS A 1 351 ? -10.086 22.812 30.156 1 97.25 351 LYS A N 1
ATOM 2778 C CA . LYS A 1 351 ? -8.938 22.188 30.828 1 97.25 351 LYS A CA 1
ATOM 2779 C C . LYS A 1 351 ? -7.691 23.062 30.688 1 97.25 351 LYS A C 1
ATOM 2781 O O . LYS A 1 351 ? -6.93 23.219 31.641 1 97.25 351 LYS A O 1
ATOM 2786 N N . LEU A 1 352 ? -7.441 23.672 29.594 1 97.56 352 LEU A N 1
ATOM 2787 C CA . LEU A 1 352 ? -6.285 24.531 29.375 1 97.56 352 LEU A CA 1
ATOM 2788 C C . LEU A 1 352 ? -6.359 25.766 30.266 1 97.56 352 LEU A C 1
ATOM 2790 O O . LEU A 1 352 ? -5.34 26.203 30.812 1 97.56 352 LEU A O 1
ATOM 2794 N N . LYS A 1 353 ? -7.535 26.297 30.438 1 96 353 LYS A N 1
ATOM 2795 C CA . LYS A 1 353 ? -7.727 27.469 31.281 1 96 353 LYS A CA 1
ATOM 2796 C C . LYS A 1 353 ? -7.453 27.141 32.75 1 96 353 LYS A C 1
ATOM 2798 O O . LYS A 1 353 ? -6.984 28 33.5 1 96 353 LYS A O 1
ATOM 2803 N N . SER A 1 354 ? -7.711 25.922 33.062 1 94.81 354 SER A N 1
ATOM 2804 C CA . SER A 1 354 ? -7.559 25.516 34.438 1 94.81 354 SER A CA 1
ATOM 2805 C C . SER A 1 354 ? -6.098 25.25 34.781 1 94.81 354 SER A C 1
ATOM 2807 O O . SER A 1 354 ? -5.723 25.203 35.969 1 94.81 354 SER A O 1
ATOM 2809 N N . LEU A 1 355 ? -5.293 24.969 33.875 1 92.12 355 LEU A N 1
ATOM 2810 C CA . LEU A 1 355 ? -3.885 24.656 34.062 1 92.12 355 LEU A CA 1
ATOM 2811 C C . LEU A 1 355 ? -3.055 25.938 34.188 1 92.12 355 LEU A C 1
ATOM 2813 O O . LEU A 1 355 ? -1.968 25.922 34.75 1 92.12 355 LEU A O 1
ATOM 2817 N N . MET B 1 1 ? 20.312 26.109 -18.875 1 52.28 1 MET B N 1
ATOM 2818 C CA . MET B 1 1 ? 19.297 25.266 -19.484 1 52.28 1 MET B CA 1
ATOM 2819 C C . MET B 1 1 ? 18.641 24.359 -18.453 1 52.28 1 MET B C 1
ATOM 2821 O O . MET B 1 1 ? 19.344 23.766 -17.609 1 52.28 1 MET B O 1
ATOM 2825 N N . LYS B 1 2 ? 17.281 24.359 -18.391 1 77.5 2 LYS B N 1
ATOM 2826 C CA . LYS B 1 2 ? 16.594 23.516 -17.406 1 77.5 2 LYS B CA 1
ATOM 2827 C C . LYS B 1 2 ? 16.828 22.047 -17.672 1 77.5 2 LYS B C 1
ATOM 2829 O O . LYS B 1 2 ? 16.844 21.609 -18.828 1 77.5 2 LYS B O 1
ATOM 2834 N N . ARG B 1 3 ? 17.219 21.359 -16.766 1 84.12 3 ARG B N 1
ATOM 2835 C CA . ARG B 1 3 ? 17.406 19.922 -16.828 1 84.12 3 ARG B CA 1
ATOM 2836 C C . ARG B 1 3 ? 16.156 19.234 -17.359 1 84.12 3 ARG B C 1
ATOM 2838 O O . ARG B 1 3 ? 15.039 19.703 -17.141 1 84.12 3 ARG B O 1
ATOM 2845 N N . ASP B 1 4 ? 16.391 18.172 -18.203 1 89.75 4 ASP B N 1
ATOM 2846 C CA . ASP B 1 4 ? 15.289 17.312 -18.609 1 89.75 4 ASP B CA 1
ATOM 2847 C C . ASP B 1 4 ? 14.648 16.625 -17.406 1 89.75 4 ASP B C 1
ATOM 2849 O O . ASP B 1 4 ? 15.352 16.156 -16.516 1 89.75 4 ASP B O 1
ATOM 2853 N N . ILE B 1 5 ? 13.414 16.578 -17.391 1 91.06 5 ILE B N 1
ATOM 2854 C CA . ILE B 1 5 ? 12.664 15.992 -16.281 1 91.06 5 ILE B CA 1
ATOM 2855 C C . ILE B 1 5 ? 13.125 14.555 -16.047 1 91.06 5 ILE B C 1
ATOM 2857 O O . ILE B 1 5 ? 13.211 14.102 -14.906 1 91.06 5 ILE B O 1
ATOM 2861 N N . LYS B 1 6 ? 13.398 13.828 -17.062 1 91.06 6 LYS B N 1
ATOM 2862 C CA . LYS B 1 6 ? 13.812 12.43 -16.953 1 91.06 6 LYS B CA 1
ATOM 2863 C C . LYS B 1 6 ? 15.133 12.305 -16.188 1 91.06 6 LYS B C 1
ATOM 2865 O O . LYS B 1 6 ? 15.375 11.305 -15.516 1 91.06 6 LYS B O 1
ATOM 2870 N N . ASP B 1 7 ? 15.945 13.367 -16.266 1 93.44 7 ASP B N 1
ATOM 2871 C CA . ASP B 1 7 ? 17.234 13.359 -15.586 1 93.44 7 ASP B CA 1
ATOM 2872 C C . ASP B 1 7 ? 17.078 13.609 -14.086 1 93.44 7 ASP B C 1
ATOM 2874 O O . ASP B 1 7 ? 18 13.344 -13.312 1 93.44 7 ASP B O 1
ATOM 2878 N N . LEU B 1 8 ? 15.922 14.133 -13.727 1 95.81 8 LEU B N 1
ATOM 2879 C CA . LEU B 1 8 ? 15.656 14.445 -12.328 1 95.81 8 LEU B CA 1
ATOM 2880 C C . LEU B 1 8 ? 15.109 13.227 -11.594 1 95.81 8 LEU B C 1
ATOM 2882 O O . LEU B 1 8 ? 15.086 13.195 -10.359 1 95.81 8 LEU B O 1
ATOM 2886 N N . LEU B 1 9 ? 14.727 12.164 -12.367 1 97.5 9 LEU B N 1
ATOM 2887 C CA . LEU B 1 9 ? 14.055 11 -11.797 1 97.5 9 LEU B CA 1
ATOM 2888 C C . LEU B 1 9 ? 15.062 9.898 -11.469 1 97.5 9 LEU B C 1
ATOM 2890 O O . LEU B 1 9 ? 16.219 9.969 -11.875 1 97.5 9 LEU B O 1
ATOM 2894 N N . ASN B 1 10 ? 14.633 8.938 -10.641 1 96.81 10 ASN B N 1
ATOM 2895 C CA . ASN B 1 10 ? 15.383 7.711 -10.414 1 96.81 10 ASN B CA 1
ATOM 2896 C C . ASN B 1 10 ? 15.773 7.043 -11.727 1 96.81 10 ASN B C 1
ATOM 2898 O O . ASN B 1 10 ? 14.914 6.664 -12.516 1 96.81 10 ASN B O 1
ATOM 2902 N N . PRO B 1 11 ? 17.078 6.918 -11.992 1 95.75 11 PRO B N 1
ATOM 2903 C CA . PRO B 1 11 ? 17.516 6.379 -13.273 1 95.75 11 PRO B CA 1
ATOM 2904 C C . PRO B 1 11 ? 16.984 4.969 -13.539 1 95.75 11 PRO B C 1
ATOM 2906 O O . PRO B 1 11 ? 16.891 4.543 -14.695 1 95.75 11 PRO B O 1
ATOM 2909 N N . ALA B 1 12 ? 16.625 4.258 -12.469 1 95.62 12 ALA B N 1
ATOM 2910 C CA . ALA B 1 12 ? 16.094 2.9 -12.609 1 95.62 12 ALA B CA 1
ATOM 2911 C C . ALA B 1 12 ? 14.82 2.889 -13.438 1 95.62 12 ALA B C 1
ATOM 2913 O O . ALA B 1 12 ? 14.477 1.867 -14.039 1 95.62 12 ALA B O 1
ATOM 2914 N N . LEU B 1 13 ? 14.086 3.994 -13.508 1 95.56 13 LEU B N 1
ATOM 2915 C CA . LEU B 1 13 ? 12.797 4.062 -14.188 1 95.56 13 LEU B CA 1
ATOM 2916 C C . LEU B 1 13 ? 12.961 3.779 -15.68 1 95.56 13 LEU B C 1
ATOM 2918 O O . LEU B 1 13 ? 12.016 3.342 -16.328 1 95.56 13 LEU B O 1
ATOM 2922 N N . ARG B 1 14 ? 14.125 4.035 -16.203 1 92.88 14 ARG B N 1
ATOM 2923 C CA . ARG B 1 14 ? 14.383 3.822 -17.625 1 92.88 14 ARG B CA 1
ATOM 2924 C C . ARG B 1 14 ? 14.305 2.344 -17.984 1 92.88 14 ARG B C 1
ATOM 2926 O O . ARG B 1 14 ? 14.07 1.99 -19.141 1 92.88 14 ARG B O 1
ATOM 2933 N N . ASN B 1 15 ? 14.438 1.5 -16.953 1 89.62 15 ASN B N 1
ATOM 2934 C CA . ASN B 1 15 ? 14.484 0.06 -17.188 1 89.62 15 ASN B CA 1
ATOM 2935 C C . ASN B 1 15 ? 13.211 -0.626 -16.703 1 89.62 15 ASN B C 1
ATOM 2937 O O . ASN B 1 15 ? 13.164 -1.853 -16.594 1 89.62 15 ASN B O 1
ATOM 2941 N N . ILE B 1 16 ? 12.266 0.196 -16.344 1 90.5 16 ILE B N 1
ATOM 2942 C CA . ILE B 1 16 ? 11.047 -0.36 -15.766 1 90.5 16 ILE B CA 1
ATOM 2943 C C . ILE B 1 16 ? 9.828 0.127 -16.547 1 90.5 16 ILE B C 1
ATOM 2945 O O . ILE B 1 16 ? 9.773 1.286 -16.969 1 90.5 16 ILE B O 1
ATOM 2949 N N . ALA B 1 17 ? 8.945 -0.741 -16.828 1 81.19 17 ALA B N 1
ATOM 2950 C CA . ALA B 1 17 ? 7.645 -0.389 -17.406 1 81.19 17 ALA B CA 1
ATOM 2951 C C . ALA B 1 17 ? 6.539 -0.491 -16.359 1 81.19 17 ALA B C 1
ATOM 2953 O O . ALA B 1 17 ? 6.738 -1.082 -15.289 1 81.19 17 ALA B O 1
ATOM 2954 N N . VAL B 1 18 ? 5.465 0.191 -16.672 1 78.69 18 VAL B N 1
ATOM 2955 C CA . VAL B 1 18 ? 4.305 0.045 -15.805 1 78.69 18 VAL B CA 1
ATOM 2956 C C . VAL B 1 18 ? 3.834 -1.408 -15.805 1 78.69 18 VAL B C 1
ATOM 2958 O O . VAL B 1 18 ? 3.893 -2.084 -16.844 1 78.69 18 VAL B O 1
ATOM 2961 N N . TYR B 1 19 ? 3.508 -1.796 -14.656 1 75.56 19 TYR B N 1
ATOM 2962 C CA . TYR B 1 19 ? 2.969 -3.148 -14.562 1 75.56 19 TYR B CA 1
ATOM 2963 C C . TYR B 1 19 ? 1.684 -3.281 -15.375 1 75.56 19 TYR B C 1
ATOM 2965 O O . TYR B 1 19 ? 0.801 -2.422 -15.297 1 75.56 19 TYR B O 1
ATOM 2973 N N . LYS B 1 20 ? 1.606 -4.246 -16.297 1 68.12 20 LYS B N 1
ATOM 2974 C CA . LYS B 1 20 ? 0.459 -4.453 -17.172 1 68.12 20 LYS B CA 1
ATOM 2975 C C . LYS B 1 20 ? -0.069 -5.879 -17.062 1 68.12 20 LYS B C 1
ATOM 2977 O O . LYS B 1 20 ? 0.69 -6.809 -16.781 1 68.12 20 LYS B O 1
ATOM 2982 N N . VAL B 1 21 ? -1.372 -5.891 -16.984 1 60.94 21 VAL B N 1
ATOM 2983 C CA . VAL B 1 21 ? -2.016 -7.188 -17.172 1 60.94 21 VAL B CA 1
ATOM 2984 C C . VAL B 1 21 ? -2.598 -7.281 -18.578 1 60.94 21 VAL B C 1
ATOM 2986 O O . VAL B 1 21 ? -3.422 -6.453 -18.969 1 60.94 21 VAL B O 1
ATOM 2989 N N . ASP B 1 22 ? -1.931 -8.125 -19.406 1 55.75 22 ASP B N 1
ATOM 2990 C CA . ASP B 1 22 ? -2.398 -8.281 -20.781 1 55.75 22 ASP B CA 1
ATOM 2991 C C . ASP B 1 22 ? -3.814 -8.852 -20.812 1 55.75 22 ASP B C 1
ATOM 2993 O O . ASP B 1 22 ? -4.18 -9.672 -19.969 1 55.75 22 ASP B O 1
ATOM 2997 N N . GLY B 1 23 ? -4.547 -8.383 -21.625 1 54.94 23 GLY B N 1
ATOM 2998 C CA . GLY B 1 23 ? -5.887 -8.883 -21.906 1 54.94 23 GLY B CA 1
ATOM 2999 C C . GLY B 1 23 ? -6.973 -8.133 -21.156 1 54.94 23 GLY B C 1
ATOM 3000 O O . GLY B 1 23 ? -6.68 -7.262 -20.328 1 54.94 23 GLY B O 1
ATOM 3001 N N . GLY B 1 24 ? -8.055 -8.148 -21.453 1 58.91 24 GLY B N 1
ATOM 3002 C CA . GLY B 1 24 ? -9.234 -7.559 -20.844 1 58.91 24 GLY B CA 1
ATOM 3003 C C . GLY B 1 24 ? -9.586 -8.164 -19.5 1 58.91 24 GLY B C 1
ATOM 3004 O O . GLY B 1 24 ? -9.023 -9.195 -19.125 1 58.91 24 GLY B O 1
ATOM 3005 N N . GLN B 1 25 ? -10.156 -7.457 -18.578 1 65.81 25 GLN B N 1
ATOM 3006 C CA . GLN B 1 25 ? -10.539 -7.926 -17.25 1 65.81 25 GLN B CA 1
ATOM 3007 C C . GLN B 1 25 ? -11.953 -8.492 -17.25 1 65.81 25 GLN B C 1
ATOM 3009 O O . GLN B 1 25 ? -12.375 -9.141 -16.281 1 65.81 25 GLN B O 1
ATOM 3014 N N . GLU B 1 26 ? -12.469 -8.484 -18.5 1 77.31 26 GLU B N 1
ATOM 3015 C CA . GLU B 1 26 ? -13.836 -9 -18.531 1 77.31 26 GLU B CA 1
ATOM 3016 C C . GLU B 1 26 ? -13.984 -10.117 -19.562 1 77.31 26 GLU B C 1
ATOM 3018 O O . GLU B 1 26 ? -13.445 -10.023 -20.672 1 77.31 26 GLU B O 1
ATOM 3023 N N . ALA B 1 27 ? -14.43 -11.273 -19.156 1 89.56 27 ALA B N 1
ATOM 3024 C CA . ALA B 1 27 ? -14.758 -12.445 -19.984 1 89.56 27 ALA B CA 1
ATOM 3025 C C . ALA B 1 27 ? -15.82 -13.305 -19.297 1 89.56 27 ALA B C 1
ATOM 3027 O O . ALA B 1 27 ? -16.016 -13.227 -18.078 1 89.56 27 ALA B O 1
ATOM 3028 N N . ALA B 1 28 ? -16.547 -13.984 -20.109 1 92.69 28 ALA B N 1
ATOM 3029 C CA . ALA B 1 28 ? -17.562 -14.883 -19.562 1 92.69 28 ALA B CA 1
ATOM 3030 C C . ALA B 1 28 ? -16.922 -15.93 -18.656 1 92.69 28 ALA B C 1
ATOM 3032 O O . ALA B 1 28 ? -17.453 -16.25 -17.594 1 92.69 28 ALA B O 1
ATOM 3033 N N . VAL B 1 29 ? -15.758 -16.453 -19.125 1 96.94 29 VAL B N 1
ATOM 3034 C CA . VAL B 1 29 ? -14.945 -17.391 -18.359 1 96.94 29 VAL B CA 1
ATOM 3035 C C . VAL B 1 29 ? -13.562 -16.797 -18.109 1 96.94 29 VAL B C 1
ATOM 3037 O O . VAL B 1 29 ? -12.742 -16.719 -19.031 1 96.94 29 VAL B O 1
ATOM 3040 N N . LYS B 1 30 ? -13.352 -16.375 -16.875 1 96.25 30 LYS B N 1
ATOM 3041 C CA . LYS B 1 30 ? -12.094 -15.734 -16.516 1 96.25 30 LYS B CA 1
ATOM 3042 C C . LYS B 1 30 ? -11.188 -16.703 -15.75 1 96.25 30 LYS B C 1
ATOM 3044 O O . LYS B 1 30 ? -11.445 -17.016 -14.594 1 96.25 30 LYS B O 1
ATOM 3049 N N . LEU B 1 31 ? -10.102 -17.078 -16.359 1 98 31 LEU B N 1
ATOM 3050 C CA . LEU B 1 31 ? -9.188 -18.062 -15.766 1 98 31 LEU B CA 1
ATOM 3051 C C . LEU B 1 31 ? -7.742 -17.578 -15.859 1 98 31 LEU B C 1
ATOM 3053 O O . LEU B 1 31 ? -6.816 -18.375 -15.953 1 98 31 LEU B O 1
ATOM 3057 N N . ASN B 1 32 ? -7.551 -16.234 -15.859 1 96.25 32 ASN B N 1
ATOM 3058 C CA . ASN B 1 32 ? -6.246 -15.719 -16.25 1 96.25 32 ASN B CA 1
ATOM 3059 C C . ASN B 1 32 ? -5.477 -15.164 -15.062 1 96.25 32 ASN B C 1
ATOM 3061 O O . ASN B 1 32 ? -4.289 -14.859 -15.164 1 96.25 32 ASN B O 1
ATOM 3065 N N . GLN B 1 33 ? -6.027 -15.039 -13.828 1 95.62 33 GLN B N 1
ATOM 3066 C CA . GLN B 1 33 ? -5.359 -14.32 -12.75 1 95.62 33 GLN B CA 1
ATOM 3067 C C . GLN B 1 33 ? -5.266 -15.172 -11.484 1 95.62 33 GLN B C 1
ATOM 3069 O O . GLN B 1 33 ? -5.102 -14.641 -10.383 1 95.62 33 GLN B O 1
ATOM 3074 N N . ASN B 1 34 ? -5.418 -16.484 -11.625 1 97.88 34 ASN B N 1
ATOM 3075 C CA . ASN B 1 34 ? -5.203 -17.453 -10.555 1 97.88 34 ASN B CA 1
ATOM 3076 C C . ASN B 1 34 ? -6.117 -17.172 -9.367 1 97.88 34 ASN B C 1
ATOM 3078 O O . ASN B 1 34 ? -5.707 -17.328 -8.211 1 97.88 34 ASN B O 1
ATOM 3082 N N . GLU B 1 35 ? -7.332 -16.703 -9.617 1 97.69 35 GLU B N 1
ATOM 3083 C CA . GLU B 1 35 ? -8.32 -16.375 -8.586 1 97.69 35 GLU B CA 1
ATOM 3084 C C . GLU B 1 35 ? -9.148 -17.609 -8.211 1 97.69 35 GLU B C 1
ATOM 3086 O O . GLU B 1 35 ? -9.234 -18.562 -8.984 1 97.69 35 GLU B O 1
ATOM 3091 N N . SER B 1 36 ? -9.648 -17.609 -7 1 98.31 36 SER B N 1
ATOM 3092 C CA . SER B 1 36 ? -10.602 -18.641 -6.605 1 98.31 36 SER B CA 1
ATOM 3093 C C . SER B 1 36 ? -11.906 -18.531 -7.395 1 98.31 36 SER B C 1
ATOM 3095 O O . SER B 1 36 ? -12.391 -17.422 -7.629 1 98.31 36 SER B O 1
ATOM 3097 N N . PRO B 1 37 ? -12.43 -19.641 -7.84 1 98 37 PRO B N 1
ATOM 3098 C CA . PRO B 1 37 ? -13.719 -19.562 -8.523 1 98 37 PRO B CA 1
ATOM 3099 C C . PRO B 1 37 ? -14.883 -19.297 -7.57 1 98 37 PRO B C 1
ATOM 3101 O O . PRO B 1 37 ? -16 -19.016 -8.008 1 98 37 PRO B O 1
ATOM 3104 N N . PHE B 1 38 ? -14.625 -19.375 -6.285 1 98.12 38 PHE B N 1
ATOM 3105 C CA . PHE B 1 38 ? -15.664 -19.188 -5.289 1 98.12 38 PHE B CA 1
ATOM 3106 C C . PHE B 1 38 ? -15.547 -17.812 -4.645 1 98.12 38 PHE B C 1
ATOM 3108 O O . PHE B 1 38 ? -14.461 -17.391 -4.246 1 98.12 38 PHE B O 1
ATOM 3115 N N . ASP B 1 39 ? -16.656 -17.172 -4.559 1 97.94 39 ASP B N 1
ATOM 3116 C CA . ASP B 1 39 ? -16.75 -15.953 -3.752 1 97.94 39 ASP B CA 1
ATOM 3117 C C . ASP B 1 39 ? -17.188 -16.266 -2.322 1 97.94 39 ASP B C 1
ATOM 3119 O O . ASP B 1 39 ? -17.578 -17.406 -2.025 1 97.94 39 ASP B O 1
ATOM 3123 N N . LEU B 1 40 ? -16.969 -15.281 -1.413 1 98 40 LEU B N 1
ATOM 3124 C CA . LEU B 1 40 ? -17.531 -15.461 -0.08 1 98 40 LEU B CA 1
ATOM 3125 C C . LEU B 1 40 ? -19.047 -15.594 -0.145 1 98 40 LEU B C 1
ATOM 3127 O O . LEU B 1 40 ? -19.703 -14.906 -0.937 1 98 40 LEU B O 1
ATOM 3131 N N . PRO B 1 41 ? -19.594 -16.484 0.658 1 98.19 41 PRO B N 1
ATOM 3132 C CA . PRO B 1 41 ? -21.062 -16.531 0.703 1 98.19 41 PRO B CA 1
ATOM 3133 C C . PRO B 1 41 ? -21.688 -15.219 1.162 1 98.19 41 PRO B C 1
ATOM 3135 O O . PRO B 1 41 ? -21.109 -14.508 1.985 1 98.19 41 PRO B O 1
ATOM 3138 N N . PHE B 1 42 ? -22.875 -14.953 0.706 1 97.94 42 PHE B N 1
ATOM 3139 C CA . PHE B 1 42 ? -23.531 -13.688 0.964 1 97.94 42 PHE B CA 1
ATOM 3140 C C . PHE B 1 42 ? -23.75 -13.484 2.459 1 97.94 42 PHE B C 1
ATOM 3142 O O . PHE B 1 42 ? -23.641 -12.359 2.961 1 97.94 42 PHE B O 1
ATOM 3149 N N . TRP B 1 43 ? -24.078 -14.578 3.17 1 98.31 43 TRP B N 1
ATOM 3150 C CA . TRP B 1 43 ? -24.328 -14.445 4.602 1 98.31 43 TRP B CA 1
ATOM 3151 C C . TRP B 1 43 ? -23.078 -13.945 5.32 1 98.31 43 TRP B C 1
ATOM 3153 O O . TRP B 1 43 ? -23.172 -13.164 6.27 1 98.31 43 TRP B O 1
ATOM 3163 N N . MET B 1 44 ? -21.891 -14.375 4.965 1 98.56 44 MET B N 1
ATOM 3164 C CA . MET B 1 44 ? -20.641 -13.922 5.57 1 98.56 44 MET B CA 1
ATOM 3165 C C . MET B 1 44 ? -20.344 -12.477 5.191 1 98.56 44 MET B C 1
ATOM 3167 O O . MET B 1 44 ? -19.938 -11.68 6.035 1 98.56 44 MET B O 1
ATOM 3171 N N . LYS B 1 45 ? -20.547 -12.086 3.885 1 98.69 45 LYS B N 1
ATOM 3172 C CA . LYS B 1 45 ? -20.391 -10.695 3.469 1 98.69 45 LYS B CA 1
ATOM 3173 C C . LYS B 1 45 ? -21.25 -9.766 4.312 1 98.69 45 LYS B C 1
ATOM 3175 O O . LYS B 1 45 ? -20.797 -8.719 4.766 1 98.69 45 LYS B O 1
ATOM 3180 N N . GLU B 1 46 ? -22.469 -10.195 4.516 1 98.44 46 GLU B N 1
ATOM 3181 C CA . GLU B 1 46 ? -23.422 -9.391 5.277 1 98.44 46 GLU B CA 1
ATOM 3182 C C . GLU B 1 46 ? -22.938 -9.188 6.711 1 98.44 46 GLU B C 1
ATOM 3184 O O . GLU B 1 46 ? -23.016 -8.078 7.246 1 98.44 46 GLU B O 1
ATOM 3189 N N . GLN B 1 47 ? -22.469 -10.25 7.336 1 98.69 47 GLN B N 1
ATOM 3190 C CA . GLN B 1 47 ? -21.969 -10.148 8.695 1 98.69 47 GLN B CA 1
ATOM 3191 C C . GLN B 1 47 ? -20.781 -9.188 8.773 1 98.69 47 GLN B C 1
ATOM 3193 O O . GLN B 1 47 ? -20.703 -8.367 9.68 1 98.69 47 GLN B O 1
ATOM 3198 N N . ILE B 1 48 ? -19.906 -9.32 7.852 1 98.75 48 ILE B N 1
ATOM 3199 C CA . ILE B 1 48 ? -18.703 -8.492 7.797 1 98.75 48 ILE B CA 1
ATOM 3200 C C . ILE B 1 48 ? -19.094 -7.027 7.609 1 98.75 48 ILE B C 1
ATOM 3202 O O . ILE B 1 48 ? -18.594 -6.148 8.32 1 98.75 48 ILE B O 1
ATOM 3206 N N . LEU B 1 49 ? -19.984 -6.762 6.641 1 98.69 49 LEU B N 1
ATOM 3207 C CA . LEU B 1 49 ? -20.391 -5.402 6.312 1 98.69 49 LEU B CA 1
ATOM 3208 C C . LEU B 1 49 ? -21.156 -4.766 7.473 1 98.69 49 LEU B C 1
ATOM 3210 O O . LEU B 1 49 ? -21 -3.572 7.742 1 98.69 49 LEU B O 1
ATOM 3214 N N . GLU B 1 50 ? -21.922 -5.523 8.164 1 98.25 50 GLU B N 1
ATOM 3215 C CA . GLU B 1 50 ? -22.656 -5.031 9.328 1 98.25 50 GLU B CA 1
ATOM 3216 C C . GLU B 1 50 ? -21.703 -4.629 10.453 1 98.25 50 GLU B C 1
ATOM 3218 O O . GLU B 1 50 ? -21.891 -3.602 11.102 1 98.25 50 GLU B O 1
ATOM 3223 N N . GLU B 1 51 ? -20.766 -5.48 10.672 1 98.38 51 GLU B N 1
ATOM 3224 C CA . GLU B 1 51 ? -19.766 -5.168 11.68 1 98.38 51 GLU B CA 1
ATOM 3225 C C . GLU B 1 51 ? -18.969 -3.92 11.305 1 98.38 51 GLU B C 1
ATOM 3227 O O . GLU B 1 51 ? -18.734 -3.047 12.141 1 98.38 51 GLU B O 1
ATOM 3232 N N . PHE B 1 52 ? -18.578 -3.795 10.07 1 98.38 52 PHE B N 1
ATOM 3233 C CA . PHE B 1 52 ? -17.75 -2.682 9.633 1 98.38 52 PHE B CA 1
ATOM 3234 C C . PHE B 1 52 ? -18.531 -1.377 9.648 1 98.38 52 PHE B C 1
ATOM 3236 O O . PHE B 1 52 ? -17.969 -0.309 9.891 1 98.38 52 PHE B O 1
ATOM 3243 N N . ARG B 1 53 ? -19.797 -1.489 9.336 1 98 53 ARG B N 1
ATOM 3244 C CA . ARG B 1 53 ? -20.656 -0.316 9.312 1 98 53 ARG B CA 1
ATOM 3245 C C . ARG B 1 53 ? -20.547 0.472 10.617 1 98 53 ARG B C 1
ATOM 3247 O O . ARG B 1 53 ? -20.656 1.699 10.617 1 98 53 ARG B O 1
ATOM 3254 N N . LEU B 1 54 ? -20.219 -0.217 11.672 1 97.5 54 LEU B N 1
ATOM 3255 C CA . LEU B 1 54 ? -20.203 0.391 13 1 97.5 54 LEU B CA 1
ATOM 3256 C C . LEU B 1 54 ? -18.859 1.051 13.281 1 97.5 54 LEU B C 1
ATOM 3258 O O . LEU B 1 54 ? -18.734 1.832 14.234 1 97.5 54 LEU B O 1
ATOM 3262 N N . GLU B 1 55 ? -17.859 0.771 12.516 1 97.12 55 GLU B N 1
ATOM 3263 C CA . GLU B 1 55 ? -16.547 1.39 12.695 1 97.12 55 GLU B CA 1
ATOM 3264 C C . GLU B 1 55 ? -16.578 2.861 12.297 1 97.12 55 GLU B C 1
ATOM 3266 O O . GLU B 1 55 ? -17.344 3.262 11.43 1 97.12 55 GLU B O 1
ATOM 3271 N N . PRO B 1 56 ? -15.781 3.73 12.969 1 96.62 56 PRO B N 1
ATOM 3272 C CA . PRO B 1 56 ? -15.641 5.113 12.508 1 96.62 56 PRO B CA 1
ATOM 3273 C C . PRO B 1 56 ? -14.789 5.23 11.242 1 96.62 56 PRO B C 1
ATOM 3275 O O . PRO B 1 56 ? -13.578 5.016 11.297 1 96.62 56 PRO B O 1
ATOM 3278 N N . TRP B 1 57 ? -15.422 5.656 10.141 1 98.06 57 TRP B N 1
ATOM 3279 C CA . TRP B 1 57 ? -14.711 5.727 8.867 1 98.06 57 TRP B CA 1
ATOM 3280 C C . TRP B 1 57 ? -13.828 6.965 8.805 1 98.06 57 TRP B C 1
ATOM 3282 O O . TRP B 1 57 ? -12.898 7.035 7.988 1 98.06 57 TRP B O 1
ATOM 3292 N N . ASN B 1 58 ? -14.078 7.957 9.703 1 97.56 58 ASN B N 1
ATOM 3293 C CA . ASN B 1 58 ? -13.336 9.211 9.734 1 97.56 58 ASN B CA 1
ATOM 3294 C C . ASN B 1 58 ? -12.055 9.086 10.555 1 97.56 58 ASN B C 1
ATOM 3296 O O . ASN B 1 58 ? -11.258 10.023 10.625 1 97.56 58 ASN B O 1
ATOM 3300 N N . ARG B 1 59 ? -11.836 7.953 11.18 1 95.81 59 ARG B N 1
ATOM 3301 C CA . ARG B 1 59 ? -10.68 7.75 12.047 1 95.81 59 ARG B CA 1
ATOM 3302 C C . ARG B 1 59 ? -9.68 6.793 11.406 1 95.81 59 ARG B C 1
ATOM 3304 O O . ARG B 1 59 ? -10.062 5.828 10.75 1 95.81 59 ARG B O 1
ATOM 3311 N N . TYR B 1 60 ? -8.453 7.102 11.641 1 93.38 60 TYR B N 1
ATOM 3312 C CA . TYR B 1 60 ? -7.402 6.191 11.18 1 93.38 60 TYR B CA 1
ATOM 3313 C C . TYR B 1 60 ? -7.516 4.84 11.867 1 93.38 60 TYR B C 1
ATOM 3315 O O . TYR B 1 60 ? -7.836 4.766 13.055 1 93.38 60 TYR B O 1
ATOM 3323 N N . PRO B 1 61 ? -7.227 3.793 11.055 1 89.38 61 PRO B N 1
ATOM 3324 C CA . PRO B 1 61 ? -7 2.518 11.742 1 89.38 61 PRO B CA 1
ATOM 3325 C C . PRO B 1 61 ? -5.754 2.539 12.625 1 89.38 61 PRO B C 1
ATOM 3327 O O . PRO B 1 61 ? -5.086 3.57 12.734 1 89.38 61 PRO B O 1
ATOM 3330 N N . ASP B 1 62 ? -5.57 1.454 13.336 1 88.44 62 ASP B N 1
ATOM 3331 C CA . ASP B 1 62 ? -4.293 1.329 14.023 1 88.44 62 ASP B CA 1
ATOM 3332 C C . ASP B 1 62 ? -3.127 1.42 13.039 1 88.44 62 ASP B C 1
ATOM 3334 O O . ASP B 1 62 ? -3.271 1.077 11.867 1 88.44 62 ASP B O 1
ATOM 3338 N N . ILE B 1 63 ? -2.055 1.947 13.445 1 88.88 63 ILE B N 1
ATOM 3339 C CA . ILE B 1 63 ? -0.877 2.125 12.602 1 88.88 63 ILE B CA 1
ATOM 3340 C C . ILE B 1 63 ? -0.516 0.801 11.93 1 88.88 63 ILE B C 1
ATOM 3342 O O . ILE B 1 63 ? -0.111 0.777 10.766 1 88.88 63 ILE B O 1
ATOM 3346 N N . LEU B 1 64 ? -0.621 -0.248 12.688 1 90.06 64 LEU B N 1
ATOM 3347 C CA . LEU B 1 64 ? -0.603 -1.618 12.188 1 90.06 64 LEU B CA 1
ATOM 3348 C C . LEU B 1 64 ? -1.905 -2.338 12.523 1 90.06 64 LEU B C 1
ATOM 3350 O O . LEU B 1 64 ? -2.549 -2.025 13.531 1 90.06 64 LEU B O 1
ATOM 3354 N N . PRO B 1 65 ? -2.244 -3.205 11.664 1 93.44 65 PRO B N 1
ATOM 3355 C CA . PRO B 1 65 ? -3.486 -3.938 11.922 1 93.44 65 PRO B CA 1
ATOM 3356 C C . PRO B 1 65 ? -3.322 -5.02 12.984 1 93.44 65 PRO B C 1
ATOM 3358 O O . PRO B 1 65 ? -3.402 -6.211 12.672 1 93.44 65 PRO B O 1
ATOM 3361 N N . PHE B 1 66 ? -3.273 -4.637 14.195 1 94.69 66 PHE B N 1
ATOM 3362 C CA . PHE B 1 66 ? -2.885 -5.488 15.312 1 94.69 66 PHE B CA 1
ATOM 3363 C C . PHE B 1 66 ? -3.898 -6.609 15.516 1 94.69 66 PHE B C 1
ATOM 3365 O O . PHE B 1 66 ? -3.523 -7.75 15.805 1 94.69 66 PHE B O 1
ATOM 3372 N N . ARG B 1 67 ? -5.184 -6.309 15.359 1 96 67 ARG B N 1
ATOM 3373 C CA . ARG B 1 67 ? -6.211 -7.328 15.555 1 96 67 ARG B CA 1
ATOM 3374 C C . ARG B 1 67 ? -6.102 -8.422 14.5 1 96 67 ARG B C 1
ATOM 3376 O O . ARG B 1 67 ? -6.285 -9.602 14.797 1 96 67 ARG B O 1
ATOM 3383 N N . GLY B 1 68 ? -5.848 -8.023 13.266 1 97.44 68 GLY B N 1
ATOM 3384 C CA . GLY B 1 68 ? -5.621 -9 12.211 1 97.44 68 GLY B CA 1
ATOM 3385 C C . GLY B 1 68 ? -4.355 -9.812 12.414 1 97.44 68 GLY B C 1
ATOM 3386 O O . GLY B 1 68 ? -4.348 -11.023 12.195 1 97.44 68 GLY B O 1
ATOM 3387 N N . MET B 1 69 ? -3.312 -9.133 12.844 1 98.06 69 MET B N 1
ATOM 3388 C CA . MET B 1 69 ? -2.041 -9.805 13.109 1 98.06 69 MET B CA 1
ATOM 3389 C C . MET B 1 69 ? -2.189 -10.836 14.219 1 98.06 69 MET B C 1
ATOM 3391 O O . MET B 1 69 ? -1.695 -11.953 14.102 1 98.06 69 MET B O 1
ATOM 3395 N N . ASP B 1 70 ? -2.918 -10.453 15.266 1 98.12 70 ASP B N 1
ATOM 3396 C CA . ASP B 1 70 ? -3.166 -11.367 16.375 1 98.12 70 ASP B CA 1
ATOM 3397 C C . ASP B 1 70 ? -3.963 -12.586 15.914 1 98.12 70 ASP B C 1
ATOM 3399 O O . ASP B 1 70 ? -3.615 -13.719 16.234 1 98.12 70 ASP B O 1
ATOM 3403 N N . ALA B 1 71 ? -4.992 -12.344 15.188 1 98.25 71 ALA B N 1
ATOM 3404 C CA . ALA B 1 71 ? -5.855 -13.414 14.703 1 98.25 71 ALA B CA 1
ATOM 3405 C C . ALA B 1 71 ? -5.074 -14.406 13.844 1 98.25 71 ALA B C 1
ATOM 3407 O O . ALA B 1 71 ? -5.227 -15.617 13.984 1 98.25 71 ALA B O 1
ATOM 3408 N N . TYR B 1 72 ? -4.254 -13.914 12.984 1 98.56 72 TYR B N 1
ATOM 3409 C CA . TYR B 1 72 ? -3.518 -14.781 12.07 1 98.56 72 TYR B CA 1
ATOM 3410 C C . TYR B 1 72 ? -2.4 -15.516 12.805 1 98.56 72 TYR B C 1
ATOM 3412 O O . TYR B 1 72 ? -2.117 -16.688 12.508 1 98.56 72 TYR B O 1
ATOM 3420 N N . ALA B 1 73 ? -1.69 -14.812 13.703 1 98.44 73 ALA B N 1
ATOM 3421 C CA . ALA B 1 73 ? -0.675 -15.469 14.523 1 98.44 73 ALA B CA 1
ATOM 3422 C C . ALA B 1 73 ? -1.264 -16.656 15.289 1 98.44 73 ALA B C 1
ATOM 3424 O O . ALA B 1 73 ? -0.68 -17.734 15.305 1 98.44 73 ALA B O 1
ATOM 3425 N N . ASP B 1 74 ? -2.42 -16.422 15.891 1 98.44 74 ASP B N 1
ATOM 3426 C CA . ASP B 1 74 ? -3.117 -17.484 16.609 1 98.44 74 ASP B CA 1
ATOM 3427 C C . ASP B 1 74 ? -3.486 -18.641 15.672 1 98.44 74 ASP B C 1
ATOM 3429 O O . ASP B 1 74 ? -3.322 -19.812 16.031 1 98.44 74 ASP B O 1
ATOM 3433 N N . PHE B 1 75 ? -3.951 -18.297 14.586 1 98.12 75 PHE B N 1
ATOM 3434 C CA . PHE B 1 75 ? -4.359 -19.281 13.594 1 98.12 75 PHE B CA 1
ATOM 3435 C C . PHE B 1 75 ? -3.182 -20.172 13.203 1 98.12 75 PHE B C 1
ATOM 3437 O O . PHE B 1 75 ? -3.342 -21.375 13.023 1 98.12 75 PHE B O 1
ATOM 3444 N N . LEU B 1 76 ? -1.973 -19.531 13.016 1 97.5 76 LEU B N 1
ATOM 3445 C CA . LEU B 1 76 ? -0.784 -20.25 12.57 1 97.5 76 LEU B CA 1
ATOM 3446 C C . LEU B 1 76 ? -0.087 -20.938 13.742 1 97.5 76 LEU B C 1
ATOM 3448 O O . LEU B 1 76 ? 0.768 -21.797 13.547 1 97.5 76 LEU B O 1
ATOM 3452 N N . GLY B 1 77 ? -0.41 -20.562 14.906 1 97 77 GLY B N 1
ATOM 3453 C CA . GLY B 1 77 ? 0.272 -21.078 16.078 1 97 77 GLY B CA 1
ATOM 3454 C C . GLY B 1 77 ? 1.677 -20.531 16.25 1 97 77 GLY B C 1
ATOM 3455 O O . GLY B 1 77 ? 2.596 -21.266 16.625 1 97 77 GLY B O 1
ATOM 3456 N N . VAL B 1 78 ? 1.911 -19.25 15.859 1 96.88 78 VAL B N 1
ATOM 3457 C CA . VAL B 1 78 ? 3.217 -18.609 16 1 96.88 78 VAL B CA 1
ATOM 3458 C C . VAL B 1 78 ? 3.094 -17.375 16.891 1 96.88 78 VAL B C 1
ATOM 3460 O O . VAL B 1 78 ? 1.985 -16.969 17.25 1 96.88 78 VAL B O 1
ATOM 3463 N N . SER B 1 79 ? 4.238 -16.844 17.266 1 95.88 79 SER B N 1
ATOM 3464 C CA . SER B 1 79 ? 4.25 -15.641 18.094 1 95.88 79 SER B CA 1
ATOM 3465 C C . SER B 1 79 ? 3.723 -14.43 17.328 1 95.88 79 SER B C 1
ATOM 3467 O O . SER B 1 79 ? 4.004 -14.281 16.125 1 95.88 79 SER B O 1
ATOM 3469 N N . ARG B 1 80 ? 3.014 -13.586 18.031 1 96.81 80 ARG B N 1
ATOM 3470 C CA . ARG B 1 80 ? 2.498 -12.359 17.438 1 96.81 80 ARG B CA 1
ATOM 3471 C C . ARG B 1 80 ? 3.629 -11.508 16.875 1 96.81 80 ARG B C 1
ATOM 3473 O O . ARG B 1 80 ? 3.455 -10.82 15.859 1 96.81 80 ARG B O 1
ATOM 3480 N N . ASP B 1 81 ? 4.77 -11.477 17.484 1 96.56 81 ASP B N 1
ATOM 3481 C CA . ASP B 1 81 ? 5.906 -10.648 17.094 1 96.56 81 ASP B CA 1
ATOM 3482 C C . ASP B 1 81 ? 6.543 -11.172 15.812 1 96.56 81 ASP B C 1
ATOM 3484 O O . ASP B 1 81 ? 7.375 -10.492 15.203 1 96.56 81 ASP B O 1
ATOM 3488 N N . SER B 1 82 ? 6.012 -12.32 15.305 1 97.94 82 SER B N 1
ATOM 3489 C CA . SER B 1 82 ? 6.555 -12.922 14.086 1 97.94 82 SER B CA 1
ATOM 3490 C C . SER B 1 82 ? 5.711 -12.562 12.867 1 97.94 82 SER B C 1
ATOM 3492 O O . SER B 1 82 ? 6.062 -12.914 11.742 1 97.94 82 SER B O 1
ATOM 3494 N N . VAL B 1 83 ? 4.609 -11.852 13.156 1 98.38 83 VAL B N 1
ATOM 3495 C CA . VAL B 1 83 ? 3.617 -11.695 12.094 1 98.38 83 VAL B CA 1
ATOM 3496 C C . VAL B 1 83 ? 3.408 -10.211 11.797 1 98.38 83 VAL B C 1
ATOM 3498 O O . VAL B 1 83 ? 3.301 -9.391 12.711 1 98.38 83 VAL B O 1
ATOM 3501 N N . ILE B 1 84 ? 3.428 -9.852 10.539 1 98.12 84 ILE B N 1
ATOM 3502 C CA . ILE B 1 84 ? 3.012 -8.523 10.117 1 98.12 84 ILE B CA 1
ATOM 3503 C C . ILE B 1 84 ? 2.023 -8.633 8.953 1 98.12 84 ILE B C 1
ATOM 3505 O O . ILE B 1 84 ? 2.164 -9.508 8.094 1 98.12 84 ILE B O 1
ATOM 3509 N N . MET B 1 85 ? 0.958 -7.875 9.031 1 98.12 85 MET B N 1
ATOM 3510 C CA . MET B 1 85 ? -0.088 -7.863 8.016 1 98.12 85 MET B CA 1
ATOM 3511 C C . MET B 1 85 ? 0.097 -6.688 7.062 1 98.12 85 MET B C 1
ATOM 3513 O O . MET B 1 85 ? 0.597 -5.633 7.457 1 98.12 85 MET B O 1
ATOM 3517 N N . SER B 1 86 ? -0.256 -6.883 5.805 1 97.62 86 SER B N 1
ATOM 3518 C CA . SER B 1 86 ? -0.083 -5.863 4.777 1 97.62 86 SER B CA 1
ATOM 3519 C C . SER B 1 86 ? -1.301 -5.789 3.863 1 97.62 86 SER B C 1
ATOM 3521 O O . SER B 1 86 ? -2.176 -6.656 3.914 1 97.62 86 SER B O 1
ATOM 3523 N N . ASN B 1 87 ? -1.376 -4.699 3.062 1 97.19 87 ASN B N 1
ATOM 3524 C CA . ASN B 1 87 ? -2.385 -4.531 2.021 1 97.19 87 ASN B CA 1
ATOM 3525 C C . ASN B 1 87 ? -2.072 -5.387 0.798 1 97.19 87 ASN B C 1
ATOM 3527 O O . ASN B 1 87 ? -1.691 -4.863 -0.25 1 97.19 87 ASN B O 1
ATOM 3531 N N . GLY B 1 88 ? -2.322 -6.699 0.943 1 96.81 88 GLY B N 1
ATOM 3532 C CA . GLY B 1 88 ? -1.901 -7.66 -0.063 1 96.81 88 GLY B CA 1
ATOM 3533 C C . GLY B 1 88 ? -0.428 -8.016 0.028 1 96.81 88 GLY B C 1
ATOM 3534 O O . GLY B 1 88 ? 0.351 -7.289 0.653 1 96.81 88 GLY B O 1
ATOM 3535 N N . SER B 1 89 ? -0.07 -9.094 -0.609 1 97.62 89 SER B N 1
ATOM 3536 C CA . SER B 1 89 ? 1.324 -9.523 -0.541 1 97.62 89 SER B CA 1
ATOM 3537 C C . SER B 1 89 ? 2.209 -8.656 -1.431 1 97.62 89 SER B C 1
ATOM 3539 O O . SER B 1 89 ? 3.426 -8.602 -1.239 1 97.62 89 SER B O 1
ATOM 3541 N N . ASN B 1 90 ? 1.621 -7.922 -2.426 1 97.25 90 ASN B N 1
ATOM 3542 C CA . ASN B 1 90 ? 2.418 -7.012 -3.242 1 97.25 90 ASN B CA 1
ATOM 3543 C C . ASN B 1 90 ? 3.033 -5.898 -2.402 1 97.25 90 ASN B C 1
ATOM 3545 O O . ASN B 1 90 ? 4.223 -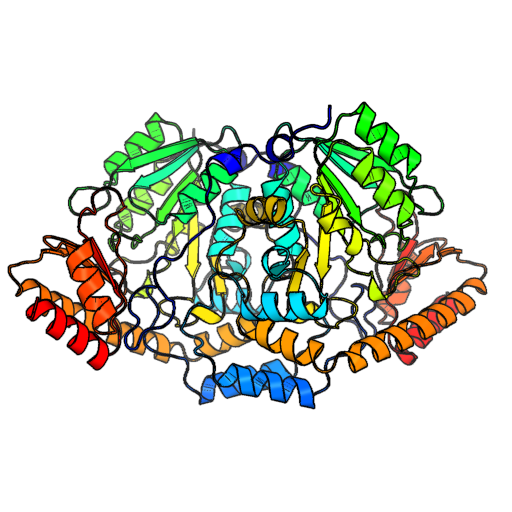5.602 -2.527 1 97.25 90 ASN B O 1
ATOM 3549 N N . GLU B 1 91 ? 2.188 -5.305 -1.536 1 97.81 91 GLU B N 1
ATOM 3550 C CA . GLU B 1 91 ? 2.73 -4.277 -0.649 1 97.81 91 GLU B CA 1
ATOM 3551 C C . GLU B 1 91 ? 3.824 -4.848 0.248 1 97.81 91 GLU B C 1
ATOM 3553 O O . GLU B 1 91 ? 4.824 -4.18 0.517 1 97.81 91 GLU B O 1
ATOM 3558 N N . MET B 1 92 ? 3.646 -6.016 0.698 1 98.31 92 MET B N 1
ATOM 3559 C CA . MET B 1 92 ? 4.625 -6.645 1.578 1 98.31 92 MET B CA 1
ATOM 3560 C C . MET B 1 92 ? 5.934 -6.91 0.835 1 98.31 92 MET B C 1
ATOM 3562 O O . MET B 1 92 ? 7.016 -6.789 1.412 1 98.31 92 MET B O 1
ATOM 3566 N N . LEU B 1 93 ? 5.812 -7.316 -0.423 1 98.69 93 LEU B N 1
ATOM 3567 C CA . LEU B 1 93 ? 7.008 -7.492 -1.237 1 98.69 93 LEU B CA 1
ATOM 3568 C C . LEU B 1 93 ? 7.809 -6.195 -1.319 1 98.69 93 LEU B C 1
ATOM 3570 O O . LEU B 1 93 ? 9.031 -6.203 -1.143 1 98.69 93 LEU B O 1
ATOM 3574 N N . TYR B 1 94 ? 7.113 -5.102 -1.569 1 98.56 94 TYR B N 1
ATOM 3575 C CA . TYR B 1 94 ? 7.797 -3.811 -1.574 1 98.56 94 TYR B CA 1
ATOM 3576 C C . TYR B 1 94 ? 8.492 -3.557 -0.242 1 98.56 94 TYR B C 1
ATOM 3578 O O . TYR B 1 94 ? 9.656 -3.143 -0.211 1 98.56 94 TYR B O 1
ATOM 3586 N N . THR B 1 95 ? 7.805 -3.826 0.854 1 98.5 95 THR B N 1
ATOM 3587 C CA . THR B 1 95 ? 8.328 -3.605 2.197 1 98.5 95 THR B CA 1
ATOM 3588 C C . THR B 1 95 ? 9.586 -4.438 2.43 1 98.5 95 THR B C 1
ATOM 3590 O O . THR B 1 95 ? 10.617 -3.912 2.863 1 98.5 95 THR B O 1
ATOM 3593 N N . ILE B 1 96 ? 9.492 -5.719 2.102 1 98.81 96 ILE B N 1
ATOM 3594 C CA . ILE B 1 96 ? 10.594 -6.645 2.336 1 98.81 96 ILE B CA 1
ATOM 3595 C C . ILE B 1 96 ? 11.773 -6.27 1.45 1 98.81 96 ILE B C 1
ATOM 3597 O O . ILE B 1 96 ? 12.922 -6.246 1.91 1 98.81 96 ILE B O 1
ATOM 3601 N N . PHE B 1 97 ? 11.547 -6.004 0.166 1 98.88 97 PHE B N 1
ATOM 3602 C CA . PHE B 1 97 ? 12.633 -5.676 -0.754 1 98.88 97 PHE B CA 1
ATOM 3603 C C . PHE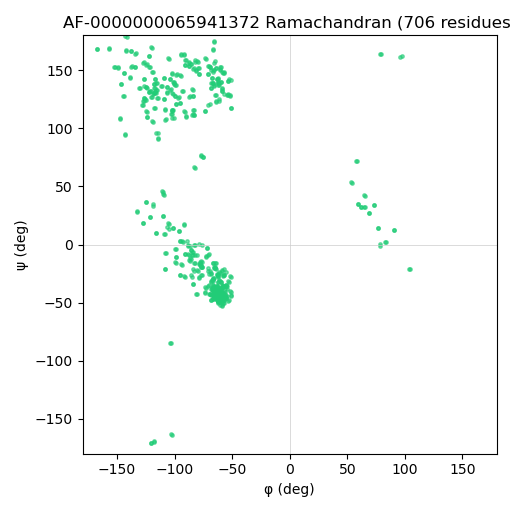 B 1 97 ? 13.312 -4.371 -0.349 1 98.88 97 PHE B C 1
ATOM 3605 O O . PHE B 1 97 ? 14.539 -4.254 -0.423 1 98.88 97 PHE B O 1
ATOM 3612 N N . LEU B 1 98 ? 12.547 -3.363 0.121 1 98.56 98 LEU B N 1
ATOM 3613 C CA . LEU B 1 98 ? 13.117 -2.111 0.605 1 98.56 98 LEU B CA 1
ATOM 3614 C C . LEU B 1 98 ? 14.016 -2.355 1.815 1 98.56 98 LEU B C 1
ATOM 3616 O O . LEU B 1 98 ? 15 -1.645 2.016 1 98.56 98 LEU B O 1
ATOM 3620 N N . ALA B 1 99 ? 13.688 -3.311 2.594 1 98.44 99 ALA B N 1
ATOM 3621 C CA . ALA B 1 99 ? 14.469 -3.646 3.779 1 98.44 99 ALA B CA 1
ATOM 3622 C C . ALA B 1 99 ? 15.742 -4.406 3.402 1 98.44 99 ALA B C 1
ATOM 3624 O O . ALA B 1 99 ? 16.75 -4.332 4.109 1 98.44 99 ALA B O 1
ATOM 3625 N N . CYS B 1 100 ? 15.719 -5.117 2.256 1 98.56 100 CYS B N 1
ATOM 3626 C CA . CYS B 1 100 ? 16.766 -6.082 1.973 1 98.56 100 CYS B CA 1
ATOM 3627 C C . CYS B 1 100 ? 17.688 -5.578 0.866 1 98.56 100 CYS B C 1
ATOM 3629 O O . CYS B 1 100 ? 18.812 -6.055 0.723 1 98.56 100 CYS B O 1
ATOM 3631 N N . LEU B 1 101 ? 17.156 -4.621 0.074 1 98.25 101 LEU B N 1
ATOM 3632 C CA . LEU B 1 101 ? 17.906 -4.309 -1.142 1 98.25 101 LEU B CA 1
ATOM 3633 C C . LEU B 1 101 ? 18.281 -2.832 -1.183 1 98.25 101 LEU B C 1
ATOM 3635 O O . LEU B 1 101 ? 17.578 -1.993 -0.611 1 98.25 101 LEU B O 1
ATOM 3639 N N . SER B 1 102 ? 19.297 -2.484 -1.819 1 96.5 102 SER B N 1
ATOM 3640 C CA . SER B 1 102 ? 19.875 -1.189 -2.184 1 96.5 102 SER B CA 1
ATOM 3641 C C . SER B 1 102 ? 20.969 -1.343 -3.227 1 96.5 102 SER B C 1
ATOM 3643 O O . SER B 1 102 ? 21.359 -2.463 -3.564 1 96.5 102 SER B O 1
ATOM 3645 N N . PRO B 1 103 ? 21.422 -0.193 -3.838 1 95.81 103 PRO B N 1
ATOM 3646 C CA . PRO B 1 103 ? 22.594 -0.342 -4.715 1 95.81 103 PRO B CA 1
ATOM 3647 C C . PRO B 1 103 ? 23.75 -1.052 -4.031 1 95.81 103 PRO B C 1
ATOM 3649 O O . PRO B 1 103 ? 24.094 -0.726 -2.893 1 95.81 103 PRO B O 1
ATOM 3652 N N . GLY B 1 104 ? 24.25 -2.055 -4.676 1 95.5 104 GLY B N 1
ATOM 3653 C CA . GLY B 1 104 ? 25.344 -2.826 -4.113 1 95.5 104 GLY B CA 1
ATOM 3654 C C . GLY B 1 104 ? 24.906 -4.168 -3.555 1 95.5 104 GLY B C 1
ATOM 3655 O O . GLY B 1 104 ? 25.734 -5.07 -3.381 1 95.5 104 GLY B O 1
ATOM 3656 N N . LYS B 1 105 ? 23.672 -4.32 -3.242 1 97.94 105 LYS B N 1
ATOM 3657 C CA . LYS B 1 105 ? 23.125 -5.598 -2.779 1 97.94 105 LYS B CA 1
ATOM 3658 C C . LYS B 1 105 ? 22.812 -6.516 -3.953 1 97.94 105 LYS B C 1
ATOM 3660 O O . LYS B 1 105 ? 22.5 -6.047 -5.051 1 97.94 105 LYS B O 1
ATOM 3665 N N . LYS B 1 106 ? 22.906 -7.832 -3.717 1 98.75 106 LYS B N 1
ATOM 3666 C CA . LYS B 1 106 ? 22.656 -8.836 -4.746 1 98.75 106 LYS B CA 1
ATOM 3667 C C . LYS B 1 106 ? 21.469 -9.719 -4.371 1 98.75 106 LYS B C 1
ATOM 3669 O O . LYS B 1 106 ? 21.391 -10.211 -3.244 1 98.75 106 LYS B O 1
ATOM 3674 N N . ILE B 1 107 ? 20.562 -9.883 -5.297 1 98.88 107 ILE B N 1
ATOM 3675 C CA . ILE B 1 107 ? 19.406 -10.75 -5.105 1 98.88 107 ILE B CA 1
ATOM 3676 C C . ILE B 1 107 ? 19.453 -11.906 -6.098 1 98.88 107 ILE B C 1
ATOM 3678 O O . ILE B 1 107 ? 19.766 -11.711 -7.277 1 98.88 107 ILE B O 1
ATOM 3682 N N . LEU B 1 108 ? 19.234 -13.094 -5.598 1 98.94 108 LEU B N 1
ATOM 3683 C CA . LEU B 1 108 ? 19.094 -14.266 -6.453 1 98.94 108 LEU B CA 1
ATOM 3684 C C . LEU B 1 108 ? 17.625 -14.57 -6.727 1 98.94 108 LEU B C 1
ATOM 3686 O O . LEU B 1 108 ? 16.828 -14.672 -5.793 1 98.94 108 LEU B O 1
ATOM 3690 N N . ILE B 1 109 ? 17.25 -14.688 -7.988 1 98.81 109 ILE B N 1
ATOM 3691 C CA . ILE B 1 109 ? 15.891 -14.984 -8.438 1 98.81 109 ILE B CA 1
ATOM 3692 C C . ILE B 1 109 ? 15.914 -16.156 -9.414 1 98.81 109 ILE B C 1
ATOM 3694 O O . ILE B 1 109 ? 16.594 -16.109 -10.438 1 98.81 109 ILE B O 1
ATOM 3698 N N . PRO B 1 110 ? 15.211 -17.25 -9.062 1 98.62 110 PRO B N 1
ATOM 3699 C CA . PRO B 1 110 ? 15.016 -18.266 -10.102 1 98.62 110 PRO B CA 1
ATOM 3700 C C . PRO B 1 110 ? 14.289 -17.719 -11.328 1 98.62 110 PRO B C 1
ATOM 3702 O O . PRO B 1 110 ? 13.43 -16.844 -11.203 1 98.62 110 PRO B O 1
ATOM 3705 N N . GLU B 1 111 ? 14.609 -18.25 -12.477 1 98.06 111 GLU B N 1
ATOM 3706 C CA . GLU B 1 111 ? 13.984 -17.797 -13.711 1 98.06 111 GLU B CA 1
ATOM 3707 C C . GLU B 1 111 ? 13.359 -18.953 -14.484 1 98.06 111 GLU B C 1
ATOM 3709 O O . GLU B 1 111 ? 14.047 -19.922 -14.812 1 98.06 111 GLU B O 1
ATOM 3714 N N . PRO B 1 112 ? 12.062 -18.922 -14.844 1 97.94 112 PRO B N 1
ATOM 3715 C CA . PRO B 1 112 ? 11.172 -17.781 -14.625 1 97.94 112 PRO B CA 1
ATOM 3716 C C . PRO B 1 112 ? 10.578 -17.75 -13.219 1 97.94 112 PRO B C 1
ATOM 3718 O O . PRO B 1 112 ? 10.516 -18.781 -12.555 1 97.94 112 PRO B O 1
ATOM 3721 N N . SER B 1 113 ? 10.258 -16.578 -12.703 1 97.62 113 SER B N 1
ATOM 3722 C CA . SER B 1 113 ? 9.539 -16.344 -11.453 1 97.62 113 SER B CA 1
ATOM 3723 C C . SER B 1 113 ? 8.594 -15.148 -11.594 1 97.62 113 SER B C 1
ATOM 3725 O O . SER B 1 113 ? 8.445 -14.586 -12.672 1 97.62 113 SER B O 1
ATOM 3727 N N . PHE B 1 114 ? 7.938 -14.898 -10.57 1 97.12 114 PHE B N 1
ATOM 3728 C CA . PHE B 1 114 ? 6.996 -13.781 -10.539 1 97.12 114 PHE B CA 1
ATOM 3729 C C . PHE B 1 114 ? 7.676 -12.484 -10.953 1 97.12 114 PHE B C 1
ATOM 3731 O O . PHE B 1 114 ? 8.688 -12.094 -10.367 1 97.12 114 PHE B O 1
ATOM 3738 N N . SER B 1 115 ? 7.125 -11.719 -11.898 1 95.44 115 SER B N 1
ATOM 3739 C CA . SER B 1 115 ? 7.773 -10.602 -12.57 1 95.44 115 SER B CA 1
ATOM 3740 C C . SER B 1 115 ? 8 -9.43 -11.617 1 95.44 115 SER B C 1
ATOM 3742 O O . SER B 1 115 ? 8.906 -8.625 -11.82 1 95.44 115 SER B O 1
ATOM 3744 N N . LEU B 1 116 ? 7.184 -9.375 -10.562 1 96.5 116 LEU B N 1
ATOM 3745 C CA . LEU B 1 116 ? 7.281 -8.258 -9.633 1 96.5 116 LEU B CA 1
ATOM 3746 C C . LEU B 1 116 ? 8.609 -8.281 -8.891 1 96.5 116 LEU B C 1
ATOM 3748 O O . LEU B 1 116 ? 9.141 -7.234 -8.508 1 96.5 116 LEU B O 1
ATOM 3752 N N . TYR B 1 117 ? 9.203 -9.484 -8.688 1 98.25 117 TYR B N 1
ATOM 3753 C CA . TYR B 1 117 ? 10.492 -9.586 -8.016 1 98.25 117 TYR B CA 1
ATOM 3754 C C . TYR B 1 117 ? 11.562 -8.797 -8.758 1 98.25 117 TYR B C 1
ATOM 3756 O O . TYR B 1 117 ? 12.234 -7.945 -8.164 1 98.25 117 TYR B O 1
ATOM 3764 N N . GLU B 1 118 ? 11.664 -9.086 -10.047 1 97.56 118 GLU B N 1
ATOM 3765 C CA . GLU B 1 118 ? 12.656 -8.406 -10.875 1 97.56 118 GLU B CA 1
ATOM 3766 C C . GLU B 1 118 ? 12.375 -6.906 -10.953 1 97.56 118 GLU B C 1
ATOM 3768 O O . GLU B 1 118 ? 13.297 -6.09 -10.875 1 97.56 118 GLU B O 1
ATOM 3773 N N . LYS B 1 119 ? 11.156 -6.562 -11.086 1 96.69 119 LYS B N 1
ATOM 3774 C CA . LYS B 1 119 ? 10.773 -5.156 -11.203 1 96.69 119 LYS B CA 1
ATOM 3775 C C . LYS B 1 119 ? 11.234 -4.363 -9.984 1 96.69 119 LYS B C 1
ATOM 3777 O O . LYS B 1 119 ? 11.844 -3.299 -10.125 1 96.69 119 LYS B O 1
ATOM 3782 N N . ILE B 1 120 ? 10.953 -4.848 -8.758 1 98 120 ILE B N 1
ATOM 3783 C CA . ILE B 1 120 ? 11.305 -4.129 -7.539 1 98 120 ILE B CA 1
ATOM 3784 C C . ILE B 1 120 ? 12.82 -4.102 -7.379 1 98 120 ILE B C 1
ATOM 3786 O O . ILE B 1 120 ? 13.391 -3.086 -6.969 1 98 120 ILE B O 1
ATOM 3790 N N . ALA B 1 121 ? 13.477 -5.223 -7.73 1 98.44 121 ALA B N 1
ATOM 3791 C CA . ALA B 1 121 ? 14.938 -5.262 -7.656 1 98.44 121 ALA B CA 1
ATOM 3792 C C . ALA B 1 121 ? 15.562 -4.188 -8.539 1 98.44 121 ALA B C 1
ATOM 3794 O O . ALA B 1 121 ? 16.5 -3.5 -8.125 1 98.44 121 ALA B O 1
ATOM 3795 N N . LEU B 1 122 ? 15.023 -4.039 -9.773 1 97.69 122 LEU B N 1
ATOM 3796 C CA . LEU B 1 122 ? 15.508 -3.02 -10.695 1 97.69 122 LEU B CA 1
ATOM 3797 C C . LEU B 1 122 ? 15.234 -1.62 -10.156 1 97.69 122 LEU B C 1
ATOM 3799 O O . LEU B 1 122 ? 16.109 -0.747 -10.227 1 97.69 122 LEU B O 1
ATOM 3803 N N . LEU B 1 123 ? 14.07 -1.444 -9.617 1 97.31 123 LEU B N 1
ATOM 3804 C CA . LEU B 1 123 ? 13.664 -0.161 -9.055 1 97.31 123 LEU B CA 1
ATOM 3805 C C . LEU B 1 123 ? 14.633 0.286 -7.961 1 97.31 123 LEU B C 1
ATOM 3807 O O . LEU B 1 123 ? 14.93 1.478 -7.84 1 97.31 123 LEU B O 1
ATOM 3811 N N . LEU B 1 124 ? 15.125 -0.682 -7.195 1 98.06 124 LEU B N 1
ATOM 3812 C CA . LEU B 1 124 ? 15.984 -0.399 -6.051 1 98.06 124 LEU B CA 1
ATOM 3813 C C . LEU B 1 124 ? 17.453 -0.503 -6.438 1 98.06 124 LEU B C 1
ATOM 3815 O O . LEU B 1 124 ? 18.344 -0.438 -5.574 1 98.06 124 LEU B O 1
ATOM 3819 N N . GLN B 1 125 ? 17.719 -0.761 -7.75 1 97.44 125 GLN B N 1
ATOM 3820 C CA . GLN B 1 125 ? 19.047 -0.759 -8.344 1 97.44 125 GLN B CA 1
ATOM 3821 C C . GLN B 1 125 ? 19.938 -1.825 -7.711 1 97.44 125 GLN B C 1
ATOM 3823 O O . GLN B 1 125 ? 21.125 -1.59 -7.469 1 97.44 125 GLN B O 1
ATOM 3828 N N . ALA B 1 126 ? 19.328 -2.969 -7.289 1 97.88 126 ALA B N 1
ATOM 3829 C CA . ALA B 1 126 ? 20.078 -4.129 -6.816 1 97.88 126 ALA B CA 1
ATOM 3830 C C . ALA B 1 126 ? 20.609 -4.953 -7.988 1 97.88 126 ALA B C 1
ATOM 3832 O O . ALA B 1 126 ? 20.125 -4.816 -9.117 1 97.88 126 ALA B O 1
ATOM 3833 N N . ASP B 1 127 ? 21.656 -5.742 -7.719 1 98.31 127 ASP B N 1
ATOM 3834 C CA . ASP B 1 127 ? 22.188 -6.656 -8.727 1 98.31 127 ASP B CA 1
ATOM 3835 C C . ASP B 1 127 ? 21.406 -7.969 -8.742 1 98.31 127 ASP B C 1
ATOM 3837 O O . ASP B 1 127 ? 21.281 -8.633 -7.707 1 98.31 127 ASP B O 1
ATOM 3841 N N . ILE B 1 128 ? 20.938 -8.359 -9.906 1 98.5 128 ILE B N 1
ATOM 3842 C CA . ILE B 1 128 ? 20.125 -9.562 -10.031 1 98.5 128 ILE B CA 1
ATOM 3843 C C . ILE B 1 128 ? 20.984 -10.727 -10.5 1 98.5 128 ILE B C 1
ATOM 3845 O O . ILE B 1 128 ? 21.672 -10.625 -11.523 1 98.5 128 ILE B O 1
ATOM 3849 N N . VAL B 1 129 ? 21.016 -11.727 -9.711 1 98.75 129 VAL B N 1
ATOM 3850 C CA . VAL B 1 129 ? 21.625 -13.008 -10.062 1 98.75 129 VAL B CA 1
ATOM 3851 C C . VAL B 1 129 ? 20.547 -14.016 -10.43 1 98.75 129 VAL B C 1
ATOM 3853 O O . VAL B 1 129 ? 19.766 -14.43 -9.578 1 98.75 129 VAL B O 1
ATOM 3856 N N . SER B 1 130 ? 20.516 -14.461 -11.656 1 98.25 130 SER B N 1
ATOM 3857 C CA . SER B 1 130 ? 19.469 -15.352 -12.141 1 98.25 130 SER B CA 1
ATOM 3858 C C . SER B 1 130 ? 19.953 -16.797 -12.172 1 98.25 130 SER B C 1
ATOM 3860 O O . SER B 1 130 ? 21.094 -17.062 -12.516 1 98.25 130 SER B O 1
ATOM 3862 N N . VAL B 1 131 ? 19.109 -17.703 -11.797 1 98.44 131 VAL B N 1
ATOM 3863 C CA . VAL B 1 131 ? 19.344 -19.141 -11.93 1 98.44 131 VAL B CA 1
ATOM 3864 C C . VAL B 1 131 ? 18.188 -19.766 -12.719 1 98.44 131 VAL B C 1
ATOM 3866 O O . VAL B 1 131 ? 17.062 -19.844 -12.234 1 98.44 131 VAL B O 1
ATOM 3869 N N . PRO B 1 132 ? 18.438 -20.281 -13.875 1 97.69 132 PRO B N 1
ATOM 3870 C CA . PRO B 1 132 ? 17.359 -20.859 -14.68 1 97.69 132 PRO B CA 1
ATOM 3871 C C . PRO B 1 132 ? 16.766 -22.109 -14.039 1 97.69 132 PRO B C 1
ATOM 3873 O O . PRO B 1 132 ? 17.484 -22.922 -13.461 1 97.69 132 PRO B O 1
ATOM 3876 N N . MET B 1 133 ? 15.492 -22.172 -14.125 1 97.25 133 MET B N 1
ATOM 3877 C CA . MET B 1 133 ? 14.828 -23.422 -13.789 1 97.25 133 MET B CA 1
ATOM 3878 C C . MET B 1 133 ? 15.18 -24.516 -14.797 1 97.25 133 MET B C 1
ATOM 3880 O O . MET B 1 133 ? 15.797 -24.234 -15.828 1 97.25 133 MET B O 1
ATOM 3884 N N . GLN B 1 134 ? 14.852 -25.766 -14.461 1 97.12 134 GLN B N 1
ATOM 3885 C CA . GLN B 1 134 ? 15.039 -26.891 -15.383 1 97.12 134 GLN B CA 1
ATOM 3886 C C . GLN B 1 134 ? 14.016 -26.844 -16.516 1 97.12 134 GLN B C 1
ATOM 3888 O O . GLN B 1 134 ? 12.969 -26.203 -16.391 1 97.12 134 GLN B O 1
ATOM 3893 N N . PRO B 1 135 ? 14.273 -27.5 -17.609 1 95.69 135 PRO B N 1
ATOM 3894 C CA . PRO B 1 135 ? 13.328 -27.531 -18.734 1 95.69 135 PRO B CA 1
ATOM 3895 C C . PRO B 1 135 ? 11.961 -28.078 -18.328 1 95.69 135 PRO B C 1
ATOM 3897 O O . PRO B 1 135 ? 10.938 -27.703 -18.922 1 95.69 135 PRO B O 1
ATOM 3900 N N . SER B 1 136 ? 11.945 -28.891 -17.312 1 96.56 136 SER B N 1
ATOM 3901 C CA . SER B 1 136 ? 10.695 -29.438 -16.797 1 96.56 136 SER B CA 1
ATOM 3902 C C . SER B 1 136 ? 9.961 -28.422 -15.938 1 96.56 136 SER B C 1
ATOM 3904 O O . SER B 1 136 ? 8.898 -28.703 -15.383 1 96.56 136 SER B O 1
ATOM 3906 N N . LEU B 1 137 ? 10.539 -27.234 -15.797 1 97.19 137 LEU B N 1
ATOM 3907 C CA . LEU B 1 137 ? 10 -26.109 -15.039 1 97.19 137 LEU B CA 1
ATOM 3908 C C . LEU B 1 137 ? 10.18 -26.312 -13.547 1 97.19 137 LEU B C 1
ATOM 3910 O O . LEU B 1 137 ? 9.57 -25.625 -12.734 1 97.19 137 LEU B O 1
ATOM 3914 N N . ASP B 1 138 ? 11.062 -27.312 -13.203 1 97.69 138 ASP B N 1
ATOM 3915 C CA . ASP B 1 138 ? 11.398 -27.578 -11.805 1 97.69 138 ASP B CA 1
ATOM 3916 C C . ASP B 1 138 ? 12.57 -26.703 -11.344 1 97.69 138 ASP B C 1
ATOM 3918 O O . ASP B 1 138 ? 13.375 -26.25 -12.164 1 97.69 138 ASP B O 1
ATOM 3922 N N . PHE B 1 139 ? 12.625 -26.5 -10.031 1 97.81 139 PHE B N 1
ATOM 3923 C CA . PHE B 1 139 ? 13.773 -25.828 -9.438 1 97.81 139 PHE B CA 1
ATOM 3924 C C . PHE B 1 139 ? 15.016 -26.719 -9.523 1 97.81 139 PHE B C 1
ATOM 3926 O O . PHE B 1 139 ? 14.906 -27.938 -9.625 1 97.81 139 PHE B O 1
ATOM 3933 N N . ASP B 1 140 ? 16.109 -26.109 -9.555 1 97.31 140 ASP B N 1
ATOM 3934 C CA . ASP B 1 140 ? 17.406 -26.766 -9.367 1 97.31 140 ASP B CA 1
ATOM 3935 C C . ASP B 1 140 ? 18.094 -26.281 -8.094 1 97.31 140 ASP B C 1
ATOM 3937 O O . ASP B 1 140 ? 18.875 -25.328 -8.117 1 97.31 140 ASP B O 1
ATOM 3941 N N . ALA B 1 141 ? 17.844 -27 -6.992 1 98.06 141 ALA B N 1
ATOM 3942 C CA . ALA B 1 141 ? 18.281 -26.562 -5.672 1 98.06 141 ALA B CA 1
ATOM 3943 C C . ALA B 1 141 ? 19.812 -26.453 -5.609 1 98.06 141 ALA B C 1
ATOM 3945 O O . ALA B 1 141 ? 20.344 -25.531 -5.016 1 98.06 141 ALA B O 1
ATOM 3946 N N . ASP B 1 142 ? 20.5 -27.422 -6.18 1 98.19 142 ASP B N 1
ATOM 3947 C CA . ASP B 1 142 ? 21.953 -27.422 -6.16 1 98.19 142 ASP B CA 1
ATOM 3948 C C . ASP B 1 142 ? 22.516 -26.203 -6.883 1 98.19 142 ASP B C 1
ATOM 3950 O O . ASP B 1 142 ? 23.422 -25.547 -6.387 1 98.19 142 ASP B O 1
ATOM 3954 N N . SER B 1 143 ? 21.953 -25.906 -8.008 1 98.44 143 SER B N 1
ATOM 3955 C CA . SER B 1 143 ? 22.391 -24.734 -8.766 1 98.44 143 SER B CA 1
ATOM 3956 C C . SER B 1 143 ? 22.109 -23.438 -8.008 1 98.44 143 SER B C 1
ATOM 3958 O O . SER B 1 143 ? 22.891 -22.5 -8.062 1 98.44 143 SER B O 1
ATOM 3960 N N . LEU B 1 144 ? 21 -23.406 -7.348 1 98.75 144 LEU B N 1
ATOM 3961 C CA . LEU B 1 144 ? 20.656 -22.234 -6.543 1 98.75 144 LEU B CA 1
ATOM 3962 C C . LEU B 1 144 ? 21.688 -22 -5.449 1 98.75 144 LEU B C 1
ATOM 3964 O O . LEU B 1 144 ? 22.188 -20.875 -5.281 1 98.75 144 LEU B O 1
ATOM 3968 N N . ILE B 1 145 ? 22.016 -23.062 -4.742 1 98.69 145 ILE B N 1
ATOM 3969 C CA . ILE B 1 145 ? 22.969 -22.984 -3.637 1 98.69 145 ILE B CA 1
ATOM 3970 C C . ILE B 1 145 ? 24.344 -22.609 -4.168 1 98.69 145 ILE B C 1
ATOM 3972 O O . ILE B 1 145 ? 25 -21.703 -3.637 1 98.69 145 ILE B O 1
ATOM 3976 N N . GLU B 1 146 ? 24.75 -23.266 -5.227 1 98.62 146 GLU B N 1
ATOM 3977 C CA . GLU B 1 146 ? 26.062 -23.016 -5.812 1 98.62 146 GLU B CA 1
ATOM 3978 C C . GLU B 1 146 ? 26.203 -21.562 -6.281 1 98.62 146 GLU B C 1
ATOM 3980 O O . GLU B 1 146 ? 27.188 -20.891 -5.977 1 98.62 146 GLU B O 1
ATOM 3985 N N . ARG B 1 147 ? 25.234 -21.094 -6.996 1 98.69 147 ARG B N 1
ATOM 3986 C CA . ARG B 1 147 ? 25.266 -19.734 -7.531 1 98.69 147 ARG B CA 1
ATOM 3987 C C . ARG B 1 147 ? 25.219 -18.703 -6.41 1 98.69 147 ARG B C 1
ATOM 3989 O O . ARG B 1 147 ? 25.875 -17.656 -6.492 1 98.69 147 ARG B O 1
ATOM 3996 N N . ALA B 1 148 ? 24.391 -18.969 -5.383 1 98.56 148 ALA B N 1
ATOM 3997 C CA . ALA B 1 148 ? 24.297 -18.078 -4.23 1 98.56 148 ALA B CA 1
ATOM 3998 C C . ALA B 1 148 ? 25.656 -17.906 -3.559 1 98.56 148 ALA B C 1
ATOM 4000 O O . ALA B 1 148 ? 26.047 -16.781 -3.219 1 98.56 148 ALA B O 1
ATOM 4001 N N . LYS B 1 149 ? 26.312 -19.016 -3.375 1 98.12 149 LYS B N 1
ATOM 4002 C CA . LYS B 1 149 ? 27.625 -19 -2.729 1 98.12 149 LYS B CA 1
ATOM 4003 C C . LYS B 1 149 ? 28.656 -18.328 -3.613 1 98.12 149 LYS B C 1
ATOM 4005 O O . LYS B 1 149 ? 29.438 -17.484 -3.143 1 98.12 149 LYS B O 1
ATOM 4010 N N . GLN B 1 150 ? 28.641 -18.641 -4.902 1 98.44 150 GLN B N 1
ATOM 4011 C CA . GLN B 1 150 ? 29.609 -18.109 -5.852 1 98.44 150 GLN B CA 1
ATOM 4012 C C . GLN B 1 150 ? 29.484 -16.594 -5.953 1 98.44 150 GLN B C 1
ATOM 4014 O O . GLN B 1 150 ? 30.5 -15.883 -5.984 1 98.44 150 GLN B O 1
ATOM 4019 N N . GLU B 1 151 ? 28.281 -16.109 -6 1 98.44 151 GLU B N 1
ATOM 4020 C CA . GLU B 1 151 ? 28.031 -14.68 -6.219 1 98.44 151 GLU B CA 1
ATOM 4021 C C . GLU B 1 151 ? 27.938 -13.93 -4.895 1 98.44 151 GLU B C 1
ATOM 4023 O O . GLU B 1 151 ? 27.859 -12.695 -4.879 1 98.44 151 GLU B O 1
ATOM 4028 N N . LYS B 1 152 ? 27.922 -14.688 -3.756 1 97.69 152 LYS B N 1
ATOM 4029 C CA . LYS B 1 152 ? 27.781 -14.086 -2.432 1 97.69 152 LYS B CA 1
ATOM 4030 C C . LYS B 1 152 ? 26.547 -13.188 -2.365 1 97.69 152 LYS B C 1
ATOM 4032 O O . LYS B 1 152 ? 26.656 -12.016 -1.995 1 97.69 152 LYS B O 1
ATOM 4037 N N . VAL B 1 153 ? 25.391 -13.727 -2.74 1 98.5 153 VAL B N 1
ATOM 4038 C CA . VAL B 1 153 ? 24.172 -12.93 -2.789 1 98.5 153 VAL B CA 1
ATOM 4039 C C . VAL B 1 153 ? 23.719 -12.578 -1.372 1 98.5 153 VAL B C 1
ATOM 4041 O O . VAL B 1 153 ? 24.031 -13.297 -0.421 1 98.5 153 VAL B O 1
ATOM 4044 N N . ASP B 1 154 ? 22.984 -11.453 -1.202 1 98.62 154 ASP B N 1
ATOM 4045 C CA . ASP B 1 154 ? 22.5 -10.984 0.086 1 98.62 154 ASP B CA 1
ATOM 4046 C C . ASP B 1 154 ? 21.062 -11.461 0.333 1 98.62 154 ASP B C 1
ATOM 4048 O O . ASP B 1 154 ? 20.625 -11.555 1.481 1 98.62 154 ASP B O 1
ATOM 4052 N N . PHE B 1 155 ? 20.328 -11.695 -0.68 1 98.81 155 PHE B N 1
ATOM 4053 C CA . PHE B 1 155 ? 18.891 -11.938 -0.634 1 98.81 155 PHE B CA 1
ATOM 4054 C C . PHE B 1 155 ? 18.484 -12.969 -1.681 1 98.81 155 PHE B C 1
ATOM 4056 O O . PHE B 1 155 ? 18.938 -12.914 -2.824 1 98.81 155 PHE B O 1
ATOM 4063 N N . ILE B 1 156 ? 17.766 -14.008 -1.304 1 98.94 156 ILE B N 1
ATOM 4064 C CA . ILE B 1 156 ? 17.219 -15.031 -2.191 1 98.94 156 ILE B CA 1
ATOM 4065 C C . ILE B 1 156 ? 15.695 -15.023 -2.123 1 98.94 156 ILE B C 1
ATOM 4067 O O . ILE B 1 156 ? 15.117 -15.016 -1.034 1 98.94 156 ILE B O 1
ATOM 4071 N N . VAL B 1 157 ? 15.023 -14.992 -3.26 1 98.88 157 VAL B N 1
ATOM 4072 C CA . VAL B 1 157 ? 13.562 -15.07 -3.279 1 98.88 157 VAL B CA 1
ATOM 4073 C C . VAL B 1 157 ? 13.125 -16.359 -3.982 1 98.88 157 VAL B C 1
ATOM 4075 O O . VAL B 1 157 ? 13.57 -16.641 -5.098 1 98.88 157 VAL B O 1
ATOM 4078 N N . LEU B 1 158 ? 12.32 -17.109 -3.303 1 98.75 158 LEU B N 1
ATOM 4079 C CA . LEU B 1 158 ? 11.781 -18.359 -3.807 1 98.75 158 LEU B CA 1
ATOM 4080 C C . LEU B 1 158 ? 10.258 -18.359 -3.764 1 98.75 158 LEU B C 1
ATOM 4082 O O . LEU B 1 158 ? 9.664 -18.328 -2.684 1 98.75 158 LEU B O 1
ATOM 4086 N N . SER B 1 159 ? 9.648 -18.297 -4.895 1 98.5 159 SER B N 1
ATOM 4087 C CA . SER B 1 159 ? 8.219 -18.562 -4.969 1 98.5 159 SER B CA 1
ATOM 4088 C C . SER B 1 159 ? 7.938 -20.062 -5.051 1 98.5 159 SER B C 1
ATOM 4090 O O . SER B 1 159 ? 8.336 -20.719 -6.016 1 98.5 159 SER B O 1
ATOM 4092 N N . THR B 1 160 ? 7.293 -20.656 -4.074 1 98.44 160 THR B N 1
ATOM 4093 C CA . THR B 1 160 ? 7.066 -22.094 -4.031 1 98.44 160 THR B CA 1
ATOM 4094 C C . THR B 1 160 ? 5.738 -22.422 -3.354 1 98.44 160 THR B C 1
ATOM 4096 O O . THR B 1 160 ? 5.637 -22.375 -2.127 1 98.44 160 THR B O 1
ATOM 4099 N N . PRO B 1 161 ? 4.738 -22.859 -4.109 1 98.5 161 PRO B N 1
ATOM 4100 C CA . PRO B 1 161 ? 4.816 -23.156 -5.543 1 98.5 161 PRO B CA 1
ATOM 4101 C C . PRO B 1 161 ? 5.066 -21.906 -6.387 1 98.5 161 PRO B C 1
ATOM 4103 O O . PRO B 1 161 ? 4.633 -20.812 -6.02 1 98.5 161 PRO B O 1
ATOM 4106 N N . ASN B 1 162 ? 5.727 -22.125 -7.477 1 98.62 162 ASN B N 1
ATOM 4107 C CA . ASN B 1 162 ? 6.262 -21 -8.25 1 98.62 162 ASN B CA 1
ATOM 4108 C C . ASN B 1 162 ? 5.234 -20.469 -9.25 1 98.62 162 ASN B C 1
ATOM 4110 O O . ASN B 1 162 ? 4.57 -21.25 -9.938 1 98.62 162 ASN B O 1
ATOM 4114 N N . ASN B 1 163 ? 4.941 -19.234 -9.273 1 97.62 163 ASN B N 1
ATOM 4115 C CA . ASN B 1 163 ? 4.34 -18.531 -10.406 1 97.62 163 ASN B CA 1
ATOM 4116 C C . ASN B 1 163 ? 5.402 -17.969 -11.344 1 97.62 163 ASN B C 1
ATOM 4118 O O . ASN B 1 163 ? 6.215 -17.141 -10.945 1 97.62 163 ASN B O 1
ATOM 4122 N N . PRO B 1 164 ? 5.559 -18.453 -12.469 1 97.25 164 PRO B N 1
ATOM 4123 C CA . PRO B 1 164 ? 4.445 -18.969 -13.266 1 97.25 164 PRO B CA 1
ATOM 4124 C C . PRO B 1 164 ? 4.562 -20.469 -13.523 1 97.25 164 PRO B C 1
ATOM 4126 O O . PRO B 1 164 ? 3.754 -21.047 -14.266 1 97.25 164 PRO B O 1
ATOM 4129 N N . THR B 1 165 ? 5.469 -21.172 -12.883 1 97.94 165 THR B N 1
ATOM 4130 C CA . THR B 1 165 ? 5.789 -22.5 -13.391 1 97.94 165 THR B CA 1
ATOM 4131 C C . THR B 1 165 ? 4.957 -23.562 -12.68 1 97.94 165 THR B C 1
ATOM 4133 O O . THR B 1 165 ? 4.914 -24.719 -13.117 1 97.94 165 THR B O 1
ATOM 4136 N N . GLY B 1 166 ? 4.395 -23.188 -11.539 1 98.44 166 GLY B N 1
ATOM 4137 C CA . GLY B 1 166 ? 3.426 -24.031 -10.875 1 98.44 166 GLY B CA 1
ATOM 4138 C C . GLY B 1 166 ? 4.066 -25.109 -10.016 1 98.44 166 GLY B C 1
ATOM 4139 O O . GLY B 1 166 ? 3.369 -25.906 -9.383 1 98.44 166 GLY B O 1
ATOM 4140 N N . LYS B 1 167 ? 5.422 -25.125 -9.93 1 97.88 167 LYS B N 1
ATOM 4141 C CA . LYS B 1 167 ? 6.141 -26.203 -9.25 1 97.88 167 LYS B CA 1
ATOM 4142 C C . LYS B 1 167 ? 6.602 -25.766 -7.867 1 97.88 167 LYS B C 1
ATOM 4144 O O . LYS B 1 167 ? 6.961 -24.609 -7.66 1 97.88 167 LYS B O 1
ATOM 4149 N N . SER B 1 168 ? 6.625 -26.734 -6.953 1 98.25 168 SER B N 1
ATOM 4150 C CA . SER B 1 168 ? 7.156 -26.5 -5.613 1 98.25 168 SER B CA 1
ATOM 4151 C C . SER B 1 168 ? 8.617 -26.906 -5.516 1 98.25 168 SER B C 1
ATOM 4153 O O . SER B 1 168 ? 9.07 -27.797 -6.238 1 98.25 168 SER B O 1
ATOM 4155 N N . LEU B 1 169 ? 9.312 -26.188 -4.762 1 97.69 169 LEU B N 1
ATOM 4156 C CA . LEU B 1 169 ? 10.594 -26.656 -4.23 1 97.69 169 LEU B CA 1
ATOM 4157 C C . LEU B 1 169 ? 10.383 -27.484 -2.971 1 97.69 169 LEU B C 1
ATOM 4159 O O . LEU B 1 169 ? 9.625 -27.094 -2.084 1 97.69 169 LEU B O 1
ATOM 4163 N N . ALA B 1 170 ? 11.055 -28.641 -2.904 1 96.25 170 ALA B N 1
ATOM 4164 C CA . ALA B 1 170 ? 10.875 -29.516 -1.748 1 96.25 170 ALA B CA 1
ATOM 4165 C C . ALA B 1 170 ? 11.32 -28.828 -0.463 1 96.25 170 ALA B C 1
ATOM 4167 O O . ALA B 1 170 ? 12.32 -28.094 -0.457 1 96.25 170 ALA B O 1
ATOM 4168 N N . SER B 1 171 ? 10.594 -29.062 0.653 1 95.44 171 SER B N 1
ATOM 4169 C CA . SER B 1 171 ? 10.852 -28.406 1.933 1 95.44 171 SER B CA 1
ATOM 4170 C C . SER B 1 171 ? 12.281 -28.641 2.398 1 95.44 171 SER B C 1
ATOM 4172 O O . SER B 1 171 ? 12.945 -27.719 2.877 1 95.44 171 SER B O 1
ATOM 4174 N N . PRO B 1 172 ? 12.812 -29.875 2.238 1 96.31 172 PRO B N 1
ATOM 4175 C CA . PRO B 1 172 ? 14.203 -30.094 2.646 1 96.31 172 PRO B CA 1
ATOM 4176 C C . PRO B 1 172 ? 15.195 -29.266 1.834 1 96.31 172 PRO B C 1
ATOM 4178 O O . PRO B 1 172 ? 16.219 -28.844 2.359 1 96.31 172 PRO B O 1
ATOM 4181 N N . ASP B 1 173 ? 14.875 -29.094 0.559 1 98.06 173 ASP B N 1
ATOM 4182 C CA . ASP B 1 173 ? 15.742 -28.281 -0.284 1 98.06 173 ASP B CA 1
ATOM 4183 C C . ASP B 1 173 ? 15.711 -26.812 0.149 1 98.06 173 ASP B C 1
ATOM 4185 O O . ASP B 1 173 ? 16.734 -26.125 0.131 1 98.06 173 ASP B O 1
ATOM 4189 N N . ILE B 1 174 ? 14.578 -26.328 0.55 1 98.12 174 ILE B N 1
ATOM 4190 C CA . ILE B 1 174 ? 14.477 -24.969 1.061 1 98.12 174 ILE B CA 1
ATOM 4191 C C . ILE B 1 174 ? 15.305 -24.828 2.336 1 98.12 174 ILE B C 1
ATOM 4193 O O . ILE B 1 174 ? 16.031 -23.844 2.504 1 98.12 174 ILE B O 1
ATOM 4197 N N . ALA B 1 175 ? 15.156 -25.812 3.211 1 97.56 175 ALA B N 1
ATOM 4198 C CA . ALA B 1 175 ? 15.938 -25.812 4.445 1 97.56 175 ALA B CA 1
ATOM 4199 C C . ALA B 1 175 ? 17.438 -25.75 4.145 1 97.56 175 ALA B C 1
ATOM 4201 O O . ALA B 1 175 ? 18.188 -25.031 4.805 1 97.56 175 ALA B O 1
ATOM 4202 N N . ARG B 1 176 ? 17.844 -26.531 3.143 1 98.12 176 ARG B N 1
ATOM 4203 C CA . ARG B 1 176 ? 19.234 -26.531 2.734 1 98.12 176 ARG B CA 1
ATOM 4204 C C . ARG B 1 176 ? 19.672 -25.141 2.266 1 98.12 176 ARG B C 1
ATOM 4206 O O . ARG B 1 176 ? 20.734 -24.656 2.645 1 98.12 176 ARG B O 1
ATOM 4213 N N . ILE B 1 177 ? 18.875 -24.5 1.472 1 98.62 177 ILE B N 1
ATOM 4214 C CA . ILE B 1 177 ? 19.188 -23.188 0.936 1 98.62 177 ILE B CA 1
ATOM 4215 C C . ILE B 1 177 ? 19.328 -22.188 2.078 1 98.62 177 ILE B C 1
ATOM 4217 O O . ILE B 1 177 ? 20.297 -21.422 2.143 1 98.62 177 ILE B O 1
ATOM 4221 N N . VAL B 1 178 ? 18.391 -22.219 3.025 1 98 178 VAL B N 1
ATOM 4222 C CA . VAL B 1 178 ? 18.344 -21.281 4.148 1 98 178 VAL B CA 1
ATOM 4223 C C . VAL B 1 178 ? 19.578 -21.469 5.027 1 98 178 VAL B C 1
ATOM 4225 O O . VAL B 1 178 ? 20.156 -20.5 5.504 1 98 178 VAL B O 1
ATOM 4228 N N . ARG B 1 179 ? 20 -22.719 5.23 1 96.88 179 ARG B N 1
ATOM 4229 C CA . ARG B 1 179 ? 21.078 -23.031 6.172 1 96.88 179 ARG B CA 1
ATOM 4230 C C . ARG B 1 179 ? 22.438 -22.859 5.52 1 96.88 179 ARG B C 1
ATOM 4232 O O . ARG B 1 179 ? 23.391 -22.438 6.172 1 96.88 179 ARG B O 1
ATOM 4239 N N . GLU B 1 180 ? 22.484 -23.172 4.23 1 96.94 180 GLU B N 1
ATOM 4240 C CA . GLU B 1 180 ? 23.781 -23.219 3.586 1 96.94 180 GLU B CA 1
ATOM 4241 C C . GLU B 1 180 ? 24.156 -21.875 2.98 1 96.94 180 GLU B C 1
ATOM 4243 O O . GLU B 1 180 ? 25.344 -21.578 2.791 1 96.94 180 GLU B O 1
ATOM 4248 N N . CYS B 1 181 ? 23.188 -21.094 2.607 1 97.38 181 CYS B N 1
ATOM 4249 C CA . CYS B 1 181 ? 23.469 -19.828 1.963 1 97.38 181 CYS B CA 1
ATOM 4250 C C . CYS B 1 181 ? 23.531 -18.688 2.988 1 97.38 181 CYS B C 1
ATOM 4252 O O . CYS B 1 181 ? 22.703 -18.641 3.906 1 97.38 181 CYS B O 1
ATOM 4254 N N . ASP B 1 182 ? 24.516 -17.875 2.941 1 96.81 182 ASP B N 1
ATOM 4255 C CA . ASP B 1 182 ? 24.641 -16.703 3.797 1 96.81 182 ASP B CA 1
ATOM 4256 C C . ASP B 1 182 ? 23.859 -15.523 3.236 1 96.81 182 ASP B C 1
ATOM 4258 O O . ASP B 1 182 ? 24.438 -14.516 2.836 1 96.81 182 ASP B O 1
ATOM 4262 N N . ALA B 1 183 ? 22.562 -15.641 3.213 1 98.5 183 ALA B N 1
ATOM 4263 C CA . ALA B 1 183 ? 21.625 -14.68 2.648 1 98.5 183 ALA B CA 1
ATOM 4264 C C . ALA B 1 183 ? 20.281 -14.703 3.396 1 98.5 183 ALA B C 1
ATOM 4266 O O . ALA B 1 183 ? 19.969 -15.68 4.078 1 98.5 183 ALA B O 1
ATOM 4267 N N . ILE B 1 184 ? 19.578 -13.633 3.416 1 98.75 184 ILE B N 1
ATOM 4268 C CA . ILE B 1 184 ? 18.172 -13.68 3.789 1 98.75 184 ILE B CA 1
ATOM 4269 C C . ILE B 1 184 ? 17.375 -14.422 2.717 1 98.75 184 ILE B C 1
ATOM 4271 O O . ILE B 1 184 ? 17.594 -14.219 1.521 1 98.75 184 ILE B O 1
ATOM 4275 N N . VAL B 1 185 ? 16.516 -15.312 3.105 1 98.88 185 VAL B N 1
ATOM 4276 C CA . VAL B 1 185 ? 15.742 -16.109 2.16 1 98.88 185 VAL B CA 1
ATOM 4277 C C . VAL B 1 185 ? 14.258 -15.812 2.342 1 98.88 185 VAL B C 1
ATOM 4279 O O . VAL B 1 185 ? 13.703 -16.016 3.426 1 98.88 185 VAL B O 1
ATOM 4282 N N . LEU B 1 186 ? 13.617 -15.289 1.323 1 98.94 186 LEU B N 1
ATOM 4283 C CA . LEU B 1 186 ? 12.172 -15.117 1.276 1 98.94 186 LEU B CA 1
ATOM 4284 C C . LEU B 1 186 ? 11.508 -16.281 0.557 1 98.94 186 LEU B C 1
ATOM 4286 O O . LEU B 1 186 ? 11.844 -16.578 -0.592 1 98.94 186 LEU B O 1
ATOM 4290 N N . VAL B 1 187 ? 10.656 -16.906 1.223 1 98.88 187 VAL B N 1
ATOM 4291 C CA . VAL B 1 187 ? 9.844 -17.969 0.625 1 98.88 187 VAL B CA 1
ATOM 4292 C C . VAL B 1 187 ? 8.406 -17.484 0.456 1 98.88 187 VAL B C 1
ATOM 4294 O O . VAL B 1 187 ? 7.68 -17.328 1.438 1 98.88 187 VAL B O 1
ATOM 4297 N N . ASP B 1 188 ? 8.016 -17.219 -0.759 1 98.88 188 ASP B N 1
ATOM 4298 C CA . ASP B 1 188 ? 6.664 -16.797 -1.12 1 98.88 188 ASP B CA 1
ATOM 4299 C C . ASP B 1 188 ? 5.738 -18 -1.28 1 98.88 188 ASP B C 1
ATOM 4301 O O . ASP B 1 188 ? 5.836 -18.734 -2.262 1 98.88 188 ASP B O 1
ATOM 4305 N N . GLU B 1 189 ? 4.805 -18.094 -0.369 1 98.75 189 GLU B N 1
ATOM 4306 C CA . GLU B 1 189 ? 3.914 -19.25 -0.305 1 98.75 189 GLU B CA 1
ATOM 4307 C C . GLU B 1 189 ? 2.494 -18.875 -0.718 1 98.75 189 GLU B C 1
ATOM 4309 O O . GLU B 1 189 ? 1.523 -19.312 -0.096 1 98.75 189 GLU B O 1
ATOM 4314 N N . ALA B 1 190 ? 2.375 -18.094 -1.782 1 98.62 190 ALA B N 1
ATOM 4315 C CA . ALA B 1 190 ? 1.078 -17.609 -2.254 1 98.62 190 ALA B CA 1
ATOM 4316 C C . ALA B 1 190 ? 0.143 -18.781 -2.559 1 98.62 190 ALA B C 1
ATOM 4318 O O . ALA B 1 190 ? -1.078 -18.656 -2.449 1 98.62 190 ALA B O 1
ATOM 4319 N N . TYR B 1 191 ? 0.695 -19.984 -2.893 1 98.75 191 TYR B N 1
ATOM 4320 C CA . TYR B 1 191 ? -0.125 -21.094 -3.367 1 98.75 191 TYR B CA 1
ATOM 4321 C C . TYR B 1 191 ? 0.025 -22.312 -2.465 1 98.75 191 TYR B C 1
ATOM 4323 O O . TYR B 1 191 ? -0.289 -23.422 -2.867 1 98.75 191 TYR B O 1
ATOM 4331 N N . ILE B 1 192 ? 0.408 -22.109 -1.244 1 98.44 192 ILE B N 1
ATOM 4332 C CA . ILE B 1 192 ? 0.867 -23.188 -0.385 1 98.44 192 ILE B CA 1
ATOM 4333 C C . ILE B 1 192 ? -0.296 -24.125 -0.077 1 98.44 192 ILE B C 1
ATOM 4335 O O . ILE B 1 192 ? -0.1 -25.344 0.09 1 98.44 192 ILE B O 1
ATOM 4339 N N . GLU B 1 193 ? -1.497 -23.656 -0.013 1 98.44 193 GLU B N 1
ATOM 4340 C CA . GLU B 1 193 ? -2.662 -24.469 0.324 1 98.44 193 GLU B CA 1
ATOM 4341 C C . GLU B 1 193 ? -2.924 -25.516 -0.74 1 98.44 193 GLU B C 1
ATOM 4343 O O . GLU B 1 193 ? -3.605 -26.516 -0.479 1 98.44 193 GLU B O 1
ATOM 4348 N N . PHE B 1 194 ? -2.371 -25.281 -1.904 1 98.75 194 PHE B N 1
ATOM 4349 C CA . PHE B 1 194 ? -2.625 -26.188 -3.016 1 98.75 194 PHE B CA 1
ATOM 4350 C C . PHE B 1 194 ? -1.469 -27.172 -3.191 1 98.75 194 PHE B C 1
ATOM 4352 O O . PHE B 1 194 ? -1.562 -28.125 -3.977 1 98.75 194 PHE B O 1
ATOM 4359 N N . SER B 1 195 ? -0.41 -26.953 -2.535 1 98.56 195 SER B N 1
ATOM 4360 C CA . SER B 1 195 ? 0.858 -27.625 -2.775 1 98.56 195 SER B CA 1
ATOM 4361 C C . SER B 1 195 ? 0.863 -29.031 -2.156 1 98.56 195 SER B C 1
ATOM 4363 O O . SER B 1 195 ? 0.257 -29.25 -1.104 1 98.56 195 SER B O 1
ATOM 4365 N N . ARG B 1 196 ? 1.553 -29.938 -2.811 1 96.5 196 ARG B N 1
ATOM 4366 C CA . ARG B 1 196 ? 1.82 -31.25 -2.219 1 96.5 196 ARG B CA 1
ATOM 4367 C C . ARG B 1 196 ? 2.945 -31.172 -1.193 1 96.5 196 ARG B C 1
ATOM 4369 O O . ARG B 1 196 ? 3.131 -32.094 -0.391 1 96.5 196 ARG B O 1
ATOM 4376 N N . GLU B 1 197 ? 3.697 -30.062 -1.238 1 96.5 197 GLU B N 1
ATOM 4377 C CA . GLU B 1 197 ? 4.762 -29.828 -0.267 1 96.5 197 GLU B CA 1
ATOM 4378 C C . GLU B 1 197 ? 4.234 -29.062 0.95 1 96.5 197 GLU B C 1
ATOM 4380 O O . GLU B 1 197 ? 3.27 -28.312 0.846 1 96.5 197 GLU B O 1
ATOM 4385 N N . HIS B 1 198 ? 4.918 -29.266 2.045 1 95.56 198 HIS B N 1
ATOM 4386 C CA . HIS B 1 198 ? 4.527 -28.578 3.271 1 95.56 198 HIS B CA 1
ATOM 4387 C C . HIS B 1 198 ? 5.164 -27.188 3.357 1 95.56 198 HIS B C 1
ATOM 4389 O O . HIS B 1 198 ? 6.23 -26.953 2.783 1 95.56 198 HIS B O 1
ATOM 4395 N N . SER B 1 199 ? 4.504 -26.312 4.125 1 97.31 199 SER B N 1
ATOM 4396 C CA . SER B 1 199 ? 5.031 -24.984 4.406 1 97.31 199 SER B CA 1
ATOM 4397 C C . SER B 1 199 ? 6.328 -25.062 5.199 1 97.31 199 SER B C 1
ATOM 4399 O O . SER B 1 199 ? 6.523 -25.969 6 1 97.31 199 SER B O 1
ATOM 4401 N N . VAL B 1 200 ? 7.152 -24.062 5.016 1 97.69 200 VAL B N 1
ATOM 4402 C CA . VAL B 1 200 ? 8.414 -24.016 5.742 1 97.69 200 VAL B CA 1
ATOM 4403 C C . VAL B 1 200 ? 8.266 -23.141 6.984 1 97.69 200 VAL B C 1
ATOM 4405 O O . VAL B 1 200 ? 9.258 -22.766 7.617 1 97.69 200 VAL B O 1
ATOM 4408 N N . LEU B 1 201 ? 7.078 -22.797 7.328 1 96.69 201 LEU B N 1
ATOM 4409 C CA . LEU B 1 201 ? 6.785 -21.922 8.469 1 96.69 201 LEU B CA 1
ATOM 4410 C C . LEU B 1 201 ? 7.445 -22.453 9.734 1 96.69 201 LEU B C 1
ATOM 4412 O O . LEU B 1 201 ? 7.863 -21.672 10.594 1 96.69 201 LEU B O 1
ATOM 4416 N N . ALA B 1 202 ? 7.582 -23.734 9.859 1 94 202 ALA B N 1
ATOM 4417 C CA . ALA B 1 202 ? 8.141 -24.359 11.055 1 94 202 ALA B CA 1
ATOM 4418 C C . ALA B 1 202 ? 9.617 -24.016 11.219 1 94 202 ALA B C 1
ATOM 4420 O O . ALA B 1 202 ? 10.172 -24.141 12.312 1 94 202 ALA B O 1
ATOM 4421 N N . LEU B 1 203 ? 10.25 -23.516 10.156 1 95.94 203 LEU B N 1
ATOM 4422 C CA . LEU B 1 203 ? 11.68 -23.25 10.156 1 95.94 203 LEU B CA 1
ATOM 4423 C C . LEU B 1 203 ? 11.984 -21.844 10.68 1 95.94 203 LEU B C 1
ATOM 4425 O O . LEU B 1 203 ? 13.133 -21.531 10.977 1 95.94 203 LEU B O 1
ATOM 4429 N N . ILE B 1 204 ? 11.008 -20.969 10.906 1 95.38 204 ILE B N 1
ATOM 4430 C CA . ILE B 1 204 ? 11.258 -19.562 11.156 1 95.38 204 ILE B CA 1
ATOM 4431 C C . ILE B 1 204 ? 11.945 -19.391 12.508 1 95.38 204 ILE B C 1
ATOM 4433 O O . ILE B 1 204 ? 12.727 -18.453 12.703 1 95.38 204 ILE B O 1
ATOM 4437 N N . GLU B 1 205 ? 11.68 -20.219 13.453 1 92 205 GLU B N 1
ATOM 4438 C CA . GLU B 1 205 ? 12.297 -20.109 14.773 1 92 205 GLU B CA 1
ATOM 4439 C C . GLU B 1 205 ? 13.758 -20.531 14.742 1 92 205 GLU B C 1
ATOM 4441 O O . GLU B 1 205 ? 14.602 -19.922 15.406 1 92 205 GLU B O 1
ATOM 4446 N N . GLU B 1 206 ? 14 -21.531 13.938 1 93.75 206 GLU B N 1
ATOM 4447 C CA . GLU B 1 206 ? 15.352 -22.094 13.867 1 93.75 206 GLU B CA 1
ATOM 4448 C C . GLU B 1 206 ? 16.219 -21.312 12.883 1 93.75 206 GLU B C 1
ATOM 4450 O O . GLU B 1 206 ? 17.453 -21.344 12.977 1 93.75 206 GLU B O 1
ATOM 4455 N N . CYS B 1 207 ? 15.609 -20.734 11.93 1 95.44 207 CYS B N 1
ATOM 4456 C CA . CYS B 1 207 ? 16.328 -20.047 10.875 1 95.44 207 CYS B CA 1
ATOM 4457 C C . CYS B 1 207 ? 16.047 -18.547 10.906 1 95.44 207 CYS B C 1
ATOM 4459 O O . CYS B 1 207 ? 15.148 -18.062 10.211 1 95.44 207 CYS B O 1
ATOM 4461 N N . PRO B 1 208 ? 16.891 -17.766 11.523 1 95.62 208 PRO B N 1
ATOM 4462 C CA . PRO B 1 208 ? 16.625 -16.344 11.719 1 95.62 208 PRO B CA 1
ATOM 4463 C C . PRO B 1 208 ? 16.703 -15.539 10.422 1 95.62 208 PRO B C 1
ATOM 4465 O O . PRO B 1 208 ? 16.359 -14.359 10.398 1 95.62 208 PRO B O 1
ATOM 4468 N N . ASN B 1 209 ? 17.172 -16.172 9.32 1 97.94 209 ASN B N 1
ATOM 4469 C CA . ASN B 1 209 ? 17.312 -15.492 8.047 1 97.94 209 ASN B CA 1
ATOM 4470 C C . ASN B 1 209 ? 16.156 -15.836 7.094 1 97.94 209 ASN B C 1
ATOM 4472 O O . ASN B 1 209 ? 16.234 -15.555 5.898 1 97.94 209 ASN B O 1
ATOM 4476 N N . LEU B 1 210 ? 15.062 -16.438 7.637 1 98.56 210 LEU B N 1
ATOM 4477 C CA . LEU B 1 210 ? 13.961 -16.891 6.801 1 98.56 210 LEU B CA 1
ATOM 4478 C C . LEU B 1 210 ? 12.75 -15.977 6.945 1 98.56 210 LEU B C 1
ATOM 4480 O O . LEU B 1 210 ? 12.375 -15.609 8.062 1 98.56 210 LEU B O 1
ATOM 4484 N N . ILE B 1 211 ? 12.164 -15.531 5.84 1 98.81 211 ILE B N 1
ATOM 4485 C CA . ILE B 1 211 ? 10.883 -14.844 5.77 1 98.81 211 ILE B CA 1
ATOM 4486 C C . ILE B 1 211 ? 9.891 -15.68 4.965 1 98.81 211 ILE B C 1
ATOM 4488 O O . ILE B 1 211 ? 10.211 -16.156 3.877 1 98.81 211 ILE B O 1
ATOM 4492 N N . VAL B 1 212 ? 8.711 -15.875 5.48 1 98.88 212 VAL B N 1
ATOM 4493 C CA . VAL B 1 212 ? 7.629 -16.547 4.766 1 98.88 212 VAL B CA 1
ATOM 4494 C C . VAL B 1 212 ? 6.551 -15.523 4.391 1 98.88 212 VAL B C 1
ATOM 4496 O O . VAL B 1 212 ? 6.082 -14.766 5.242 1 98.88 212 VAL B O 1
ATOM 4499 N N . LEU B 1 213 ? 6.223 -15.461 3.139 1 98.88 213 LEU B N 1
ATOM 4500 C CA . LEU B 1 213 ? 5.199 -14.555 2.625 1 98.88 213 LEU B CA 1
ATOM 4501 C C . LEU B 1 213 ? 3.93 -15.312 2.262 1 98.88 213 LEU B C 1
ATOM 4503 O O . LEU B 1 213 ? 3.996 -16.375 1.636 1 98.88 213 LEU B O 1
ATOM 4507 N N . ARG B 1 214 ? 2.793 -14.766 2.654 1 98.5 214 ARG B N 1
ATOM 4508 C CA . ARG B 1 214 ? 1.497 -15.367 2.361 1 98.5 214 ARG B CA 1
ATOM 4509 C C . ARG B 1 214 ? 0.511 -14.32 1.852 1 98.5 214 ARG B C 1
ATOM 4511 O O . ARG B 1 214 ? 0.653 -13.125 2.143 1 98.5 214 ARG B O 1
ATOM 4518 N N . THR B 1 215 ? -0.439 -14.734 1.069 1 98.19 215 THR B N 1
ATOM 4519 C CA . THR B 1 215 ? -1.523 -13.898 0.571 1 98.19 215 THR B CA 1
ATOM 4520 C C . THR B 1 215 ? -2.879 -14.539 0.854 1 98.19 215 THR B C 1
ATOM 4522 O O . THR B 1 215 ? -2.969 -15.758 1.024 1 98.19 215 THR B O 1
ATOM 4525 N N . MET B 1 216 ? -3.885 -13.758 0.907 1 98.25 216 MET B N 1
ATOM 4526 C CA . MET B 1 216 ? -5.242 -14.281 1.051 1 98.25 216 MET B CA 1
ATOM 4527 C C . MET B 1 216 ? -6 -14.195 -0.269 1 98.25 216 MET B C 1
ATOM 4529 O O . MET B 1 216 ? -7.219 -14.367 -0.301 1 98.25 216 MET B O 1
ATOM 4533 N N . SER B 1 217 ? -5.301 -13.953 -1.325 1 97.94 217 SER B N 1
ATOM 4534 C CA . SER B 1 217 ? -5.91 -13.672 -2.621 1 97.94 217 SER B CA 1
ATOM 4535 C C . SER B 1 217 ? -6.285 -14.961 -3.346 1 97.94 217 SER B C 1
ATOM 4537 O O . SER B 1 217 ? -7.078 -14.938 -4.289 1 97.94 217 SER B O 1
ATOM 4539 N N . LYS B 1 218 ? -5.625 -16.094 -2.979 1 98.5 218 LYS B N 1
ATOM 4540 C CA . LYS B 1 218 ? -5.777 -17.312 -3.75 1 98.5 218 LYS B CA 1
ATOM 4541 C C . LYS B 1 218 ? -6.703 -18.297 -3.041 1 98.5 218 LYS B C 1
ATOM 4543 O O . LYS B 1 218 ? -7.926 -18.188 -3.135 1 98.5 218 LYS B O 1
ATOM 4548 N N . ALA B 1 219 ? -6.156 -19.078 -2.125 1 98.56 219 ALA B N 1
ATOM 4549 C CA . ALA B 1 219 ? -6.949 -20.109 -1.458 1 98.56 219 ALA B CA 1
ATOM 4550 C C . ALA B 1 219 ? -8.086 -19.5 -0.648 1 98.56 219 ALA B C 1
ATOM 4552 O O . ALA B 1 219 ? -9.18 -20.047 -0.583 1 98.56 219 ALA B O 1
ATOM 4553 N N . LEU B 1 220 ? -7.852 -18.359 -0.028 1 98.31 220 LEU B N 1
ATOM 4554 C CA . LEU B 1 220 ? -8.852 -17.766 0.856 1 98.31 220 LEU B CA 1
ATOM 4555 C C . LEU B 1 220 ? -9.852 -16.938 0.064 1 98.31 220 LEU B C 1
ATOM 4557 O O . LEU B 1 220 ? -10.781 -16.359 0.637 1 98.31 220 LEU B O 1
ATOM 4561 N N . ALA B 1 221 ? -9.672 -16.734 -1.193 1 98.38 221 ALA B N 1
ATOM 4562 C CA . ALA B 1 221 ? -10.641 -16.125 -2.096 1 98.38 221 ALA B CA 1
ATOM 4563 C C . ALA B 1 221 ? -10.891 -14.664 -1.717 1 98.38 221 ALA B C 1
ATOM 4565 O O . ALA B 1 221 ? -12.039 -14.211 -1.687 1 98.38 221 ALA B O 1
ATOM 4566 N N . LEU B 1 222 ? -9.828 -13.969 -1.392 1 98.31 222 LEU B N 1
ATOM 4567 C CA . LEU B 1 222 ? -9.945 -12.57 -0.979 1 98.31 222 LEU B CA 1
ATOM 4568 C C . LEU B 1 222 ? -9.055 -11.68 -1.833 1 98.31 222 LEU B C 1
ATOM 4570 O O . LEU B 1 222 ? -8.438 -10.742 -1.323 1 98.31 222 LEU B O 1
ATOM 4574 N N . ALA B 1 223 ? -8.969 -12.031 -3.141 1 97.31 223 ALA B N 1
ATOM 4575 C CA . ALA B 1 223 ? -8.133 -11.242 -4.035 1 97.31 223 ALA B CA 1
ATOM 4576 C C . ALA B 1 223 ? -8.539 -9.766 -4.008 1 97.31 223 ALA B C 1
ATOM 4578 O O . ALA B 1 223 ? -7.688 -8.883 -4.059 1 97.31 223 ALA B O 1
ATOM 4579 N N . GLY B 1 224 ? -9.812 -9.508 -3.857 1 96.5 224 GLY B N 1
ATOM 4580 C CA . GLY B 1 224 ? -10.32 -8.148 -3.889 1 96.5 224 GLY B CA 1
ATOM 4581 C C . GLY B 1 224 ? -10.164 -7.422 -2.564 1 96.5 224 GLY B C 1
ATOM 4582 O O . GLY B 1 224 ? -10.375 -6.211 -2.488 1 96.5 224 GLY B O 1
ATOM 4583 N N . MET B 1 225 ? -9.781 -8.094 -1.473 1 96.62 225 MET B N 1
ATOM 4584 C CA . MET B 1 225 ? -9.75 -7.504 -0.137 1 96.62 225 MET B CA 1
ATOM 4585 C C . MET B 1 225 ? -8.336 -7.062 0.232 1 96.62 225 MET B C 1
ATOM 4587 O O . MET B 1 225 ? -8.148 -6.293 1.175 1 96.62 225 MET B O 1
ATOM 4591 N N . ARG B 1 226 ? -7.383 -7.559 -0.528 1 95.88 226 ARG B N 1
ATOM 4592 C CA . ARG B 1 226 ? -5.98 -7.164 -0.416 1 95.88 226 ARG B CA 1
ATOM 4593 C C . ARG B 1 226 ? -5.449 -7.422 0.99 1 95.88 226 ARG B C 1
ATOM 4595 O O . ARG B 1 226 ? -5.16 -6.48 1.732 1 95.88 226 ARG B O 1
ATOM 4602 N N . ILE B 1 227 ? -5.242 -8.602 1.363 1 98.19 227 ILE B N 1
ATOM 4603 C CA . ILE B 1 227 ? -4.699 -9.023 2.65 1 98.19 227 ILE B CA 1
ATOM 4604 C C . ILE B 1 227 ? -3.494 -9.938 2.432 1 98.19 227 ILE B C 1
ATOM 4606 O O . ILE B 1 227 ? -3.564 -10.891 1.659 1 98.19 227 ILE B O 1
ATOM 4610 N N . GLY B 1 228 ? -2.391 -9.648 2.994 1 98.19 228 GLY B N 1
ATOM 4611 C CA . GLY B 1 228 ? -1.18 -10.453 2.963 1 98.19 228 GLY B CA 1
ATOM 4612 C C . GLY B 1 228 ? -0.426 -10.445 4.281 1 98.19 228 GLY B C 1
ATOM 4613 O O . GLY B 1 228 ? -0.741 -9.664 5.18 1 98.19 228 GLY B O 1
ATOM 4614 N N . PHE B 1 229 ? 0.534 -11.359 4.426 1 98.62 229 PHE B N 1
ATOM 4615 C CA . PHE B 1 229 ? 1.303 -11.477 5.66 1 98.62 229 PHE B CA 1
ATOM 4616 C C . PHE B 1 229 ? 2.75 -11.852 5.363 1 98.62 229 PHE B C 1
ATOM 4618 O O . PHE B 1 229 ? 3.033 -12.523 4.371 1 98.62 229 PHE B O 1
ATOM 4625 N N . ALA B 1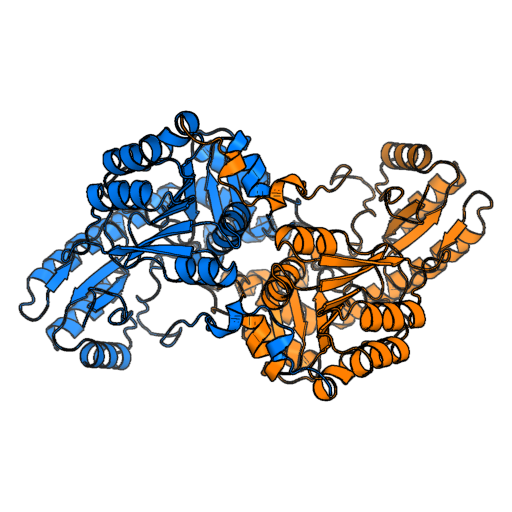 230 ? 3.57 -11.383 6.16 1 98.75 230 ALA B N 1
ATOM 4626 C CA . ALA B 1 230 ? 4.91 -11.953 6.301 1 98.75 230 ALA B CA 1
ATOM 4627 C C . ALA B 1 230 ? 5.113 -12.531 7.695 1 98.75 230 ALA B C 1
ATOM 4629 O O . ALA B 1 230 ? 4.625 -11.984 8.688 1 98.75 230 ALA B O 1
ATOM 4630 N N . ILE B 1 231 ? 5.734 -13.648 7.789 1 98.81 231 ILE B N 1
ATOM 4631 C CA . ILE B 1 231 ? 6.098 -14.312 9.039 1 98.81 231 ILE B CA 1
ATOM 4632 C C . ILE B 1 231 ? 7.605 -14.531 9.086 1 98.81 231 ILE B C 1
ATOM 4634 O O . ILE B 1 231 ? 8.195 -15.031 8.125 1 98.81 231 ILE B O 1
ATOM 4638 N N . ALA B 1 232 ? 8.266 -14.203 10.094 1 98.5 232 ALA B N 1
ATOM 4639 C CA . ALA B 1 232 ? 9.703 -14.352 10.289 1 98.5 232 ALA B CA 1
ATOM 4640 C C . ALA B 1 232 ? 10.062 -14.383 11.766 1 98.5 232 ALA B C 1
ATOM 4642 O O . ALA B 1 232 ? 9.203 -14.148 12.625 1 98.5 232 ALA B O 1
ATOM 4643 N N . ASN B 1 233 ? 11.305 -14.742 12.023 1 96.88 233 ASN B N 1
ATOM 4644 C CA . ASN B 1 233 ? 11.812 -14.562 13.383 1 96.88 233 ASN B CA 1
ATOM 4645 C C . ASN B 1 233 ? 11.633 -13.125 13.867 1 96.88 233 ASN B C 1
ATOM 4647 O O . ASN B 1 233 ? 11.852 -12.18 13.102 1 96.88 233 ASN B O 1
ATOM 4651 N N . PRO B 1 234 ? 11.258 -12.938 15.18 1 95.94 234 PRO B N 1
ATOM 4652 C CA . PRO B 1 234 ? 10.953 -11.602 15.695 1 95.94 234 PRO B CA 1
ATOM 4653 C C . PRO B 1 234 ? 12.086 -10.602 15.469 1 95.94 234 PRO B C 1
ATOM 4655 O O . PRO B 1 234 ? 11.828 -9.43 15.188 1 95.94 234 PRO B O 1
ATOM 4658 N N . LEU B 1 235 ? 13.281 -11.047 15.555 1 94.69 235 LEU B N 1
ATOM 4659 C CA . LEU B 1 235 ? 14.422 -10.148 15.383 1 94.69 235 LEU B CA 1
ATOM 4660 C C . LEU B 1 235 ? 14.492 -9.633 13.945 1 94.69 235 LEU B C 1
ATOM 4662 O O . LEU B 1 235 ? 14.695 -8.438 13.719 1 94.69 235 LEU B O 1
ATOM 4666 N N . LEU B 1 236 ? 14.352 -10.555 12.969 1 97 236 LEU B N 1
ATOM 4667 C CA . LEU B 1 236 ? 14.344 -10.148 11.57 1 97 236 LEU B CA 1
ATOM 4668 C C . LEU B 1 236 ? 13.102 -9.312 11.258 1 97 236 LEU B C 1
ATOM 4670 O O . LEU B 1 236 ? 13.18 -8.336 10.516 1 97 236 LEU B O 1
ATOM 4674 N N . MET B 1 237 ? 11.961 -9.68 11.875 1 97 237 MET B N 1
ATOM 4675 C CA . MET B 1 237 ? 10.703 -8.977 11.641 1 97 237 MET B CA 1
ATOM 4676 C C . MET B 1 237 ? 10.805 -7.52 12.062 1 97 237 MET B C 1
ATOM 4678 O O . MET B 1 237 ? 10.289 -6.633 11.375 1 97 237 MET B O 1
ATOM 4682 N N . ALA B 1 238 ? 11.453 -7.254 13.141 1 95.12 238 ALA B N 1
ATOM 4683 C CA . ALA B 1 238 ? 11.609 -5.891 13.641 1 95.12 238 ALA B CA 1
ATOM 4684 C C . ALA B 1 238 ? 12.32 -5.008 12.617 1 95.12 238 ALA B C 1
ATOM 4686 O O . ALA B 1 238 ? 12.023 -3.814 12.516 1 95.12 238 ALA B O 1
ATOM 4687 N N . GLU B 1 239 ? 13.219 -5.605 11.844 1 96.25 239 GLU B N 1
ATOM 4688 C CA . GLU B 1 239 ? 13.953 -4.855 10.828 1 96.25 239 GLU B CA 1
ATOM 4689 C C . GLU B 1 239 ? 13.117 -4.688 9.555 1 96.25 239 GLU B C 1
ATOM 4691 O O . GLU B 1 239 ? 13.055 -3.594 8.992 1 96.25 239 GLU B O 1
ATOM 4696 N N . ILE B 1 240 ? 12.469 -5.727 9.164 1 96.31 240 ILE B N 1
ATOM 4697 C CA . ILE B 1 240 ? 11.734 -5.703 7.906 1 96.31 240 ILE B CA 1
ATOM 4698 C C . ILE B 1 240 ? 10.508 -4.805 8.031 1 96.31 240 ILE B C 1
ATOM 4700 O O . ILE B 1 240 ? 9.992 -4.301 7.035 1 96.31 240 ILE B O 1
ATOM 4704 N N . ALA B 1 241 ? 10.07 -4.555 9.266 1 95.69 241 ALA B N 1
ATOM 4705 C CA . ALA B 1 241 ? 8.883 -3.74 9.516 1 95.69 241 ALA B CA 1
ATOM 4706 C C . ALA B 1 241 ? 9.195 -2.256 9.352 1 95.69 241 ALA B C 1
ATOM 4708 O O . ALA B 1 241 ? 8.281 -1.438 9.211 1 95.69 241 ALA B O 1
ATOM 4709 N N . LYS B 1 242 ? 10.422 -1.874 9.414 1 96.56 242 LYS B N 1
ATOM 4710 C CA . LYS B 1 242 ? 10.82 -0.47 9.43 1 96.56 242 LYS B CA 1
ATOM 4711 C C . LYS B 1 242 ? 10.344 0.255 8.18 1 96.56 242 LYS B C 1
ATOM 4713 O O . LYS B 1 242 ? 9.828 1.372 8.258 1 96.56 242 LYS B O 1
ATOM 4718 N N . PRO B 1 243 ? 10.383 -0.363 6.984 1 97.19 243 PRO B N 1
ATOM 4719 C CA . PRO B 1 243 ? 9.938 0.339 5.777 1 97.19 243 PRO B CA 1
ATOM 4720 C C . PRO B 1 243 ? 8.422 0.296 5.59 1 97.19 243 PRO B C 1
ATOM 4722 O O . PRO B 1 243 ? 7.906 0.822 4.602 1 97.19 243 PRO B O 1
ATOM 4725 N N . LYS B 1 244 ? 7.711 -0.328 6.469 1 96.44 244 LYS B N 1
ATOM 4726 C CA . LYS B 1 244 ? 6.273 -0.535 6.297 1 96.44 244 LYS B CA 1
ATOM 4727 C C . LYS B 1 244 ? 5.543 0.795 6.148 1 96.44 244 LYS B C 1
ATOM 4729 O O . LYS B 1 244 ? 5.82 1.748 6.879 1 96.44 244 LYS B O 1
ATOM 4734 N N . ILE B 1 245 ? 4.668 0.903 5.133 1 95.31 245 ILE B N 1
ATOM 4735 C CA . ILE B 1 245 ? 3.793 2.061 4.977 1 95.31 245 ILE B CA 1
ATOM 4736 C C . ILE B 1 245 ? 2.824 2.139 6.156 1 95.31 245 ILE B C 1
ATOM 4738 O O . ILE B 1 245 ? 2.086 1.189 6.426 1 95.31 245 ILE B O 1
ATOM 4742 N N . PRO B 1 246 ? 2.795 3.207 6.875 1 92.94 246 PRO B N 1
ATOM 4743 C CA . PRO B 1 246 ? 1.87 3.322 8.008 1 92.94 246 PRO B CA 1
ATOM 4744 C C . PRO B 1 246 ? 0.409 3.387 7.57 1 92.94 246 PRO B C 1
ATOM 4746 O O . PRO B 1 246 ? 0.093 4.004 6.551 1 92.94 246 PRO B O 1
ATOM 4749 N N . PHE B 1 247 ? -0.517 2.701 8.289 1 93.5 247 PHE B N 1
ATOM 4750 C CA . PHE B 1 247 ? -1.968 2.77 8.172 1 93.5 247 PHE B CA 1
ATOM 4751 C C . PHE B 1 247 ? -2.43 2.168 6.848 1 93.5 247 PHE B C 1
ATOM 4753 O O . PHE B 1 247 ? -3.475 2.553 6.316 1 93.5 247 PHE B O 1
ATOM 4760 N N . ALA B 1 248 ? -1.636 1.232 6.336 1 92.44 248 ALA B N 1
ATOM 4761 C CA . ALA B 1 248 ? -1.911 0.77 4.98 1 92.44 248 ALA B CA 1
ATOM 4762 C C . ALA B 1 248 ? -3.064 -0.229 4.965 1 92.44 248 ALA B C 1
ATOM 4764 O O . ALA B 1 248 ? -3.766 -0.363 3.957 1 92.44 248 ALA B O 1
ATOM 4765 N N . SER B 1 249 ? -3.26 -0.946 6.016 1 94.12 249 SER B N 1
ATOM 4766 C CA . SER B 1 249 ? -4.324 -1.943 6.07 1 94.12 249 SER B CA 1
ATOM 4767 C C . SER B 1 249 ? -5.543 -1.412 6.82 1 94.12 249 SER B C 1
ATOM 4769 O O . SER B 1 249 ? -5.406 -0.827 7.895 1 94.12 249 SER B O 1
ATOM 4771 N N . SER B 1 250 ? -6.668 -1.714 6.273 1 93.19 250 SER B N 1
ATOM 4772 C CA . SER B 1 250 ? -7.898 -1.137 6.809 1 93.19 250 SER B CA 1
ATOM 4773 C C . SER B 1 250 ? -8.5 -2.025 7.895 1 93.19 250 SER B C 1
ATOM 4775 O O . SER B 1 250 ? -8.172 -3.211 7.984 1 93.19 250 SER B O 1
ATOM 4777 N N . ARG B 1 251 ? -9.305 -1.385 8.695 1 96.25 251 ARG B N 1
ATOM 4778 C CA . ARG B 1 251 ? -10.125 -2.131 9.648 1 96.25 251 ARG B CA 1
ATOM 4779 C C . ARG B 1 251 ? -11.023 -3.133 8.93 1 96.25 251 ARG B C 1
ATOM 4781 O O . ARG B 1 251 ? -11.281 -4.223 9.445 1 96.25 251 ARG B O 1
ATOM 4788 N N . PHE B 1 252 ? -11.516 -2.785 7.758 1 97.62 252 PHE B N 1
ATOM 4789 C CA . PHE B 1 252 ? -12.359 -3.666 6.957 1 97.62 252 PHE B CA 1
ATOM 4790 C C . PHE B 1 252 ? -11.633 -4.969 6.641 1 97.62 252 PHE B C 1
ATOM 4792 O O . PHE B 1 252 ? -12.211 -6.051 6.762 1 97.62 252 PHE B O 1
ATOM 4799 N N . ALA B 1 253 ? -10.391 -4.891 6.246 1 97.44 253 ALA B N 1
ATOM 4800 C CA . ALA B 1 253 ? -9.578 -6.066 5.941 1 97.44 253 ALA B CA 1
ATOM 4801 C C . ALA B 1 253 ? -9.414 -6.953 7.172 1 97.44 253 ALA B C 1
ATOM 4803 O O . ALA B 1 253 ? -9.508 -8.18 7.078 1 97.44 253 ALA B O 1
ATOM 4804 N N . GLU B 1 254 ? -9.195 -6.332 8.359 1 97.56 254 GLU B N 1
ATOM 4805 C CA . GLU B 1 254 ? -9.031 -7.082 9.594 1 97.56 254 GLU B CA 1
ATOM 4806 C C . GLU B 1 254 ? -10.297 -7.863 9.938 1 97.56 254 GLU B C 1
ATOM 4808 O O . GLU B 1 254 ? -10.227 -9.047 10.281 1 97.56 254 GLU B O 1
ATOM 4813 N N . ILE B 1 255 ? -11.406 -7.18 9.852 1 98.38 255 ILE B N 1
ATOM 4814 C CA . ILE B 1 255 ? -12.688 -7.801 10.156 1 98.38 255 ILE B CA 1
ATOM 4815 C C . ILE B 1 255 ? -12.945 -8.953 9.188 1 98.38 255 ILE B C 1
ATOM 4817 O O . ILE B 1 255 ? -13.352 -10.039 9.602 1 98.38 255 ILE B O 1
ATOM 4821 N N . THR B 1 256 ? -12.68 -8.711 7.914 1 98.69 256 THR B N 1
ATOM 4822 C CA . THR B 1 256 ? -12.867 -9.734 6.891 1 98.69 256 THR B CA 1
ATOM 4823 C C . THR B 1 256 ? -12.023 -10.969 7.191 1 98.69 256 THR B C 1
ATOM 4825 O O . THR B 1 256 ? -12.539 -12.094 7.184 1 98.69 256 THR B O 1
ATOM 4828 N N . LEU B 1 257 ? -10.781 -10.734 7.504 1 98.56 257 LEU B N 1
ATOM 4829 C CA . LEU B 1 257 ? -9.867 -11.828 7.812 1 98.56 257 LEU B CA 1
ATOM 4830 C C . LEU B 1 257 ? -10.391 -12.664 8.977 1 98.56 257 LEU B C 1
ATOM 4832 O O . LEU B 1 257 ? -10.383 -13.898 8.914 1 98.56 257 LEU B O 1
ATOM 4836 N N . GLN B 1 258 ? -10.844 -12.023 10.008 1 98.44 258 GLN B N 1
ATOM 4837 C CA . GLN B 1 258 ? -11.289 -12.711 11.219 1 98.44 258 GLN B CA 1
ATOM 4838 C C . GLN B 1 258 ? -12.492 -13.609 10.922 1 98.44 258 GLN B C 1
ATOM 4840 O O . GLN B 1 258 ? -12.562 -14.734 11.414 1 98.44 258 GLN B O 1
ATOM 4845 N N . HIS B 1 259 ? -13.406 -13.125 10.109 1 98.69 259 HIS B N 1
ATOM 4846 C CA . HIS B 1 259 ? -14.562 -13.922 9.742 1 98.69 259 HIS B CA 1
ATOM 4847 C C . HIS B 1 259 ? -14.156 -15.125 8.898 1 98.69 259 HIS B C 1
ATOM 4849 O O . HIS B 1 259 ? -14.633 -16.25 9.133 1 98.69 259 HIS B O 1
ATOM 4855 N N . VAL B 1 260 ? -13.273 -14.953 7.938 1 98.75 260 VAL B N 1
ATOM 4856 C CA . VAL B 1 260 ? -12.867 -16.031 7.051 1 98.75 260 VAL B CA 1
ATOM 4857 C C . VAL B 1 260 ? -12.117 -17.094 7.844 1 98.75 260 VAL B C 1
ATOM 4859 O O . VAL B 1 260 ? -12.328 -18.297 7.648 1 98.75 260 VAL B O 1
ATOM 4862 N N . LEU B 1 261 ? -11.273 -16.641 8.805 1 98.62 261 LEU B N 1
ATOM 4863 C CA . LEU B 1 261 ? -10.531 -17.594 9.625 1 98.62 261 LEU B CA 1
ATOM 4864 C C . LEU B 1 261 ? -11.469 -18.391 10.523 1 98.62 261 LEU B C 1
ATOM 4866 O O . LEU B 1 261 ? -11.227 -19.562 10.797 1 98.62 261 LEU B O 1
ATOM 4870 N N . ARG B 1 262 ? -12.523 -17.75 11.008 1 98.12 262 ARG B N 1
ATOM 4871 C CA . ARG B 1 262 ? -13.508 -18.406 11.859 1 98.12 262 ARG B CA 1
ATOM 4872 C C . ARG B 1 262 ? -14.227 -19.531 11.102 1 98.12 262 ARG B C 1
ATOM 4874 O O . ARG B 1 262 ? -14.562 -20.562 11.688 1 98.12 262 ARG B O 1
ATOM 4881 N N . TYR B 1 263 ? -14.484 -19.359 9.852 1 98.31 263 TYR B N 1
ATOM 4882 C CA . TYR B 1 263 ? -15.172 -20.328 9.023 1 98.31 263 TYR B CA 1
ATOM 4883 C C . TYR B 1 263 ? -14.219 -20.938 7.996 1 98.31 263 TYR B C 1
ATOM 4885 O O . TYR B 1 263 ? -14.562 -21.062 6.816 1 98.31 263 TYR B O 1
ATOM 4893 N N . TYR B 1 264 ? -13.039 -21.312 8.469 1 98.44 264 TYR B N 1
ATOM 4894 C CA . TYR B 1 264 ? -11.961 -21.734 7.582 1 98.44 264 TYR B CA 1
ATOM 4895 C C . TYR B 1 264 ? -12.328 -23.016 6.844 1 98.44 264 TYR B C 1
ATOM 4897 O O . TYR B 1 264 ? -11.711 -23.359 5.832 1 98.44 264 TYR B O 1
ATOM 4905 N N . TYR B 1 265 ? -13.359 -23.75 7.297 1 98.31 265 TYR B N 1
ATOM 4906 C CA . TYR B 1 265 ? -13.805 -24.953 6.609 1 98.31 265 TYR B CA 1
ATOM 4907 C C . TYR B 1 265 ? -14.258 -24.641 5.188 1 98.31 265 TYR B C 1
ATOM 4909 O O . TYR B 1 265 ? -14.109 -25.469 4.285 1 98.31 265 TYR B O 1
ATOM 4917 N N . LEU B 1 266 ? -14.797 -23.469 4.945 1 98.25 266 LEU B N 1
ATOM 4918 C CA . LEU B 1 266 ? -15.18 -23.062 3.6 1 98.25 266 LEU B CA 1
ATOM 4919 C C . LEU B 1 266 ? -13.969 -22.984 2.682 1 98.25 266 LEU B C 1
ATOM 4921 O O . LEU B 1 266 ? -14.055 -23.312 1.496 1 98.25 266 LEU B O 1
ATOM 4925 N N . VAL B 1 267 ? -12.812 -22.547 3.24 1 98.56 267 VAL B N 1
ATOM 4926 C CA . VAL B 1 267 ? -11.562 -22.469 2.488 1 98.56 267 VAL B CA 1
ATOM 4927 C C . VAL B 1 267 ? -11.07 -23.875 2.156 1 98.56 267 VAL B C 1
ATOM 4929 O O . VAL B 1 267 ? -10.727 -24.172 1.009 1 98.56 267 VAL B O 1
ATOM 4932 N N . THR B 1 268 ? -11.062 -24.75 3.137 1 98.5 268 THR B N 1
ATOM 4933 C CA . THR B 1 268 ? -10.586 -26.109 2.922 1 98.5 268 THR B CA 1
ATOM 4934 C C . THR B 1 268 ? -11.469 -26.844 1.92 1 98.5 268 THR B C 1
ATOM 4936 O O . THR B 1 268 ? -10.977 -27.641 1.107 1 98.5 268 THR B O 1
ATOM 4939 N N . ASP B 1 269 ? -12.766 -26.578 1.999 1 98.62 269 ASP B N 1
ATOM 4940 C CA . ASP B 1 269 ? -13.695 -27.188 1.043 1 98.62 269 ASP B CA 1
ATOM 4941 C C . ASP B 1 269 ? -13.406 -26.703 -0.377 1 98.62 269 ASP B C 1
ATOM 4943 O O . ASP B 1 269 ? -13.406 -27.5 -1.32 1 98.62 269 ASP B O 1
ATOM 4947 N N . ALA B 1 270 ? -13.211 -25.438 -0.498 1 98.69 270 ALA B N 1
ATOM 4948 C CA . ALA B 1 270 ? -12.914 -24.859 -1.809 1 98.69 270 ALA B CA 1
ATOM 4949 C C . ALA B 1 270 ? -11.609 -25.422 -2.369 1 98.69 270 ALA B C 1
ATOM 4951 O O . ALA B 1 270 ? -11.523 -25.734 -3.555 1 98.69 270 ALA B O 1
ATOM 4952 N N . VAL B 1 271 ? -10.594 -25.516 -1.521 1 98.81 271 VAL B N 1
ATOM 4953 C CA . VAL B 1 271 ? -9.305 -26.047 -1.937 1 98.81 271 VAL B CA 1
ATOM 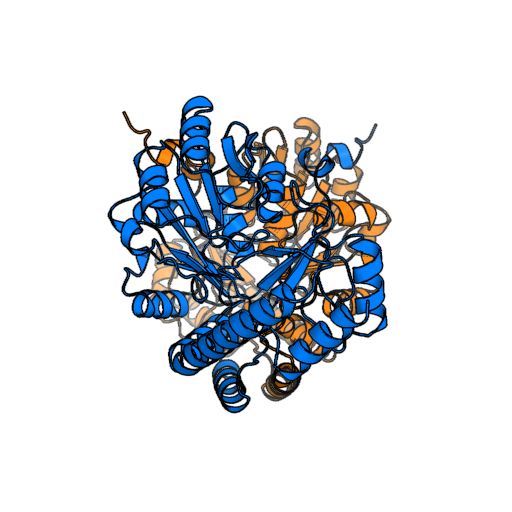4954 C C . VAL B 1 271 ? -9.461 -27.5 -2.383 1 98.81 271 VAL B C 1
ATOM 4956 O O . VAL B 1 271 ? -8.898 -27.906 -3.402 1 98.81 271 VAL B O 1
ATOM 4959 N N . SER B 1 272 ? -10.219 -28.25 -1.632 1 98.81 272 SER B N 1
ATOM 4960 C CA . SER B 1 272 ? -10.469 -29.641 -1.989 1 98.81 272 SER B CA 1
ATOM 4961 C C . SER B 1 272 ? -11.125 -29.75 -3.361 1 98.81 272 SER B C 1
ATOM 4963 O O . SER B 1 272 ? -10.742 -30.594 -4.176 1 98.81 272 SER B O 1
ATOM 4965 N N . TYR B 1 273 ? -12.133 -28.922 -3.588 1 98.81 273 TYR B N 1
ATOM 4966 C CA . TYR B 1 273 ? -12.797 -28.875 -4.887 1 98.81 273 TYR B CA 1
ATOM 4967 C C . TYR B 1 273 ? -11.797 -28.562 -5.996 1 98.81 273 TYR B C 1
ATOM 4969 O O . TYR B 1 273 ? -11.766 -29.25 -7.023 1 98.81 273 TYR B O 1
ATOM 4977 N N . ILE B 1 274 ? -10.977 -27.562 -5.789 1 98.88 274 ILE B N 1
ATOM 4978 C CA . ILE B 1 274 ? -10.023 -27.094 -6.785 1 98.88 274 ILE B CA 1
ATOM 4979 C C . ILE B 1 274 ? -9.008 -28.188 -7.09 1 98.88 274 ILE B C 1
ATOM 4981 O O . ILE B 1 274 ? -8.68 -28.438 -8.258 1 98.88 274 ILE B O 1
ATOM 4985 N N . LEU B 1 275 ? -8.531 -28.844 -6.051 1 98.81 275 LEU B N 1
ATOM 4986 C CA . LEU B 1 275 ? -7.566 -29.938 -6.234 1 98.81 275 LEU B CA 1
ATOM 4987 C C . LEU B 1 275 ? -8.188 -31.094 -7.012 1 98.81 275 LEU B C 1
ATOM 4989 O O . LEU B 1 275 ? -7.535 -31.688 -7.863 1 98.81 275 LEU B O 1
ATOM 4993 N N . GLY B 1 276 ? -9.414 -31.406 -6.703 1 98.81 276 GLY B N 1
ATOM 4994 C CA . GLY B 1 276 ? -10.117 -32.438 -7.457 1 98.81 276 GLY B CA 1
ATOM 4995 C C . GLY B 1 276 ? -10.266 -32.094 -8.93 1 98.81 276 GLY B C 1
ATOM 4996 O O . GLY B 1 276 ? -10.008 -32.906 -9.797 1 98.81 276 GLY B O 1
ATOM 4997 N N . GLU B 1 277 ? -10.727 -30.844 -9.188 1 98.81 277 GLU B N 1
ATOM 4998 C CA . GLU B 1 277 ? -10.891 -30.391 -10.562 1 98.81 277 GLU B CA 1
ATOM 4999 C C . GLU B 1 277 ? -9.539 -30.297 -11.273 1 98.81 277 GLU B C 1
ATOM 5001 O O . GLU B 1 277 ? -9.453 -30.562 -12.477 1 98.81 277 GLU B O 1
ATOM 5006 N N . ARG B 1 278 ? -8.5 -29.844 -10.594 1 98.81 278 ARG B N 1
ATOM 5007 C CA . ARG B 1 278 ? -7.168 -29.781 -11.18 1 98.81 278 ARG B CA 1
ATOM 5008 C C . ARG B 1 278 ? -6.734 -31.156 -11.695 1 98.81 278 ARG B C 1
ATOM 5010 O O . ARG B 1 278 ? -6.191 -31.266 -12.797 1 98.81 278 ARG B O 1
ATOM 5017 N N . GLU B 1 279 ? -6.957 -32.188 -10.883 1 98.5 279 GLU B N 1
ATOM 5018 C CA . GLU B 1 279 ? -6.605 -33.531 -11.273 1 98.5 279 GLU B CA 1
ATOM 5019 C C . GLU B 1 279 ? -7.422 -34 -12.477 1 98.5 279 GLU B C 1
ATOM 5021 O O . GLU B 1 279 ? -6.887 -34.625 -13.398 1 98.5 279 GLU B O 1
ATOM 5026 N N . ARG B 1 280 ? -8.688 -33.688 -12.414 1 98.69 280 ARG B N 1
ATOM 5027 C CA . ARG B 1 280 ? -9.562 -34.062 -13.516 1 98.69 280 ARG B CA 1
ATOM 5028 C C . ARG B 1 280 ? -9.133 -33.438 -14.82 1 98.69 280 ARG B C 1
ATOM 5030 O O . ARG B 1 280 ? -9 -34.094 -15.844 1 98.69 280 ARG B O 1
ATOM 5037 N N . ILE B 1 281 ? -8.945 -32.125 -14.789 1 98.62 281 ILE B N 1
ATOM 5038 C CA . ILE B 1 281 ? -8.578 -31.375 -15.984 1 98.62 281 ILE B CA 1
ATOM 5039 C C . ILE B 1 281 ? -7.215 -31.844 -16.5 1 98.62 281 ILE B C 1
ATOM 5041 O O . ILE B 1 281 ? -7.016 -31.984 -17.703 1 98.62 281 ILE B O 1
ATOM 5045 N N . TYR B 1 282 ? -6.25 -32 -15.57 1 98.5 282 TYR B N 1
ATOM 5046 C CA . TYR B 1 282 ? -4.93 -32.5 -15.953 1 98.5 282 TYR B CA 1
ATOM 5047 C C . TYR B 1 282 ? -5.039 -33.812 -16.734 1 98.5 282 TYR B C 1
ATOM 5049 O O . TYR B 1 282 ? -4.422 -33.969 -17.781 1 98.5 282 TYR B O 1
ATOM 5057 N N . ALA B 1 283 ? -5.816 -34.719 -16.219 1 98.19 283 ALA B N 1
ATOM 5058 C CA . ALA B 1 283 ? -5.992 -36.031 -16.859 1 98.19 283 ALA B CA 1
ATOM 5059 C C . ALA B 1 283 ? -6.602 -35.875 -18.25 1 98.19 283 ALA B C 1
ATOM 5061 O O . ALA B 1 283 ? -6.172 -36.562 -19.203 1 98.19 283 ALA B O 1
ATOM 5062 N N . GLU B 1 284 ? -7.59 -35.062 -18.359 1 97.94 284 GLU B N 1
ATOM 5063 C CA . GLU B 1 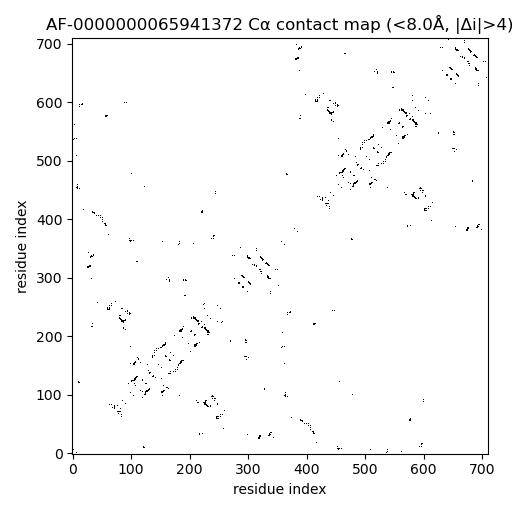284 ? -8.234 -34.812 -19.656 1 97.94 284 GLU B CA 1
ATOM 5064 C C . GLU B 1 284 ? -7.262 -34.188 -20.656 1 97.94 284 GLU B C 1
ATOM 5066 O O . GLU B 1 284 ? -7.258 -34.562 -21.828 1 97.94 284 GLU B O 1
ATOM 5071 N N . LEU B 1 285 ? -6.5 -33.281 -20.203 1 98.19 285 LEU B N 1
ATOM 5072 C CA . LEU B 1 285 ? -5.551 -32.594 -21.062 1 98.19 285 LEU B CA 1
ATOM 5073 C C . LEU B 1 285 ? -4.453 -33.562 -21.531 1 98.19 285 LEU B C 1
ATOM 5075 O O . LEU B 1 285 ? -3.951 -33.438 -22.656 1 98.19 285 LEU B O 1
ATOM 5079 N N . GLU B 1 286 ? -3.979 -34.438 -20.688 1 96.69 286 GLU B N 1
ATOM 5080 C CA . GLU B 1 286 ? -2.967 -35.438 -21.047 1 96.69 286 GLU B CA 1
ATOM 5081 C C . GLU B 1 286 ? -3.42 -36.281 -22.234 1 96.69 286 GLU B C 1
ATOM 5083 O O . GLU B 1 286 ? -2.592 -36.781 -23.016 1 96.69 286 GLU B O 1
ATOM 5088 N N . GLY B 1 287 ? -4.684 -36.344 -22.422 1 93.81 287 GLY B N 1
ATOM 5089 C CA . GLY B 1 287 ? -5.246 -37.125 -23.5 1 93.81 287 GLY B CA 1
ATOM 5090 C C . GLY B 1 287 ? -5.266 -36.375 -24.828 1 93.81 287 GLY B C 1
ATOM 5091 O O . GLY B 1 287 ? -5.512 -37 -25.875 1 93.81 287 GLY B O 1
ATOM 5092 N N . ILE B 1 288 ? -4.969 -35.156 -24.734 1 94 288 ILE B N 1
ATOM 5093 C CA . ILE B 1 288 ? -4.941 -34.375 -25.953 1 94 288 ILE B CA 1
ATOM 5094 C C . ILE B 1 288 ? -3.535 -34.406 -26.562 1 94 288 ILE B C 1
ATOM 5096 O O . ILE B 1 288 ? -2.613 -33.812 -26.016 1 94 288 ILE B O 1
ATOM 5100 N N . ALA B 1 289 ? -3.318 -34.969 -27.688 1 90.25 289 ALA B N 1
ATOM 5101 C CA . ALA B 1 289 ? -2.016 -35.281 -28.281 1 90.25 289 ALA B CA 1
ATOM 5102 C C . ALA B 1 289 ? -1.306 -34 -28.703 1 90.25 289 ALA B C 1
ATOM 5104 O O . ALA B 1 289 ? -0.074 -33.938 -28.703 1 90.25 289 ALA B O 1
ATOM 5105 N N . SER B 1 290 ? -1.993 -32.969 -28.969 1 90.88 290 SER B N 1
ATOM 5106 C CA . SER B 1 290 ? -1.399 -31.766 -29.562 1 90.88 290 SER B CA 1
ATOM 5107 C C . SER B 1 290 ? -0.831 -30.828 -28.5 1 90.88 290 SER B C 1
ATOM 5109 O O . SER B 1 290 ? -0.293 -29.766 -28.812 1 90.88 290 SER B O 1
ATOM 5111 N N . LEU B 1 291 ? -0.973 -31.188 -27.312 1 94.62 291 LEU B N 1
ATOM 5112 C CA . LEU B 1 291 ? -0.446 -30.281 -26.312 1 94.62 291 LEU B CA 1
ATOM 5113 C C . LEU B 1 291 ? 0.287 -31.047 -25.203 1 94.62 291 LEU B C 1
ATOM 5115 O O . LEU B 1 291 ? 0.142 -32.281 -25.094 1 94.62 291 LEU B O 1
ATOM 5119 N N . ASP B 1 292 ? 1.239 -30.438 -24.547 1 96.44 292 ASP B N 1
ATOM 5120 C CA . ASP B 1 292 ? 1.914 -30.891 -23.344 1 96.44 292 ASP B CA 1
ATOM 5121 C C . ASP B 1 292 ? 1.378 -30.172 -22.094 1 96.44 292 ASP B C 1
ATOM 5123 O O . ASP B 1 292 ? 1.217 -28.953 -22.109 1 96.44 292 ASP B O 1
ATOM 5127 N N . VAL B 1 293 ? 1.043 -30.922 -21.141 1 97.75 293 VAL B N 1
ATOM 5128 C CA . VAL B 1 293 ? 0.541 -30.328 -19.906 1 97.75 293 VAL B CA 1
ATOM 5129 C C . VAL B 1 293 ? 1.556 -30.547 -18.781 1 97.75 293 VAL B C 1
ATOM 5131 O O . VAL B 1 293 ? 2.164 -31.609 -18.688 1 97.75 293 VAL B O 1
ATOM 5134 N N . PHE B 1 294 ? 1.801 -29.531 -17.984 1 97.69 294 PHE B N 1
ATOM 5135 C CA . PHE B 1 294 ? 2.732 -29.609 -16.875 1 97.69 294 PHE B CA 1
ATOM 5136 C C . PHE B 1 294 ? 1.986 -29.828 -15.555 1 97.69 294 PHE B C 1
ATOM 5138 O O . PHE B 1 294 ? 0.923 -29.25 -15.336 1 97.69 294 PHE B O 1
ATOM 5145 N N . GLN B 1 295 ? 2.531 -30.734 -14.727 1 96.56 295 GLN B N 1
ATOM 5146 C CA . GLN B 1 295 ? 1.985 -30.875 -13.383 1 96.56 295 GLN B CA 1
ATOM 5147 C C . GLN B 1 295 ? 2.088 -29.578 -12.594 1 96.56 295 GLN B C 1
ATOM 5149 O O . GLN B 1 295 ? 2.957 -28.75 -12.867 1 96.56 295 GLN B O 1
ATOM 5154 N N . SER B 1 296 ? 1.188 -29.422 -11.672 1 98.12 296 SER B N 1
ATOM 5155 C CA . SER B 1 296 ? 1.157 -28.156 -10.93 1 98.12 296 SER B CA 1
ATOM 5156 C C . SER B 1 296 ? 0.892 -28.406 -9.453 1 98.12 296 SER B C 1
ATOM 5158 O O . SER B 1 296 ? 0.135 -29.312 -9.086 1 98.12 296 SER B O 1
ATOM 5160 N N . ASP B 1 297 ? 1.521 -27.609 -8.641 1 98.62 297 ASP B N 1
ATOM 5161 C CA . ASP B 1 297 ? 1.272 -27.562 -7.203 1 98.62 297 ASP B CA 1
ATOM 5162 C C . ASP B 1 297 ? 0.491 -26.312 -6.824 1 98.62 297 ASP B C 1
ATOM 5164 O O . ASP B 1 297 ? 0.542 -25.875 -5.676 1 98.62 297 ASP B O 1
ATOM 5168 N N . THR B 1 298 ? -0.167 -25.656 -7.734 1 98.81 298 THR B N 1
ATOM 5169 C CA . THR B 1 298 ? -0.925 -24.422 -7.543 1 98.81 298 THR B CA 1
ATOM 5170 C C . THR B 1 298 ? -2.389 -24.625 -7.93 1 98.81 298 THR B C 1
ATOM 5172 O O . THR B 1 298 ? -2.838 -25.766 -8.109 1 98.81 298 THR B O 1
ATOM 5175 N N . ASN B 1 299 ? -3.146 -23.547 -7.984 1 98.88 299 ASN B N 1
ATOM 5176 C CA . ASN B 1 299 ? -4.523 -23.625 -8.461 1 98.88 299 ASN B CA 1
ATOM 5177 C C . ASN B 1 299 ? -4.617 -23.359 -9.961 1 98.88 299 ASN B C 1
ATOM 5179 O O . ASN B 1 299 ? -5.672 -22.984 -10.469 1 98.88 299 ASN B O 1
ATOM 5183 N N . PHE B 1 300 ? -3.5 -23.469 -10.648 1 98.88 300 PHE B N 1
ATOM 5184 C CA . PHE B 1 300 ? -3.512 -23.266 -12.094 1 98.88 300 PHE B CA 1
ATOM 5185 C C . PHE B 1 300 ? -2.707 -24.359 -12.797 1 98.88 300 PHE B C 1
ATOM 5187 O O . PHE B 1 300 ? -1.98 -25.109 -12.148 1 98.88 300 PHE B O 1
ATOM 5194 N N . LEU B 1 301 ? -2.883 -24.5 -14.094 1 98.81 301 LEU B N 1
ATOM 5195 C CA . LEU B 1 301 ? -2.143 -25.422 -14.945 1 98.81 301 LEU B CA 1
ATOM 5196 C C . LEU B 1 301 ? -1.47 -24.672 -16.094 1 98.81 301 LEU B C 1
ATOM 5198 O O . LEU B 1 301 ? -1.886 -23.578 -16.453 1 98.81 301 LEU B O 1
ATOM 5202 N N . ILE B 1 302 ? -0.43 -25.25 -16.594 1 98.62 302 ILE B N 1
ATOM 5203 C CA . ILE B 1 302 ? 0.29 -24.766 -17.766 1 98.62 302 ILE B CA 1
ATOM 5204 C C . ILE B 1 302 ? 0.223 -25.797 -18.875 1 98.62 302 ILE B C 1
ATOM 5206 O O . ILE B 1 302 ? 0.441 -27 -18.641 1 98.62 302 ILE B O 1
ATOM 5210 N N . ILE B 1 303 ? -0.059 -25.328 -20.094 1 98.5 303 ILE B N 1
ATOM 5211 C CA . ILE B 1 303 ? 0.009 -26.203 -21.25 1 98.5 303 ILE B CA 1
ATOM 5212 C C . ILE B 1 303 ? 0.913 -25.578 -22.312 1 98.5 303 ILE B C 1
ATOM 5214 O O . ILE B 1 303 ? 0.965 -24.359 -22.453 1 98.5 303 ILE B O 1
ATOM 5218 N N . ARG B 1 304 ? 1.646 -26.391 -22.953 1 98.38 304 ARG B N 1
ATOM 5219 C CA . ARG B 1 304 ? 2.367 -25.984 -24.156 1 98.38 304 ARG B CA 1
ATOM 5220 C C . ARG B 1 304 ? 1.627 -26.422 -25.406 1 98.38 304 ARG B C 1
ATOM 5222 O O . ARG B 1 304 ? 1.229 -27.594 -25.531 1 98.38 304 ARG B O 1
ATOM 5229 N N . VAL B 1 305 ? 1.398 -25.531 -26.266 1 98.06 305 VAL B N 1
ATOM 5230 C CA . VAL B 1 305 ? 0.652 -25.766 -27.5 1 98.06 305 VAL B CA 1
ATOM 5231 C C . VAL B 1 305 ? 1.515 -25.406 -28.703 1 98.06 305 VAL B C 1
ATOM 5233 O O . VAL B 1 305 ? 2.568 -24.781 -28.547 1 98.06 305 VAL B O 1
ATOM 5236 N N . PRO B 1 306 ? 1.158 -25.875 -29.875 1 96.31 306 PRO B N 1
ATOM 5237 C CA . PRO B 1 306 ? 1.98 -25.594 -31.062 1 96.31 306 PRO B CA 1
ATOM 5238 C C . PRO B 1 306 ? 2.121 -24.094 -31.344 1 96.31 306 PRO B C 1
ATOM 5240 O O . PRO B 1 306 ? 3.201 -23.641 -31.719 1 96.31 306 PRO B O 1
ATOM 5243 N N . ASP B 1 307 ? 1.097 -23.312 -31.141 1 97.62 307 ASP B N 1
ATOM 5244 C CA . ASP B 1 307 ? 1.048 -21.875 -31.359 1 97.62 307 ASP B CA 1
ATOM 5245 C C . ASP B 1 307 ? 0.197 -21.188 -30.297 1 97.62 307 ASP B C 1
ATOM 5247 O O . ASP B 1 307 ? -1.008 -21 -30.484 1 97.62 307 ASP B O 1
ATOM 5251 N N . ALA B 1 308 ? 0.861 -20.719 -29.281 1 98.06 308 ALA B N 1
ATOM 5252 C CA . ALA B 1 308 ? 0.153 -20.188 -28.125 1 98.06 308 ALA B CA 1
ATOM 5253 C C . ALA B 1 308 ? -0.677 -18.969 -28.5 1 98.06 308 ALA B C 1
ATOM 5255 O O . ALA B 1 308 ? -1.771 -18.75 -27.969 1 98.06 308 ALA B O 1
ATOM 5256 N N . GLN B 1 309 ? -0.155 -18.125 -29.359 1 97.69 309 GLN B N 1
ATOM 5257 C CA . GLN B 1 309 ? -0.875 -16.922 -29.766 1 97.69 309 GLN B CA 1
ATOM 5258 C C . GLN B 1 309 ? -2.186 -17.266 -30.469 1 97.69 309 GLN B C 1
ATOM 5260 O O . GLN B 1 309 ? -3.225 -16.672 -30.188 1 97.69 309 GLN B O 1
ATOM 5265 N N . LYS B 1 310 ? -2.143 -18.219 -31.375 1 97.38 310 LYS B N 1
ATOM 5266 C CA . LYS B 1 310 ? -3.33 -18.656 -32.094 1 97.38 310 LYS B CA 1
ATOM 5267 C C . LYS B 1 310 ? -4.363 -19.25 -31.141 1 97.38 310 LYS B C 1
ATOM 5269 O O . LYS B 1 310 ? -5.551 -18.938 -31.219 1 97.38 310 LYS B O 1
ATOM 5274 N N . VAL B 1 311 ? -3.9 -20.141 -30.297 1 97.81 311 VAL B N 1
ATOM 5275 C CA . VAL B 1 311 ? -4.805 -20.781 -29.359 1 97.81 311 VAL B CA 1
ATOM 5276 C C . VAL B 1 311 ? -5.383 -19.75 -28.391 1 97.81 311 VAL B C 1
ATOM 5278 O O . VAL B 1 311 ? -6.574 -19.781 -28.078 1 97.81 311 VAL B O 1
ATOM 5281 N N . PHE B 1 312 ? -4.555 -18.844 -27.938 1 97.5 312 PHE B N 1
ATOM 5282 C CA . PHE B 1 312 ? -4.988 -17.781 -27.047 1 97.5 312 PHE B CA 1
ATOM 5283 C C . PHE B 1 312 ? -6.105 -16.953 -27.688 1 97.5 312 PHE B C 1
ATOM 5285 O O . PHE B 1 312 ? -7.145 -16.734 -27.062 1 97.5 312 PHE B O 1
ATOM 5292 N N . HIS B 1 313 ? -5.938 -16.516 -28.859 1 97 313 HIS B N 1
ATOM 5293 C CA . HIS B 1 313 ? -6.926 -15.703 -29.562 1 97 313 HIS B CA 1
ATOM 5294 C C . HIS B 1 313 ? -8.219 -16.469 -29.781 1 97 313 HIS B C 1
ATOM 5296 O O . HIS B 1 313 ? -9.312 -15.906 -29.688 1 97 313 HIS B O 1
ATOM 5302 N N . ALA B 1 314 ? -8.094 -17.734 -30.109 1 97.25 314 ALA B N 1
ATOM 5303 C CA . ALA B 1 314 ? -9.281 -18.578 -30.281 1 97.25 314 ALA B CA 1
ATOM 5304 C C . ALA B 1 314 ? -10.078 -18.672 -28.984 1 97.25 314 ALA B C 1
ATOM 5306 O O . ALA B 1 314 ? -11.312 -18.625 -29.016 1 97.25 314 ALA B O 1
ATOM 5307 N N . LEU B 1 315 ? -9.375 -18.859 -27.875 1 97.69 315 LEU B N 1
ATOM 5308 C CA . LEU B 1 315 ? -10.039 -18.938 -26.578 1 97.69 315 LEU B CA 1
ATOM 5309 C C . LEU B 1 315 ? -10.719 -17.609 -26.234 1 97.69 315 LEU B C 1
ATOM 5311 O O . LEU B 1 315 ? -11.898 -17.594 -25.859 1 97.69 315 LEU B O 1
ATOM 5315 N N . VAL B 1 316 ? -10.023 -16.5 -26.422 1 96.19 316 VAL B N 1
ATOM 5316 C CA . VAL B 1 316 ? -10.562 -15.18 -26.125 1 96.19 316 VAL B CA 1
ATOM 5317 C C . VAL B 1 316 ? -11.812 -14.938 -26.984 1 96.19 316 VAL B C 1
ATOM 5319 O O . VAL B 1 316 ? -12.82 -14.422 -26.484 1 96.19 316 VAL B O 1
ATOM 5322 N N . SER B 1 317 ? -11.758 -15.266 -28.188 1 95.75 317 SER B N 1
ATOM 5323 C CA . SER B 1 317 ? -12.867 -15.07 -29.125 1 95.75 317 SER B CA 1
ATOM 5324 C C . SER B 1 317 ? -14.086 -15.883 -28.688 1 95.75 317 SER B C 1
ATOM 5326 O O . SER B 1 317 ? -15.219 -15.555 -29.047 1 95.75 317 SER B O 1
ATOM 5328 N N . SER B 1 318 ? -13.828 -16.938 -27.984 1 96.31 318 SER B N 1
ATOM 5329 C CA . SER B 1 318 ? -14.914 -17.797 -27.5 1 96.31 318 SER B CA 1
ATOM 5330 C C . SER B 1 318 ? -15.352 -17.391 -26.094 1 96.31 318 SER B C 1
ATOM 5332 O O . SER B 1 318 ? -16.125 -18.109 -25.453 1 96.31 318 SER B O 1
ATOM 5334 N N . GLY B 1 319 ? -14.75 -16.328 -25.531 1 96.62 319 GLY B N 1
ATOM 5335 C CA . GLY B 1 319 ? -15.156 -15.805 -24.234 1 96.62 319 GLY B CA 1
ATOM 5336 C C . GLY B 1 319 ? -14.406 -16.422 -23.078 1 96.62 319 GLY B C 1
ATOM 5337 O O . GLY B 1 319 ? -14.836 -16.328 -21.922 1 96.62 319 GLY B O 1
ATOM 5338 N N . ILE B 1 320 ? -13.328 -17.141 -23.344 1 97.88 320 ILE B N 1
ATOM 5339 C CA . ILE B 1 320 ? -12.508 -17.766 -22.312 1 97.88 320 ILE B CA 1
ATOM 5340 C C . ILE B 1 320 ? -11.172 -17.031 -22.203 1 97.88 320 ILE B C 1
ATOM 5342 O O . ILE B 1 320 ? -10.375 -17.031 -23.156 1 97.88 320 ILE B O 1
ATOM 5346 N N . LEU B 1 321 ? -10.945 -16.422 -21.047 1 97.19 321 LEU B N 1
ATOM 5347 C CA . LEU B 1 321 ? -9.727 -15.641 -20.859 1 97.19 321 LEU B CA 1
ATOM 5348 C C . LEU B 1 321 ? -8.703 -16.422 -20.031 1 97.19 321 LEU B C 1
ATOM 5350 O O . LEU B 1 321 ? -8.984 -16.828 -18.906 1 97.19 321 LEU B O 1
ATOM 5354 N N . VAL B 1 322 ? -7.578 -16.75 -20.609 1 97.75 322 VAL B N 1
ATOM 5355 C CA . VAL B 1 322 ? -6.434 -17.375 -19.969 1 97.75 322 VAL B CA 1
ATOM 5356 C C . VAL B 1 322 ? -5.219 -16.453 -20.047 1 97.75 322 VAL B C 1
ATOM 5358 O O . VAL B 1 322 ? -5.348 -15.281 -20.391 1 97.75 322 VAL B O 1
ATOM 5361 N N . ARG B 1 323 ? -4.102 -16.938 -19.703 1 97 323 ARG B N 1
ATOM 5362 C CA . ARG B 1 323 ? -2.898 -16.109 -19.75 1 97 323 ARG B CA 1
ATOM 5363 C C . ARG B 1 323 ? -1.859 -16.703 -20.703 1 97 323 ARG B C 1
ATOM 5365 O O . ARG B 1 323 ? -1.547 -17.891 -20.609 1 97 323 ARG B O 1
ATOM 5372 N N . ASN B 1 324 ? -1.402 -15.844 -21.656 1 97.5 324 ASN B N 1
ATOM 5373 C CA . ASN B 1 324 ? -0.266 -16.234 -22.484 1 97.5 324 ASN B CA 1
ATOM 5374 C C . ASN B 1 324 ? 1.06 -15.961 -21.781 1 97.5 324 ASN B C 1
ATOM 5376 O O . ASN B 1 324 ? 1.45 -14.805 -21.609 1 97.5 324 ASN B O 1
ATOM 5380 N N . VAL B 1 325 ? 1.763 -17 -21.406 1 97.44 325 VAL B N 1
ATOM 5381 C CA . VAL B 1 325 ? 2.98 -16.844 -20.609 1 97.44 325 VAL B CA 1
ATOM 5382 C C . VAL B 1 325 ? 4.199 -17.203 -21.469 1 97.44 325 VAL B C 1
ATOM 5384 O O . VAL B 1 325 ? 5.25 -17.562 -20.938 1 97.44 325 VAL B O 1
ATOM 5387 N N . SER B 1 326 ? 4.066 -17.078 -22.781 1 97.69 326 SER B N 1
ATOM 5388 C CA . SER B 1 326 ? 5.105 -17.438 -23.734 1 97.69 326 SER B CA 1
ATOM 5389 C C . SER B 1 326 ? 6.336 -16.547 -23.578 1 97.69 326 SER B C 1
ATOM 5391 O O . SER B 1 326 ? 7.43 -16.906 -24.016 1 97.69 326 SER B O 1
ATOM 5393 N N . GLY B 1 327 ? 6.098 -15.414 -22.953 1 95.44 327 GLY B N 1
ATOM 5394 C CA . GLY B 1 327 ? 7.184 -14.453 -22.844 1 95.44 327 GLY B CA 1
ATOM 5395 C C . GLY B 1 327 ? 8.211 -14.828 -21.797 1 95.44 327 GLY B C 1
ATOM 5396 O O . GLY B 1 327 ? 9.32 -14.297 -21.781 1 95.44 327 GLY B O 1
ATOM 5397 N N . TYR B 1 328 ? 7.902 -15.742 -20.938 1 96.88 328 TYR B N 1
ATOM 5398 C CA . TYR B 1 328 ? 8.836 -16.172 -19.891 1 96.88 328 TYR B CA 1
ATOM 5399 C C . TYR B 1 328 ? 9.867 -17.141 -20.469 1 96.88 328 TYR B C 1
ATOM 5401 O O . TYR B 1 328 ? 9.57 -17.922 -21.375 1 96.88 328 TYR B O 1
ATOM 5409 N N . LEU B 1 329 ? 11.031 -17.141 -19.844 1 96.25 329 LEU B N 1
ATOM 5410 C CA . LEU B 1 329 ? 12.078 -18.094 -20.188 1 96.25 329 LEU B CA 1
ATOM 5411 C C . LEU B 1 329 ? 11.586 -19.531 -20.016 1 96.25 329 LEU B C 1
ATOM 5413 O O . LEU B 1 329 ? 10.953 -19.844 -19 1 96.25 329 LEU B O 1
ATOM 5417 N N . LEU B 1 330 ? 11.844 -20.375 -20.984 1 97.31 330 LEU B N 1
ATOM 5418 C CA . LEU B 1 330 ? 11.562 -21.812 -20.953 1 97.31 330 LEU B CA 1
ATOM 5419 C C . LEU B 1 330 ? 10.086 -22.078 -21.219 1 97.31 330 LEU B C 1
ATOM 5421 O O . LEU B 1 330 ? 9.664 -23.234 -21.312 1 97.31 330 LEU B O 1
ATOM 5425 N N . MET B 1 331 ? 9.289 -20.984 -21.438 1 98 331 MET B N 1
ATOM 5426 C CA . MET B 1 331 ? 7.844 -21.188 -21.516 1 98 331 MET B CA 1
ATOM 5427 C C . MET B 1 331 ? 7.316 -20.766 -22.891 1 98 331 MET B C 1
ATOM 5429 O O . MET B 1 331 ? 6.215 -20.219 -22.984 1 98 331 MET B O 1
ATOM 5433 N N . GLU B 1 332 ? 8.117 -20.953 -23.875 1 97.69 332 GLU B N 1
ATOM 5434 C CA . GLU B 1 332 ? 7.664 -20.719 -25.25 1 97.69 332 GLU B CA 1
ATOM 5435 C C . GLU B 1 332 ? 6.406 -21.516 -25.562 1 97.69 332 GLU B C 1
ATOM 5437 O O . GLU B 1 332 ? 6.324 -22.703 -25.25 1 97.69 332 GLU B O 1
ATOM 5442 N N . ASN B 1 333 ? 5.406 -20.781 -26.078 1 98.25 333 ASN B N 1
ATOM 5443 C CA . ASN B 1 333 ? 4.148 -21.359 -26.531 1 98.25 333 ASN B CA 1
ATOM 5444 C C . ASN B 1 333 ? 3.365 -21.969 -25.375 1 98.25 333 ASN B C 1
ATOM 5446 O O . ASN B 1 333 ? 2.666 -22.969 -25.547 1 98.25 333 ASN B O 1
ATOM 5450 N N . CYS B 1 334 ? 3.506 -21.391 -24.219 1 98.5 334 CYS B N 1
ATOM 5451 C CA . CYS B 1 334 ? 2.758 -21.891 -23.062 1 98.5 334 CYS B CA 1
ATOM 5452 C C . CYS B 1 334 ? 1.592 -20.969 -22.734 1 98.5 334 CYS B C 1
ATOM 5454 O O . CYS B 1 334 ? 1.706 -19.75 -22.844 1 98.5 334 CYS B O 1
ATOM 5456 N N . LEU B 1 335 ? 0.485 -21.531 -22.328 1 98.5 335 LEU B N 1
ATOM 5457 C CA . LEU B 1 335 ? -0.674 -20.875 -21.75 1 98.5 335 LEU B CA 1
ATOM 5458 C C . LEU B 1 335 ? -0.908 -21.344 -20.312 1 98.5 335 LEU B C 1
ATOM 5460 O O . LEU B 1 335 ? -0.669 -22.5 -20 1 98.5 335 LEU B O 1
ATOM 5464 N N . ARG B 1 336 ? -1.313 -20.422 -19.484 1 98.69 336 ARG B N 1
ATOM 5465 C CA . ARG B 1 336 ? -1.653 -20.703 -18.094 1 98.69 336 ARG B CA 1
ATOM 5466 C C . ARG B 1 336 ? -3.119 -20.391 -17.812 1 98.69 336 ARG B C 1
ATOM 5468 O O . ARG B 1 336 ? -3.641 -19.375 -18.281 1 98.69 336 ARG B O 1
ATOM 5475 N N . PHE B 1 337 ? -3.766 -21.219 -17.094 1 98.56 337 PHE B N 1
ATOM 5476 C CA . PHE B 1 337 ? -5.137 -20.953 -16.672 1 98.56 337 PHE B CA 1
ATOM 5477 C C . PHE B 1 337 ? -5.414 -21.547 -15.297 1 98.56 337 PHE B C 1
ATOM 5479 O O . PHE B 1 337 ? -4.922 -22.625 -14.969 1 98.56 337 PHE B O 1
ATOM 5486 N N . ASN B 1 338 ? -6.125 -20.766 -14.461 1 98.56 338 ASN B N 1
ATOM 5487 C CA . ASN B 1 338 ? -6.48 -21.297 -13.148 1 98.56 338 ASN B CA 1
ATOM 5488 C C . ASN B 1 338 ? -7.715 -22.188 -13.219 1 98.56 338 ASN B C 1
ATOM 5490 O O . ASN B 1 338 ? -8.492 -22.109 -14.164 1 98.56 338 ASN B O 1
ATOM 5494 N N . ILE B 1 339 ? -7.844 -23.031 -12.219 1 98.81 339 ILE B N 1
ATOM 5495 C CA . ILE B 1 339 ? -8.984 -23.938 -12.094 1 98.81 339 ILE B CA 1
ATOM 5496 C C . ILE B 1 339 ? -10.242 -23.141 -11.742 1 98.81 339 ILE B C 1
ATOM 5498 O O . ILE B 1 339 ? -10.25 -22.391 -10.766 1 98.81 339 ILE B O 1
ATOM 5502 N N . GLY B 1 340 ? -11.266 -23.219 -12.602 1 98.5 340 GLY B N 1
ATOM 5503 C CA . GLY B 1 340 ? -12.555 -22.578 -12.359 1 98.5 340 GLY B CA 1
ATOM 5504 C C . GLY B 1 340 ? -13.625 -23.547 -11.891 1 98.5 340 GLY B C 1
ATOM 5505 O O . GLY B 1 340 ? -13.312 -24.594 -11.312 1 98.5 340 GLY B O 1
ATOM 5506 N N . LEU B 1 341 ? -14.828 -23.141 -11.969 1 98.44 341 LEU B N 1
ATOM 5507 C CA . LEU B 1 341 ? -15.945 -24.047 -11.734 1 98.44 341 LEU B CA 1
ATOM 5508 C C . LEU B 1 341 ? -15.992 -25.141 -12.805 1 98.44 341 LEU B C 1
ATOM 5510 O O . LEU B 1 341 ? -15.453 -24.969 -13.898 1 98.44 341 LEU B O 1
ATOM 5514 N N . ARG B 1 342 ? -16.625 -26.219 -12.453 1 98.44 342 ARG B N 1
ATOM 5515 C CA . ARG B 1 342 ? -16.672 -27.375 -13.359 1 98.44 342 ARG B CA 1
ATOM 5516 C C . ARG B 1 342 ? -17.141 -26.953 -14.75 1 98.44 342 ARG B C 1
ATOM 5518 O O . ARG B 1 342 ? -16.562 -27.359 -15.75 1 98.44 342 ARG B O 1
ATOM 5525 N N . GLU B 1 343 ? -18.188 -26.109 -14.805 1 98.31 343 GLU B N 1
ATOM 5526 C CA . GLU B 1 343 ? -18.734 -25.672 -16.094 1 98.31 343 GLU B CA 1
ATOM 5527 C C . GLU B 1 343 ? -17.719 -24.844 -16.859 1 98.31 343 GLU B C 1
ATOM 5529 O O . GLU B 1 343 ? -17.609 -24.953 -18.078 1 98.31 343 GLU B O 1
ATOM 5534 N N . GLU B 1 344 ? -17.016 -23.969 -16.188 1 98.5 344 GLU B N 1
ATOM 5535 C CA . GLU B 1 344 ? -15.977 -23.156 -16.812 1 98.5 344 GLU B CA 1
ATOM 5536 C C . GLU B 1 344 ? -14.844 -24.031 -17.344 1 98.5 344 GLU B C 1
ATOM 5538 O O . GLU B 1 344 ? -14.359 -23.812 -18.469 1 98.5 344 GLU B O 1
ATOM 5543 N N . ASN B 1 345 ? -14.461 -25.016 -16.531 1 98.62 345 ASN B N 1
ATOM 5544 C CA . ASN B 1 345 ? -13.414 -25.938 -16.922 1 98.62 345 ASN B CA 1
ATOM 5545 C C . ASN B 1 345 ? -13.82 -26.766 -18.141 1 98.62 345 ASN B C 1
ATOM 5547 O O . ASN B 1 345 ? -13.008 -27 -19.031 1 98.62 345 ASN B O 1
ATOM 5551 N N . ASP B 1 346 ? -15.055 -27.188 -18.141 1 98.56 346 ASP B N 1
ATOM 5552 C CA . ASP B 1 346 ? -15.555 -27.984 -19.25 1 98.56 346 ASP B CA 1
ATOM 5553 C C . ASP B 1 346 ? -15.555 -27.156 -20.547 1 98.56 346 ASP B C 1
ATOM 5555 O O . ASP B 1 346 ? -15.219 -27.688 -21.609 1 98.56 346 ASP B O 1
ATOM 5559 N N . GLN B 1 347 ? -15.961 -25.922 -20.469 1 98.38 347 GLN B N 1
ATOM 5560 C CA . GLN B 1 347 ? -15.938 -25.047 -21.625 1 98.38 347 GLN B CA 1
ATOM 5561 C C . GLN B 1 347 ? -14.516 -24.891 -22.172 1 98.38 347 GLN B C 1
ATOM 5563 O O . GLN B 1 347 ? -14.312 -24.938 -23.391 1 98.38 347 GLN B O 1
ATOM 5568 N N . LEU B 1 348 ? -13.562 -24.734 -21.297 1 98.44 348 LEU B N 1
ATOM 5569 C CA . LEU B 1 348 ? -12.164 -24.625 -21.703 1 98.44 348 LEU B CA 1
ATOM 5570 C C . LEU B 1 348 ? -11.711 -25.906 -22.391 1 98.44 348 LEU B C 1
ATOM 5572 O O . LEU B 1 348 ? -11.109 -25.859 -23.469 1 98.44 348 LEU B O 1
ATOM 5576 N N . LEU B 1 349 ? -12 -27.078 -21.797 1 98.12 349 LEU B N 1
ATOM 5577 C CA . LEU B 1 349 ? -11.586 -28.375 -22.328 1 98.12 349 LEU B CA 1
ATOM 5578 C C . LEU B 1 349 ? -12.188 -28.609 -23.703 1 98.12 349 LEU B C 1
ATOM 5580 O O . LEU B 1 349 ? -11.492 -29.062 -24.625 1 98.12 349 LEU B O 1
ATOM 5584 N N . GLU B 1 350 ? -13.453 -28.312 -23.797 1 97.69 350 GLU B N 1
ATOM 5585 C CA . GLU B 1 350 ? -14.148 -28.516 -25.078 1 97.69 350 GLU B CA 1
ATOM 5586 C C . GLU B 1 350 ? -13.516 -27.672 -26.172 1 97.69 350 GLU B C 1
ATOM 5588 O O . GLU B 1 350 ? -13.32 -28.156 -27.297 1 97.69 350 GLU B O 1
ATOM 5593 N N . LYS B 1 351 ? -13.258 -26.453 -25.812 1 97.19 351 LYS B N 1
ATOM 5594 C CA . LYS B 1 351 ? -12.664 -25.562 -26.812 1 97.19 351 LYS B CA 1
ATOM 5595 C C . LYS B 1 351 ? -11.266 -26.031 -27.188 1 97.19 351 LYS B C 1
ATOM 5597 O O . LYS B 1 351 ? -10.891 -26 -28.359 1 97.19 351 LYS B O 1
ATOM 5602 N N . LEU B 1 352 ? -10.461 -26.453 -26.297 1 97.5 352 LEU B N 1
ATOM 5603 C CA . LEU B 1 352 ? -9.109 -26.938 -26.562 1 97.5 352 LEU B CA 1
ATOM 5604 C C . LEU B 1 352 ? -9.133 -28.188 -27.438 1 97.5 352 LEU B C 1
ATOM 5606 O O . LEU B 1 352 ? -8.305 -28.328 -28.328 1 97.5 352 LEU B O 1
ATOM 5610 N N . LYS B 1 353 ? -10.086 -29.047 -27.188 1 95.88 353 LYS B N 1
ATOM 5611 C CA . LYS B 1 353 ? -10.211 -30.281 -27.969 1 95.88 353 LYS B CA 1
ATOM 5612 C C . LYS B 1 353 ? -10.594 -29.969 -29.406 1 95.88 353 LYS B C 1
ATOM 5614 O O . LYS B 1 353 ? -10.211 -30.688 -30.328 1 95.88 353 LYS B O 1
ATOM 5619 N N . SER B 1 354 ? -11.297 -28.891 -29.547 1 94.62 354 SER B N 1
ATOM 5620 C CA . SER B 1 354 ? -11.781 -28.531 -30.875 1 94.62 354 SER B CA 1
ATOM 5621 C C . SER B 1 354 ? -10.688 -27.859 -31.688 1 94.62 354 SER B C 1
ATOM 5623 O O . SER B 1 354 ? -10.797 -27.766 -32.906 1 94.62 354 SER B O 1
ATOM 5625 N N . LEU B 1 355 ? -9.727 -27.312 -31.109 1 91.88 355 LEU B N 1
ATOM 5626 C CA . LEU B 1 355 ? -8.648 -26.609 -31.781 1 91.88 355 LEU B CA 1
ATOM 5627 C C . LEU B 1 355 ? -7.578 -27.578 -32.281 1 91.88 355 LEU B C 1
ATOM 5629 O O . LEU B 1 355 ? -6.832 -27.281 -33.219 1 91.88 355 LEU B O 1
#

Secondary structure (DSSP, 8-state):
-PPPHHHHS-GGGGG-------S-S--SEE-SS---SPPPPHHHHHHHHHHHHTS-TTS---SS-HHHHHHHHHHHT--GGGEEEESHHHHHHHHHHHHH--TT-EEEEEES--HHHHHHHHHTTPEEEEEEPPTTS---HHHHHHHHHHHT-SEEEEESS-TTT-PPPPHHHHHHHHHHSSSEEEEE-TTGGG-SSPPSGGGTTT-TTEEEEEESSSTT--TTT--EEEEE-HHHHHHHTTTPPTT-S-HHHHHHHHHHHHTTHHHHHHHHHHHHHHHHHHHHHHT-TT-EEE--SSSEEEEE-S-HHHHHHHHHHTTEE-EE-TTSTT-TTEEEEE---HHHHHHHHHHHHH-/-PPPHHHHS-GGGGG-------S-S--SEE-SS---SPPPPHHHHHHHHHHHHTS-TTS---SS-HHHHHHHHHHHT--GGGEEEESHHHHHHHHHHHHH--TT-EEEEEES--HHHHHHHHHTTPEEEEEEPPTTS---HHHHHHHHHHHT-SEEEEESS-TTT-PPPPHHHHHHHHHHSSSEEEEE-TTGGG-SSPPSGGGTTT-TTEEEEEESSSTT--TTT--EEEEE-HHHHHHHTTTPPTT-S-HHHHHHHHHHHHTTHHHHHHHHHHHHHHHHHHHHHHT-TT-EEE--SSSEEEEE-S-HHHHHHHHHHTTEE-EE-TTSTT-TTEEEEE---HHHHHHHHHHHHH-

Sequence (710 aa):
MKRDIKDLLNPALRNIAVYKVDGGQEAAVKLNQNESPFDLPFWMKEQILEEFRLEPWNRYPDILPFRGMDAYADFLGVSRDSVIMSNGSNEMLYTIFLACLSPGKKILIPEPSFSLYEKIALLLQADIVSVPMQPSLDFDADSLIERAKQEKVDFIVLSTPNNPTGKSLASPDIARIVRECDAIVLVDEAYIEFSREHSVLALIEECPNLIVLRTMSKALALAGMRIGFAIANPLLMAEIAKPKIPFASSRFAEITLQHVLRYYYLVTDAVSYILGERERIYAELEGIASLDVFQSDTNFLIIRVPDAQKVFHALVSSGILVRNVSGYLLMENCLRFNIGLREENDQLLEKLKSLMKRDIKDLLNPALRNIAVYKVDGGQEAAVKLNQNESPFDLPFWMKEQILEEFRLEPWNRYPDILPFRGMDAYADFLGVSRDSVIMSNGSNEMLYTIFLACLSPGKKILIPEPSFSLYEKIALLLQADIVSVPMQPSLDFDADSLIERAKQEKVDFIVLSTPNNPTGKSLASPDIARIVRECDAIVLVDEAYIEFSREHSVLALIEECPNLIVLRTMSKALALAGMRIGFAIANPLLMAEIAKPKIPFASSRFAEITLQHVLRYYYLVTDAVSYILGERERIYAELEGIASLDVFQSDTNFLIIRVPDAQKVFHALVSSGILVRNVSGYLLMENCLRFNIGLREENDQLLEKLKSL

Solvent-accessible surface area (backbone atoms only — not comparable to full-atom values): 36477 Å² total; per-residue (Å²): 130,79,70,58,69,74,76,35,32,24,71,40,54,82,80,50,65,61,86,75,74,86,70,76,94,73,49,86,33,73,22,50,77,53,40,36,70,52,57,72,55,66,71,59,52,50,53,44,49,57,59,48,66,71,50,65,43,9,39,65,44,52,63,55,50,56,71,38,23,46,51,50,16,60,73,71,70,49,58,55,67,21,40,47,64,30,40,13,40,61,49,41,48,53,20,44,45,56,29,41,38,29,72,86,31,30,36,35,37,52,38,60,47,55,64,66,59,58,51,53,37,42,59,43,48,31,43,80,41,78,40,69,41,42,91,87,45,36,73,48,63,68,59,50,44,51,51,37,58,73,68,60,28,27,31,36,50,41,51,40,23,19,45,80,54,17,31,58,64,53,51,68,53,51,51,47,43,55,72,70,36,72,32,38,31,39,38,33,32,55,28,40,87,51,31,91,50,67,80,65,71,83,44,21,82,81,34,61,46,35,37,39,34,32,43,30,28,27,70,63,17,25,28,30,56,32,39,14,34,42,38,23,20,47,73,47,33,63,54,37,48,33,59,49,66,71,46,54,36,40,58,61,45,30,51,45,49,53,55,49,62,72,49,40,64,60,34,54,51,49,45,52,51,46,54,52,49,45,52,52,51,51,57,57,48,66,68,36,84,72,42,48,68,51,75,51,18,35,64,36,43,41,34,35,38,90,48,33,68,63,53,48,51,54,36,45,74,71,33,35,35,56,32,81,45,36,84,40,68,91,26,67,27,17,38,35,34,21,48,55,48,70,70,53,44,48,54,52,51,53,52,60,72,71,105,130,78,69,58,70,74,75,37,32,23,73,39,54,82,81,50,65,61,86,76,74,87,70,75,95,74,50,85,33,75,22,50,76,53,40,35,69,51,58,70,54,66,71,57,52,48,52,43,50,57,59,48,66,71,52,64,42,8,38,66,46,52,62,56,50,57,71,38,23,45,52,50,16,62,71,71,71,52,59,54,67,21,39,46,64,30,41,13,43,60,48,41,48,53,20,44,46,55,29,42,38,30,72,85,31,29,36,35,38,51,38,58,46,55,65,65,59,57,51,52,38,42,60,43,48,31,45,80,44,74,41,69,42,43,90,87,44,34,74,46,64,66,59,49,46,50,50,39,59,75,68,61,26,26,32,35,52,42,52,38,24,18,47,80,51,17,31,58,62,52,50,69,53,50,51,47,44,56,71,70,35,73,32,38,32,36,40,34,31,55,29,39,86,50,30,89,51,66,79,65,72,81,44,21,81,81,33,62,46,35,36,41,34,34,42,30,29,26,69,65,16,24,30,30,56,32,39,16,35,41,37,24,19,47,73,47,34,63,54,38,49,34,60,48,67,68,46,54,37,41,58,60,46,30,51,45,48,54,55,49,62,73,49,40,64,60,35,55,52,50,45,51,50,45,54,52,49,45,53,50,51,51,57,58,47,64,69,38,84,75,42,49,67,50,76,52,18,33,64,35,43,41,35,35,40,90,49,31,68,62,52,49,52,54,36,46,76,71,33,35,35,57,29,81,46,36,85,41,67,90,26,67,27,18,39,34,36,22,48,54,48,70,71,53,44,47,53,51,51,53,52,59,73,71,106

Radius of gyration: 26.23 Å; Cα contacts (8 Å, |Δi|>4): 1499; chains: 2; bounding box: 59×72×66 Å

Organism: Chlorobium limicola (strain DSM 245 / NBRC 103803 / 6330) (NCBI:txid290315)

InterPro domains:
  IPR001917 Aminotransferase, class-II, pyridoxal-phosphate binding site [PS00599] (215-224)
  IPR004839 Aminotransferase, class I/classII, large domain [PF00155] (29-352)
  IPR005861 Histidinol-phosphate aminotransferase family [MF_01023] (8-355)
  IPR005861 Histidinol-phosphate aminotransferase family [TIGR01141] (12-354)
  IPR015421 Pyridoxal phosphate-dependent transferase, major domain [G3DSA:3.40.640.10] (51-262)
  IPR015422 Pyridoxal phosphate-dependent transferase, small domain [G3DSA:3.90.1150.10] (26-352)
  IPR015424 Pyridoxal phosphate-dependent transferase [SSF53383] (22-354)